Protein AF-A0A935F3A9-F1 (afdb_monomer)

Structure (mmCIF, N/CA/C/O backbone):
data_AF-A0A935F3A9-F1
#
_entry.id   AF-A0A935F3A9-F1
#
loop_
_atom_site.group_PDB
_atom_site.id
_atom_site.type_symbol
_atom_site.label_atom_id
_atom_site.label_alt_id
_atom_site.label_comp_id
_atom_site.label_asym_id
_atom_site.label_entity_id
_atom_site.label_seq_id
_atom_site.pdbx_PDB_ins_code
_atom_site.Cartn_x
_atom_sit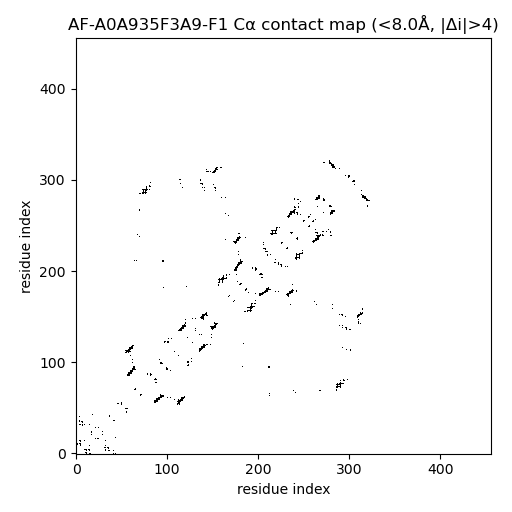e.Cartn_y
_atom_site.Cartn_z
_atom_site.occupancy
_atom_site.B_iso_or_equiv
_atom_site.auth_seq_id
_atom_site.auth_comp_id
_atom_site.auth_asym_id
_atom_site.auth_atom_id
_atom_site.pdbx_PDB_model_num
ATOM 1 N N . MET A 1 1 ? -27.276 13.906 28.270 1.00 83.50 1 MET A N 1
ATOM 2 C CA . MET A 1 1 ? -27.999 12.634 28.521 1.00 83.50 1 MET A CA 1
ATOM 3 C C . MET A 1 1 ? -29.142 12.848 29.499 1.00 83.50 1 MET A C 1
ATOM 5 O O . MET A 1 1 ? -30.242 12.405 29.207 1.00 83.50 1 MET A O 1
ATOM 9 N N . GLU A 1 2 ? -28.919 13.553 30.612 1.00 90.62 2 GLU A N 1
ATOM 10 C CA . GLU A 1 2 ? -29.987 13.917 31.557 1.00 90.62 2 GLU A CA 1
ATOM 11 C C . GLU A 1 2 ? -31.111 14.733 30.907 1.00 90.62 2 GLU A C 1
ATOM 13 O O . GLU A 1 2 ? -32.280 14.434 31.127 1.00 90.62 2 GLU A O 1
ATOM 18 N N . ASP A 1 3 ? -30.784 15.685 30.029 1.00 91.38 3 ASP A N 1
ATOM 19 C CA . ASP A 1 3 ? -31.809 16.469 29.323 1.00 91.38 3 ASP A CA 1
ATOM 20 C C . ASP A 1 3 ? -32.649 15.621 28.361 1.00 91.38 3 ASP A C 1
ATOM 22 O O . ASP A 1 3 ? -33.862 15.795 28.286 1.00 91.38 3 ASP A O 1
ATOM 26 N N . VAL A 1 4 ? -32.033 14.636 27.695 1.00 92.00 4 VAL A N 1
ATOM 27 C CA . VAL A 1 4 ? -32.745 13.647 26.865 1.00 92.00 4 VAL A CA 1
ATOM 28 C C . VAL A 1 4 ? -33.658 12.782 27.730 1.00 92.00 4 VAL A C 1
ATOM 30 O O . VAL A 1 4 ? -34.804 12.542 27.366 1.00 92.00 4 VAL A O 1
ATOM 33 N N . ALA A 1 5 ? -33.172 12.337 28.891 1.00 93.25 5 ALA A N 1
ATOM 34 C CA . ALA A 1 5 ? -33.939 11.527 29.831 1.00 93.25 5 ALA A CA 1
ATOM 35 C C . ALA A 1 5 ? -35.188 12.285 30.314 1.00 93.25 5 ALA A C 1
ATOM 37 O O . ALA A 1 5 ? -36.299 11.760 30.244 1.00 93.25 5 ALA A O 1
ATOM 38 N N . ARG A 1 6 ? -35.017 13.561 30.684 1.00 94.25 6 ARG A N 1
ATOM 39 C CA . ARG A 1 6 ? -36.103 14.471 31.072 1.00 94.25 6 ARG A CA 1
ATOM 40 C C . ARG A 1 6 ? -37.099 14.692 29.932 1.00 94.25 6 ARG A C 1
ATOM 42 O O . ARG A 1 6 ? -38.299 14.583 30.144 1.00 94.25 6 ARG A O 1
ATOM 49 N N . ALA A 1 7 ? -36.607 14.946 28.720 1.00 92.75 7 ALA A N 1
ATOM 50 C CA . ALA A 1 7 ? -37.433 15.198 27.541 1.00 92.75 7 ALA A CA 1
ATOM 51 C C . ALA A 1 7 ? -38.191 13.960 27.025 1.00 92.75 7 ALA A C 1
ATOM 53 O O . ALA A 1 7 ? -39.211 14.118 26.355 1.00 92.75 7 ALA A O 1
ATOM 54 N N . ALA A 1 8 ? -37.700 12.753 27.318 1.00 92.81 8 ALA A N 1
ATOM 55 C CA . ALA A 1 8 ? -38.336 11.481 26.971 1.00 92.81 8 ALA A CA 1
ATOM 56 C C . ALA A 1 8 ? -39.151 10.863 28.126 1.00 92.81 8 ALA A C 1
ATOM 58 O O . ALA A 1 8 ? -39.784 9.829 27.928 1.00 92.81 8 ALA A O 1
ATOM 59 N N . GLY A 1 9 ? -39.129 11.457 29.327 1.00 93.62 9 GLY A N 1
ATOM 60 C CA . GLY A 1 9 ? -39.832 10.934 30.505 1.00 93.62 9 GLY A CA 1
ATOM 61 C C . GLY A 1 9 ? -39.260 9.617 31.046 1.00 93.62 9 GLY A C 1
ATOM 62 O O . GLY A 1 9 ? -39.998 8.803 31.594 1.00 93.62 9 GLY A O 1
ATOM 63 N N . VAL A 1 10 ? -37.956 9.375 30.874 1.00 95.50 10 VAL A N 1
ATOM 64 C CA . VAL A 1 10 ? -37.280 8.136 31.297 1.00 95.50 10 VAL A CA 1
ATOM 65 C C . VAL A 1 10 ? -36.035 8.431 32.136 1.00 95.50 10 VAL A C 1
ATOM 67 O O . VAL A 1 10 ? -35.604 9.571 32.259 1.00 95.50 10 VAL A O 1
ATOM 70 N N . SER A 1 11 ? -35.410 7.400 32.710 1.00 94.38 11 SER A N 1
ATOM 71 C CA . SER A 1 11 ? -34.135 7.551 33.426 1.00 94.38 11 SER A CA 1
ATOM 72 C C . SER A 1 11 ? -32.933 7.656 32.476 1.00 94.38 11 SER A C 1
ATOM 74 O O . SER A 1 11 ? -32.953 7.124 31.364 1.00 94.38 11 SER A O 1
ATOM 76 N N . ALA A 1 12 ? -31.826 8.251 32.936 1.00 89.31 12 ALA A N 1
ATOM 77 C CA . ALA A 1 12 ? -30.570 8.301 32.174 1.00 89.31 12 ALA A CA 1
ATOM 78 C C . ALA A 1 12 ? -30.039 6.897 31.806 1.00 89.31 12 ALA A C 1
ATOM 80 O O . ALA A 1 12 ? -29.505 6.697 30.716 1.00 89.31 12 ALA A O 1
ATOM 81 N N . ILE A 1 13 ? -30.265 5.894 32.665 1.00 89.75 13 ILE A N 1
ATOM 82 C CA . ILE A 1 13 ? -29.964 4.479 32.377 1.00 89.75 13 ILE A CA 1
ATOM 83 C C . ILE A 1 13 ? -30.777 3.970 31.181 1.00 89.75 13 ILE A C 1
ATOM 85 O O . ILE A 1 13 ? -30.254 3.228 30.352 1.00 89.75 13 ILE A O 1
ATOM 89 N N . THR A 1 14 ? -32.042 4.374 31.068 1.00 91.31 14 THR A N 1
ATOM 90 C CA . THR A 1 14 ? -32.914 3.993 29.948 1.00 91.31 14 THR A CA 1
ATOM 91 C C . THR A 1 14 ? -32.441 4.636 28.646 1.00 91.31 14 THR A C 1
ATOM 93 O O . THR A 1 14 ? -32.376 3.950 27.630 1.00 91.31 14 THR A O 1
ATOM 96 N N . VAL A 1 15 ? -32.008 5.903 28.683 1.00 89.81 15 VAL A N 1
ATOM 97 C CA . VAL A 1 15 ? -31.376 6.568 27.527 1.00 89.81 15 VAL A CA 1
ATOM 98 C C . VAL A 1 15 ? -30.080 5.859 27.127 1.00 89.81 15 VAL A C 1
ATOM 100 O O . VAL A 1 15 ? -29.881 5.552 25.956 1.00 89.81 15 VAL A O 1
ATOM 103 N N . SER A 1 16 ? -29.222 5.514 28.090 1.00 86.25 16 SER A N 1
ATOM 104 C CA . SER A 1 16 ? -27.999 4.748 27.822 1.00 86.25 16 SER A CA 1
ATOM 105 C C . SER A 1 16 ? -28.295 3.376 27.199 1.00 86.25 16 SER A C 1
ATOM 107 O O . SER A 1 16 ? -27.628 2.969 26.246 1.00 86.25 16 SER A O 1
ATOM 109 N N . ARG A 1 17 ? -29.333 2.670 27.669 1.00 88.25 17 ARG A N 1
ATOM 110 C CA . ARG A 1 17 ? -29.791 1.412 27.056 1.00 88.25 17 ARG A CA 1
ATOM 111 C C . ARG A 1 17 ? -30.352 1.625 25.652 1.00 88.25 17 ARG A C 1
ATOM 113 O O . ARG A 1 17 ? -30.074 0.803 24.793 1.00 88.25 17 ARG A O 1
ATOM 120 N N . ALA A 1 18 ? -31.063 2.719 25.390 1.00 89.12 18 ALA A N 1
ATOM 121 C CA . ALA A 1 18 ? -31.576 3.030 24.054 1.00 89.12 18 ALA A CA 1
ATOM 122 C C . ALA A 1 18 ? -30.449 3.246 23.040 1.00 89.12 18 ALA A C 1
ATOM 124 O O . ALA A 1 18 ? -30.583 2.862 21.882 1.00 89.12 18 ALA A O 1
ATOM 125 N N . LEU A 1 19 ? -29.327 3.810 23.493 1.00 84.38 19 LEU A N 1
ATOM 126 C CA . LEU A 1 19 ? -28.142 4.043 22.671 1.00 84.38 19 LEU A CA 1
ATOM 127 C C . LEU A 1 19 ? -27.297 2.776 22.459 1.00 84.38 19 LEU A C 1
ATOM 129 O O . LEU A 1 19 ? -26.754 2.583 21.377 1.00 84.38 19 LEU A O 1
ATOM 133 N N . ASN A 1 20 ? -27.172 1.917 23.477 1.00 81.00 20 ASN A N 1
ATOM 134 C CA . ASN A 1 20 ? -26.226 0.791 23.458 1.00 81.00 20 ASN A CA 1
ATOM 135 C C . ASN A 1 20 ? -26.864 -0.587 23.219 1.00 81.00 20 ASN A C 1
ATOM 137 O O . ASN A 1 20 ? -26.183 -1.506 22.772 1.00 81.00 20 ASN A O 1
ATOM 141 N N . ALA A 1 21 ? -28.139 -0.756 23.564 1.00 83.75 21 ALA A N 1
ATOM 142 C CA . ALA A 1 21 ? -28.884 -2.011 23.476 1.00 83.75 21 ALA A CA 1
ATOM 143 C C . ALA A 1 21 ? -30.375 -1.737 23.174 1.00 83.75 21 ALA A C 1
ATOM 145 O O . ALA A 1 21 ? -31.237 -2.084 23.992 1.00 83.75 21 ALA A O 1
ATOM 146 N N . PRO A 1 22 ? -30.689 -1.094 22.029 1.00 86.94 22 PRO A N 1
ATOM 147 C CA . PRO A 1 22 ? -32.048 -0.666 21.687 1.00 86.94 22 PRO A CA 1
ATOM 148 C C . PRO A 1 22 ? -33.053 -1.823 21.672 1.00 86.94 22 PRO A C 1
ATOM 150 O O . PRO A 1 22 ? -34.199 -1.637 22.070 1.00 86.94 22 PRO A O 1
ATOM 153 N N . ASP A 1 23 ? -32.606 -3.027 21.310 1.00 89.25 23 ASP A N 1
ATOM 154 C CA . ASP A 1 23 ? -33.446 -4.228 21.215 1.00 89.25 23 ASP A CA 1
ATOM 155 C C . ASP A 1 23 ? -33.971 -4.713 22.578 1.00 89.25 23 ASP A C 1
ATOM 157 O O . ASP A 1 23 ? -34.898 -5.515 22.646 1.00 89.25 23 ASP A O 1
ATOM 161 N N . LYS A 1 24 ? -33.397 -4.223 23.686 1.00 89.12 24 LYS A N 1
ATOM 162 C CA . LYS A 1 24 ? -33.834 -4.549 25.055 1.00 89.12 24 LYS A CA 1
ATOM 163 C C . LYS A 1 24 ? -34.924 -3.613 25.584 1.00 89.12 24 LYS A C 1
ATOM 165 O O . LYS A 1 24 ? -35.279 -3.703 26.759 1.00 89.12 24 LYS A O 1
ATOM 170 N N . LEU A 1 25 ? -35.412 -2.680 24.769 1.00 91.94 25 LEU A N 1
ATOM 171 C CA . LEU A 1 25 ? -36.408 -1.689 25.164 1.00 91.94 25 LEU A CA 1
ATOM 172 C C . LEU A 1 25 ? -37.721 -1.905 24.427 1.00 91.94 25 LEU A C 1
ATOM 174 O O . LEU A 1 25 ? -37.751 -2.293 23.262 1.00 91.94 25 LEU A O 1
ATOM 178 N N . ALA A 1 26 ? -38.822 -1.583 25.107 1.00 94.50 26 ALA A N 1
ATOM 179 C CA . ALA A 1 26 ? -40.124 -1.548 24.464 1.00 94.50 26 ALA A CA 1
ATOM 180 C C . ALA A 1 26 ? -40.097 -0.550 23.285 1.00 94.50 26 ALA A C 1
ATOM 182 O O . ALA A 1 26 ? -39.555 0.553 23.440 1.00 94.50 26 ALA A O 1
ATOM 183 N N . PRO A 1 27 ? -40.723 -0.870 22.134 1.00 94.00 27 PRO A N 1
ATOM 184 C CA . PRO A 1 27 ? -40.696 -0.005 20.953 1.00 94.00 27 PRO A CA 1
ATOM 185 C C . PRO A 1 27 ? -41.163 1.430 21.228 1.00 94.00 27 PRO A C 1
ATOM 187 O O . PRO A 1 27 ? -40.621 2.374 20.662 1.00 94.00 27 PRO A O 1
ATOM 190 N N . ALA A 1 28 ? -42.143 1.607 22.120 1.00 93.81 28 ALA A N 1
ATOM 191 C CA . ALA A 1 28 ? -42.638 2.924 22.518 1.00 93.81 28 ALA A CA 1
ATOM 192 C C . ALA A 1 28 ? -41.577 3.752 23.261 1.00 93.81 28 ALA A C 1
ATOM 194 O O . ALA A 1 28 ? -41.365 4.915 22.931 1.00 93.81 28 ALA A O 1
ATOM 195 N N . THR A 1 29 ? -40.864 3.140 24.209 1.00 93.25 29 THR A N 1
ATOM 196 C CA . THR A 1 29 ? -39.784 3.789 24.964 1.00 93.25 29 THR A CA 1
ATOM 197 C C . THR A 1 29 ? -38.607 4.141 24.059 1.00 93.25 29 THR A C 1
ATOM 199 O O . THR A 1 29 ? -38.065 5.238 24.153 1.00 93.25 29 THR A O 1
ATOM 202 N N . LEU A 1 30 ? -38.231 3.237 23.148 1.00 94.50 30 LEU A N 1
ATOM 203 C CA . LEU A 1 30 ? -37.154 3.487 22.191 1.00 94.50 30 LEU A CA 1
ATOM 204 C C . LEU A 1 30 ? -37.482 4.664 21.260 1.00 94.50 30 LEU A C 1
ATOM 206 O O . LEU A 1 30 ? -36.613 5.498 21.016 1.00 94.50 30 LEU A O 1
ATOM 210 N N . ARG A 1 31 ? -38.731 4.756 20.775 1.00 95.25 31 ARG A N 1
ATOM 211 C CA . ARG A 1 31 ? -39.202 5.898 19.974 1.00 95.25 31 ARG A CA 1
ATOM 212 C C . ARG A 1 31 ? -39.141 7.207 20.757 1.00 95.25 31 ARG A C 1
ATOM 214 O O . ARG A 1 31 ? -38.490 8.132 20.297 1.00 95.25 31 ARG A O 1
ATOM 221 N N . ALA A 1 32 ? -39.698 7.248 21.970 1.00 94.50 32 ALA A N 1
ATOM 222 C CA . ALA A 1 32 ? -39.694 8.457 22.799 1.00 94.50 32 ALA A CA 1
ATOM 223 C C . ALA A 1 32 ? -38.275 8.997 23.062 1.00 94.50 32 ALA A C 1
ATOM 225 O O . ALA A 1 32 ? -38.049 10.206 23.035 1.00 94.50 32 ALA A O 1
ATOM 226 N N . VAL A 1 33 ? -37.302 8.103 23.279 1.00 94.88 33 VAL A N 1
ATOM 227 C CA . VAL A 1 33 ? -35.896 8.496 23.443 1.00 94.88 33 VAL A CA 1
ATOM 228 C C . VAL A 1 33 ? -35.290 9.008 22.133 1.00 94.88 33 VAL A C 1
ATOM 230 O O . VAL A 1 33 ? -34.589 10.016 22.168 1.00 94.88 33 VAL A O 1
ATOM 233 N N . ARG A 1 34 ? -35.554 8.361 20.989 1.00 93.75 34 ARG A N 1
ATOM 234 C CA . ARG A 1 34 ? -35.063 8.816 19.673 1.00 93.75 34 ARG A CA 1
ATOM 235 C C . ARG A 1 34 ? -35.611 10.197 19.309 1.00 93.75 34 ARG A C 1
ATOM 237 O O . ARG A 1 34 ? -34.824 11.082 19.000 1.00 93.75 34 ARG A O 1
ATOM 244 N N . ASP A 1 35 ? -36.909 10.419 19.492 1.00 94.81 35 ASP A N 1
ATOM 245 C CA . ASP A 1 35 ? -37.543 11.714 19.223 1.00 94.81 35 ASP A CA 1
ATOM 246 C C . ASP A 1 35 ? -36.957 12.830 20.105 1.00 94.81 35 ASP A C 1
ATOM 248 O O . ASP A 1 35 ? -36.766 13.963 19.664 1.00 94.81 35 ASP A O 1
ATOM 252 N N . ALA A 1 36 ? -36.652 12.521 21.371 1.00 95.19 36 ALA A N 1
ATOM 253 C CA . ALA A 1 36 ? -35.998 13.461 22.276 1.00 95.19 36 ALA A CA 1
ATOM 254 C C . ALA A 1 36 ? -34.542 13.750 21.878 1.00 95.19 36 ALA A C 1
ATOM 256 O O . ALA A 1 36 ? -34.097 14.887 22.022 1.00 95.19 36 ALA A O 1
ATOM 257 N N . ILE A 1 37 ? -33.805 12.751 21.380 1.00 93.44 37 ILE A N 1
ATOM 258 C CA . ILE A 1 37 ? -32.443 12.927 20.856 1.00 93.44 37 ILE A CA 1
ATOM 259 C C . ILE A 1 37 ? -32.459 13.857 19.645 1.00 93.44 37 ILE A C 1
ATOM 261 O O . ILE A 1 37 ? -31.719 14.840 19.645 1.00 93.44 37 ILE A O 1
ATOM 265 N N . ASP A 1 38 ? -33.322 13.575 18.668 1.00 92.81 38 ASP A N 1
ATOM 266 C CA . ASP A 1 38 ? -33.403 14.331 17.417 1.00 92.81 38 ASP A CA 1
ATOM 267 C C . ASP A 1 38 ? -33.824 15.779 17.680 1.00 92.81 38 ASP A C 1
ATOM 269 O O . ASP A 1 38 ? -33.187 16.716 17.200 1.00 92.81 38 ASP A O 1
ATOM 273 N N . ARG A 1 39 ? -34.834 15.983 18.537 1.00 93.94 39 ARG A N 1
ATOM 274 C CA . ARG A 1 39 ? -35.306 17.321 18.925 1.00 93.94 39 ARG A CA 1
ATOM 275 C C . ARG A 1 39 ? -34.239 18.152 19.639 1.00 93.94 39 ARG A C 1
ATOM 277 O O . ARG A 1 39 ? -34.221 19.370 19.490 1.00 93.94 39 ARG A O 1
ATOM 284 N N . LEU A 1 40 ? -33.391 17.518 20.448 1.00 94.38 40 LEU A N 1
ATOM 285 C CA . LEU A 1 40 ? -32.354 18.200 21.228 1.00 94.38 40 LEU A CA 1
ATOM 286 C C . LEU A 1 40 ? -30.996 18.258 20.512 1.00 94.38 40 LEU A C 1
ATOM 288 O O . LEU A 1 40 ? -30.068 18.862 21.044 1.00 94.38 40 LEU A O 1
ATOM 292 N N . GLY A 1 41 ? -30.847 17.606 19.353 1.00 89.31 41 GLY A N 1
ATOM 293 C CA . GLY A 1 41 ? -29.561 17.469 18.666 1.00 89.31 41 GLY A CA 1
ATOM 294 C C . GLY A 1 41 ? -28.501 16.749 19.508 1.00 89.31 41 GLY A C 1
ATOM 295 O O . GLY A 1 41 ? -27.310 17.044 19.402 1.00 89.31 41 GLY A O 1
ATOM 296 N N . TYR A 1 42 ? -28.914 15.845 20.404 1.00 88.88 42 TYR A N 1
ATOM 297 C CA . TYR A 1 42 ? -27.989 15.210 21.341 1.00 88.88 42 TYR A CA 1
ATOM 298 C C . TYR A 1 42 ? -27.076 14.206 20.631 1.00 88.88 42 TYR A C 1
ATOM 300 O O . TYR A 1 42 ? -27.525 13.172 20.145 1.00 88.88 42 TYR A O 1
ATOM 308 N N . VAL A 1 43 ? -25.767 14.455 20.663 1.00 82.88 43 VAL A N 1
ATOM 309 C CA . VAL A 1 43 ? -24.758 13.503 20.185 1.00 82.88 43 VAL A CA 1
ATOM 310 C C . VAL A 1 43 ? -24.174 12.734 21.378 1.00 82.88 43 VAL A C 1
ATOM 312 O O . VAL A 1 43 ? -23.636 13.354 22.304 1.00 82.88 43 VAL A O 1
ATOM 315 N N . PRO A 1 44 ? -24.254 11.390 21.401 1.00 76.50 44 PRO A N 1
ATOM 316 C CA . PRO A 1 44 ? -23.652 10.585 22.457 1.00 76.50 44 PRO A CA 1
ATOM 317 C C . PRO A 1 44 ? -22.143 10.820 22.577 1.00 76.50 44 PRO A C 1
ATOM 319 O O . PRO A 1 44 ? -21.405 10.765 21.595 1.00 76.50 44 PRO A O 1
ATOM 322 N N . ASN A 1 45 ? -21.665 11.022 23.806 1.00 73.50 45 ASN A N 1
ATOM 323 C CA . ASN A 1 45 ? -20.234 11.112 24.073 1.00 73.50 45 ASN A CA 1
ATOM 324 C C . ASN A 1 45 ? -19.620 9.702 24.100 1.00 73.50 45 ASN A C 1
ATOM 326 O O . ASN A 1 45 ? -19.696 8.992 25.106 1.00 73.50 45 ASN A O 1
ATOM 330 N N . LEU A 1 46 ? -18.999 9.308 22.988 1.00 71.06 46 LEU A N 1
ATOM 331 C CA . LEU A 1 46 ? -18.363 7.997 22.837 1.00 71.06 46 LEU A CA 1
ATOM 332 C C . LEU A 1 46 ? -17.127 7.821 23.738 1.00 71.06 46 LEU A C 1
ATOM 334 O O . LEU A 1 46 ? -16.819 6.695 24.117 1.00 71.06 46 LEU A O 1
ATOM 338 N N . THR A 1 47 ? -16.470 8.905 24.166 1.00 68.69 47 THR A N 1
ATOM 339 C CA . THR A 1 47 ? -15.336 8.866 25.110 1.00 68.69 47 THR A CA 1
ATOM 340 C C . THR A 1 47 ? -15.780 8.468 26.519 1.00 68.69 47 THR A C 1
ATOM 342 O O . THR A 1 47 ? -15.100 7.708 27.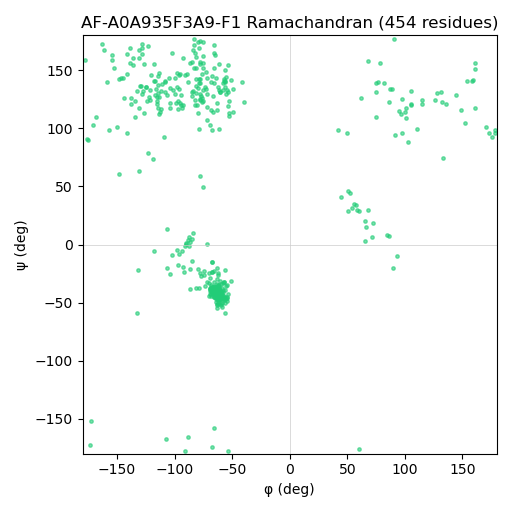205 1.00 68.69 47 THR A O 1
ATOM 345 N N . ALA A 1 48 ? -16.951 8.938 26.958 1.00 62.09 48 ALA A N 1
ATOM 346 C CA . ALA A 1 48 ? -17.530 8.509 28.232 1.00 62.09 48 ALA A CA 1
ATOM 347 C C . ALA A 1 48 ? -17.954 7.027 28.182 1.00 62.09 48 ALA A C 1
ATOM 349 O O . ALA A 1 48 ? -17.745 6.281 29.139 1.00 62.09 48 ALA A O 1
ATOM 350 N N . GLY A 1 49 ? -18.492 6.579 27.039 1.00 60.38 49 GLY A N 1
ATOM 351 C CA . GLY A 1 49 ? -18.839 5.174 26.803 1.00 60.38 49 GLY A CA 1
ATOM 352 C C . GLY A 1 49 ? -17.623 4.242 26.722 1.00 60.38 49 GLY A C 1
ATOM 353 O O . GLY A 1 49 ? -17.676 3.117 27.228 1.00 60.38 49 GLY A O 1
ATOM 354 N N . SER A 1 50 ? -16.509 4.700 26.144 1.00 65.75 50 SER A N 1
ATOM 355 C CA . SER A 1 50 ? -15.278 3.909 26.038 1.00 65.75 50 SER A CA 1
ATOM 356 C C . SER A 1 50 ? -14.568 3.736 27.377 1.00 65.75 50 SER A C 1
ATOM 358 O O . SER A 1 50 ? -14.002 2.674 27.621 1.00 65.75 50 SER A O 1
ATOM 360 N N . LEU A 1 51 ? -14.657 4.715 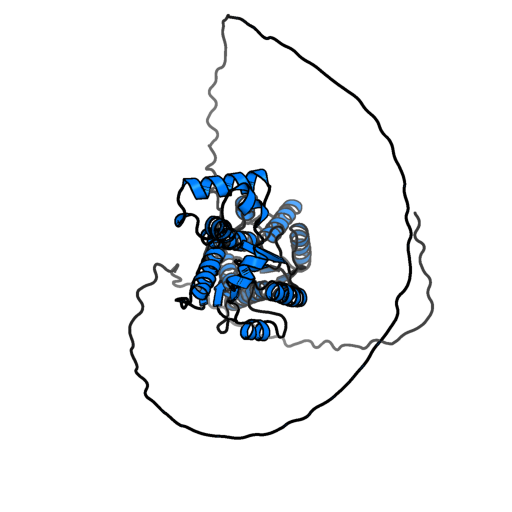28.284 1.00 64.19 51 LEU A N 1
ATOM 361 C CA . LEU A 1 51 ? -14.131 4.586 29.645 1.00 64.19 51 LEU A CA 1
ATOM 362 C C . LEU A 1 51 ? -14.884 3.517 30.449 1.00 64.19 51 LEU A C 1
ATOM 364 O O . LEU A 1 51 ? -14.262 2.735 31.162 1.00 64.19 51 LEU A O 1
ATOM 368 N N . ALA A 1 52 ? -16.210 3.459 30.299 1.00 60.50 52 ALA A N 1
ATOM 369 C CA . ALA A 1 52 ? -17.050 2.479 30.984 1.00 60.50 52 ALA A CA 1
ATOM 370 C C . ALA A 1 52 ? -16.915 1.058 30.403 1.00 60.50 52 ALA A C 1
ATOM 372 O O . ALA A 1 52 ? -16.984 0.081 31.141 1.00 60.50 52 ALA A O 1
ATOM 373 N N . SER A 1 53 ? -16.733 0.936 29.083 1.00 67.69 53 SER A N 1
ATOM 374 C CA . SER A 1 53 ? -16.644 -0.358 28.381 1.00 67.69 53 SER A CA 1
ATOM 375 C C . SER A 1 53 ? -15.214 -0.854 28.143 1.00 67.69 53 SER A C 1
ATOM 377 O O . SER A 1 53 ? -15.027 -1.978 27.677 1.00 67.69 53 SER A O 1
ATOM 379 N N . ASN A 1 54 ? -14.211 -0.019 28.426 1.00 72.06 54 ASN A N 1
ATOM 380 C CA . ASN A 1 54 ? -12.806 -0.211 28.066 1.00 72.06 54 ASN A CA 1
ATOM 381 C C . ASN A 1 54 ? -12.585 -0.557 26.575 1.00 72.06 54 ASN A C 1
ATOM 383 O O . ASN A 1 54 ? -11.636 -1.261 26.232 1.00 72.06 54 ASN A O 1
ATOM 387 N N . ARG A 1 55 ? -13.476 -0.087 25.688 1.00 80.00 55 ARG A N 1
ATOM 388 C CA . ARG A 1 55 ? -13.380 -0.239 24.228 1.00 80.00 55 ARG A CA 1
ATOM 389 C C . ARG A 1 55 ? -13.683 1.083 23.540 1.00 80.00 55 ARG A C 1
ATOM 391 O O . ARG A 1 55 ? -14.753 1.655 23.733 1.00 80.00 55 ARG A O 1
ATOM 398 N N . SER A 1 56 ? -12.755 1.560 22.720 1.00 87.19 56 SER A N 1
ATOM 399 C CA . SER A 1 56 ? -12.929 2.786 21.934 1.00 87.19 56 SER A CA 1
ATOM 400 C C . SER A 1 56 ? -13.804 2.579 20.700 1.00 87.19 56 SER A C 1
ATOM 402 O O . SER A 1 56 ? -14.391 3.542 20.214 1.00 87.19 56 SER A O 1
ATOM 404 N N . ARG A 1 57 ? -13.896 1.340 20.189 1.00 91.06 57 ARG A N 1
ATOM 405 C CA . ARG A 1 57 ? -14.412 1.027 18.845 1.00 91.06 57 ARG A CA 1
ATOM 406 C C . ARG A 1 57 ? -13.692 1.795 17.739 1.00 91.06 57 ARG A C 1
ATOM 408 O O . ARG A 1 57 ? -14.266 2.088 16.693 1.00 91.06 57 ARG A O 1
ATOM 415 N N . ILE A 1 58 ? -12.415 2.090 17.954 1.00 94.75 58 ILE A N 1
ATOM 416 C CA . ILE A 1 58 ? -11.563 2.757 16.979 1.00 94.75 58 ILE A CA 1
ATOM 417 C C . ILE A 1 58 ? -10.428 1.818 16.597 1.00 94.75 58 ILE A C 1
ATOM 419 O O . ILE A 1 58 ? -9.702 1.330 17.456 1.00 94.75 58 ILE A O 1
ATOM 423 N N . VAL A 1 59 ? -10.231 1.611 15.303 1.00 97.88 59 VAL A N 1
ATOM 424 C CA . VAL A 1 59 ? -8.997 1.042 14.756 1.00 97.88 59 VAL A CA 1
ATOM 425 C C . VAL A 1 59 ? -8.251 2.160 14.048 1.00 97.88 59 VAL A C 1
ATOM 427 O O . VAL A 1 59 ? -8.863 2.981 13.371 1.00 97.88 59 VAL A O 1
ATOM 430 N N . ALA A 1 60 ? -6.934 2.205 14.196 1.00 98.12 60 ALA A N 1
ATOM 431 C CA . ALA A 1 60 ? -6.099 3.125 13.441 1.00 98.12 60 ALA A CA 1
ATOM 432 C C . ALA A 1 60 ? -5.340 2.400 12.326 1.00 98.12 60 ALA A C 1
ATOM 434 O O . ALA A 1 60 ? -4.871 1.280 12.509 1.00 98.12 60 ALA A O 1
ATOM 435 N N . VAL A 1 61 ? -5.183 3.057 11.181 1.00 98.38 61 VAL A N 1
ATOM 436 C CA . VAL A 1 61 ? -4.315 2.626 10.084 1.00 98.38 61 VAL A CA 1
ATOM 437 C C . VAL A 1 61 ? -3.278 3.703 9.798 1.00 98.38 61 VAL A C 1
ATOM 439 O O . VAL A 1 61 ? -3.605 4.885 9.692 1.00 98.38 61 VAL A O 1
ATOM 442 N N . ILE A 1 62 ? -2.019 3.294 9.673 1.00 97.75 62 ILE A N 1
ATOM 443 C CA . ILE A 1 62 ? -0.910 4.168 9.303 1.00 97.75 62 ILE A CA 1
ATOM 444 C C . ILE A 1 62 ? -0.426 3.775 7.909 1.00 97.75 62 ILE A C 1
ATOM 446 O O . ILE A 1 62 ? 0.069 2.663 7.696 1.00 97.75 62 ILE A O 1
ATOM 450 N N . VAL A 1 63 ? -0.565 4.704 6.962 1.00 96.38 63 VAL A N 1
ATOM 451 C CA . VAL A 1 63 ? -0.141 4.540 5.566 1.00 96.38 63 VAL A CA 1
ATOM 452 C C . VAL A 1 63 ? 0.942 5.555 5.186 1.00 96.38 63 VAL A C 1
ATOM 454 O O . VAL A 1 63 ? 1.010 6.636 5.766 1.00 96.38 63 VAL A O 1
ATOM 457 N N . PRO A 1 64 ? 1.791 5.267 4.187 1.00 93.00 64 PRO A N 1
ATOM 458 C CA . PRO A 1 64 ? 2.775 6.236 3.716 1.00 93.00 64 PRO A CA 1
ATOM 459 C C . PRO A 1 64 ? 2.154 7.446 3.014 1.00 93.00 64 PRO A C 1
ATOM 461 O O . PRO A 1 64 ? 2.592 8.571 3.237 1.00 93.00 64 PRO A O 1
ATOM 464 N N . THR A 1 65 ? 1.131 7.220 2.186 1.00 91.00 65 THR A N 1
ATOM 465 C CA . THR A 1 65 ? 0.438 8.257 1.409 1.00 91.00 65 THR A CA 1
ATOM 466 C C . THR A 1 65 ? -1.009 7.853 1.112 1.00 91.00 65 THR A C 1
ATOM 468 O O . THR A 1 65 ? -1.301 6.659 1.003 1.00 91.00 65 THR A O 1
ATOM 471 N N . ILE A 1 66 ? -1.908 8.828 0.956 1.00 88.50 66 ILE A N 1
ATOM 472 C CA . ILE A 1 66 ? -3.282 8.647 0.450 1.00 88.50 66 ILE A CA 1
ATOM 473 C C . ILE A 1 66 ? -3.469 9.177 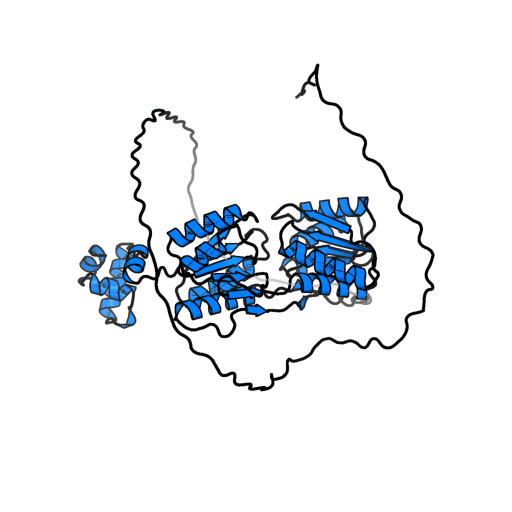-0.978 1.00 88.50 66 ILE A C 1
ATOM 475 O O . ILE A 1 66 ? -4.394 8.758 -1.671 1.00 88.50 66 ILE A O 1
ATOM 479 N N . ALA A 1 67 ? -2.592 10.066 -1.445 1.00 80.06 67 ALA A N 1
ATOM 480 C CA . ALA A 1 67 ? -2.693 10.654 -2.776 1.00 80.06 67 ALA A CA 1
ATOM 481 C C . ALA A 1 67 ? -2.227 9.654 -3.843 1.00 80.06 67 ALA A C 1
ATOM 483 O O . ALA A 1 67 ? -1.116 9.135 -3.742 1.00 80.06 67 ALA A O 1
ATOM 484 N N . ASN A 1 68 ? -3.073 9.390 -4.852 1.00 67.25 68 ASN A N 1
ATOM 485 C CA . ASN A 1 68 ? -2.807 8.435 -5.945 1.00 67.25 68 ASN A CA 1
ATOM 486 C C . ASN A 1 68 ? -2.219 7.108 -5.434 1.00 67.25 68 ASN A C 1
ATOM 488 O O . ASN A 1 68 ? -1.248 6.570 -5.974 1.00 67.25 68 ASN A O 1
ATOM 492 N N . SER A 1 69 ? -2.768 6.655 -4.306 1.00 76.38 69 SER A N 1
ATOM 493 C CA . SER A 1 69 ? -2.104 5.718 -3.420 1.00 76.38 69 SER A CA 1
ATOM 494 C C . SER A 1 69 ? -2.490 4.282 -3.717 1.00 76.38 69 SER A C 1
ATOM 496 O O . SER A 1 69 ? -3.663 3.916 -3.659 1.00 76.38 69 SER A O 1
ATOM 498 N N . ILE A 1 70 ? -1.468 3.445 -3.887 1.00 87.81 70 ILE A N 1
ATOM 499 C CA . ILE A 1 70 ? -1.600 1.985 -3.905 1.00 87.81 70 ILE A CA 1
ATOM 500 C C . ILE A 1 70 ? -2.252 1.439 -2.625 1.00 87.81 70 ILE A C 1
ATOM 502 O O . ILE A 1 70 ? -2.837 0.364 -2.645 1.00 87.81 70 ILE A O 1
ATOM 506 N N . PHE A 1 71 ? -2.214 2.194 -1.521 1.00 93.75 71 PHE A N 1
ATOM 507 C CA . PHE A 1 71 ? -2.757 1.798 -0.221 1.00 93.75 71 PHE A CA 1
ATOM 508 C C . PHE A 1 71 ? -4.260 2.087 -0.071 1.00 93.75 71 PHE A C 1
ATOM 510 O O . PHE A 1 71 ? -4.886 1.564 0.853 1.00 93.75 71 PHE A O 1
ATOM 517 N N . ALA A 1 72 ? -4.855 2.904 -0.951 1.00 93.06 72 ALA A N 1
ATOM 518 C CA . ALA A 1 72 ? -6.238 3.366 -0.809 1.00 93.06 72 ALA A CA 1
ATOM 519 C C . ALA A 1 72 ? -7.250 2.209 -0.815 1.00 93.06 72 ALA A C 1
ATOM 521 O O . ALA A 1 72 ? -8.160 2.180 0.012 1.00 93.06 72 ALA A O 1
ATOM 522 N N . GLU A 1 73 ? -7.057 1.211 -1.677 1.00 93.81 73 GLU A N 1
ATOM 523 C CA . GLU A 1 73 ? -7.911 0.019 -1.712 1.00 93.81 73 GLU A CA 1
ATOM 524 C C . GLU A 1 73 ? -7.789 -0.837 -0.446 1.00 93.81 73 GLU A C 1
ATOM 526 O O . GLU A 1 73 ? -8.788 -1.362 0.044 1.00 93.81 73 GLU A O 1
ATOM 531 N N . THR A 1 74 ? -6.590 -0.937 0.139 1.00 96.62 74 THR A N 1
ATOM 532 C CA . THR A 1 74 ? -6.396 -1.601 1.438 1.00 96.62 74 THR A CA 1
ATOM 533 C C . THR A 1 74 ? -7.154 -0.873 2.541 1.00 96.62 74 THR A C 1
ATOM 535 O O . THR A 1 74 ? -7.850 -1.516 3.326 1.00 96.62 74 THR A O 1
ATOM 538 N N . VAL A 1 75 ? -7.082 0.461 2.578 1.00 97.06 75 VAL A N 1
ATOM 539 C CA . VAL A 1 75 ? -7.852 1.283 3.525 1.00 97.06 75 VAL A CA 1
ATOM 540 C C . VAL A 1 75 ? -9.356 1.103 3.301 1.00 97.06 75 VAL A C 1
ATOM 542 O O . VAL A 1 75 ? -10.089 0.925 4.269 1.00 97.06 75 VAL A O 1
ATOM 545 N N . GLY A 1 76 ? -9.820 1.080 2.050 1.00 95.88 76 GLY A N 1
ATOM 546 C CA . GLY A 1 76 ? -11.225 0.853 1.709 1.00 95.88 76 GLY A CA 1
ATOM 547 C C . GLY A 1 76 ? -11.731 -0.525 2.146 1.00 95.88 76 GLY A C 1
ATOM 548 O O . GLY A 1 76 ? -12.782 -0.624 2.783 1.00 95.88 76 GLY A O 1
ATOM 549 N N . GLY A 1 77 ? -10.964 -1.586 1.873 1.00 96.19 77 GLY A N 1
ATOM 550 C CA . GLY A 1 77 ? -11.275 -2.949 2.313 1.00 96.19 77 GLY A CA 1
ATOM 551 C C . GLY A 1 77 ? -11.315 -3.080 3.838 1.00 96.19 77 GLY A C 1
ATOM 552 O O . GLY A 1 77 ? -12.240 -3.687 4.383 1.00 96.19 77 GLY A O 1
ATOM 553 N N . LEU A 1 78 ? -10.358 -2.451 4.527 1.00 97.44 78 LEU A N 1
ATOM 554 C CA . LEU A 1 78 ? -10.292 -2.381 5.988 1.00 97.44 78 LEU A CA 1
ATOM 555 C C . LEU A 1 78 ? -11.502 -1.635 6.569 1.00 97.44 78 LEU A C 1
ATOM 557 O O . LEU A 1 78 ? -12.199 -2.170 7.429 1.00 97.44 78 LEU A O 1
ATOM 561 N N . ALA A 1 79 ? -11.786 -0.427 6.072 1.00 96.94 79 ALA A N 1
ATOM 562 C CA . ALA A 1 79 ? -12.893 0.410 6.530 1.00 96.94 79 ALA A CA 1
ATOM 563 C C . ALA A 1 79 ? -14.243 -0.293 6.352 1.00 96.94 79 ALA A C 1
ATOM 565 O O . ALA A 1 79 ? -15.037 -0.347 7.290 1.00 96.94 79 ALA A O 1
ATOM 566 N N . LYS A 1 80 ? -14.482 -0.886 5.173 1.00 96.44 80 LYS A N 1
ATOM 567 C CA . LYS A 1 80 ? -15.716 -1.624 4.889 1.00 96.44 80 LYS A CA 1
ATOM 568 C C . LYS A 1 80 ? -15.897 -2.777 5.871 1.00 96.44 80 LYS A C 1
ATOM 570 O O . LYS A 1 80 ? -16.965 -2.887 6.462 1.00 96.44 80 LYS A O 1
ATOM 575 N N . ALA A 1 81 ? -14.878 -3.611 6.068 1.00 95.88 81 ALA A N 1
ATOM 576 C CA . ALA A 1 81 ? -14.975 -4.767 6.957 1.00 95.88 81 ALA A CA 1
ATOM 577 C C . ALA A 1 81 ? -15.182 -4.362 8.429 1.00 95.88 81 ALA A C 1
ATOM 579 O O . ALA A 1 81 ? -16.042 -4.920 9.103 1.00 95.88 81 ALA A O 1
ATOM 580 N N . LEU A 1 82 ? -14.461 -3.349 8.916 1.00 96.19 82 LEU A N 1
ATOM 581 C CA . LEU A 1 82 ? -14.590 -2.855 10.291 1.00 96.19 82 LEU A CA 1
ATOM 582 C C . LEU A 1 82 ? -15.949 -2.198 10.574 1.00 96.19 82 LEU A C 1
ATOM 584 O O . LEU A 1 82 ? -16.518 -2.404 11.648 1.00 96.19 82 LEU A O 1
ATOM 588 N N . ALA A 1 83 ? -16.496 -1.455 9.608 1.00 93.88 83 ALA A N 1
ATOM 589 C CA . ALA A 1 83 ? -17.774 -0.764 9.763 1.00 93.88 83 ALA A CA 1
ATOM 590 C C . ALA A 1 83 ? -18.937 -1.728 10.059 1.00 93.88 83 ALA A C 1
ATOM 592 O O . ALA A 1 83 ? -19.813 -1.397 10.856 1.00 93.88 83 ALA A O 1
ATOM 593 N N . HIS A 1 84 ? -18.910 -2.948 9.504 1.00 90.88 84 HIS A N 1
ATOM 594 C CA . HIS A 1 84 ? -19.926 -3.979 9.776 1.00 90.88 84 HIS A CA 1
ATOM 595 C C . HIS A 1 84 ? -19.947 -4.419 11.249 1.00 90.88 84 HIS A C 1
ATOM 597 O O . HIS A 1 84 ? -20.954 -4.937 11.724 1.00 90.88 84 HIS A O 1
ATOM 603 N N . HIS A 1 85 ? -18.861 -4.175 11.987 1.00 91.19 85 HIS A N 1
ATOM 604 C CA . HIS A 1 85 ? -18.729 -4.477 13.412 1.00 91.19 85 HIS A CA 1
ATOM 605 C C . HIS A 1 85 ? -18.792 -3.222 14.298 1.00 91.19 85 HIS A C 1
ATOM 607 O O . HIS A 1 85 ? -18.457 -3.278 15.481 1.00 91.19 85 HIS A O 1
ATOM 613 N N . GLY A 1 86 ? -19.220 -2.081 13.744 1.00 90.12 86 GLY A N 1
ATOM 614 C CA . GLY A 1 86 ? -19.374 -0.827 14.483 1.00 90.12 86 GLY A CA 1
ATOM 615 C C . GLY A 1 86 ? -18.054 -0.154 14.866 1.00 90.12 86 GLY A C 1
ATOM 616 O O . GLY A 1 86 ? -18.051 0.676 15.776 1.00 90.12 86 GLY A O 1
ATOM 617 N N . TYR A 1 87 ? -16.950 -0.512 14.203 1.00 93.94 87 TYR A N 1
ATOM 618 C CA . TYR A 1 87 ? -15.653 0.136 14.377 1.00 93.94 87 TYR A CA 1
ATOM 619 C C . TYR A 1 87 ? -15.496 1.328 13.431 1.00 93.94 87 TYR A C 1
ATOM 621 O O . TYR A 1 87 ? -15.855 1.264 12.255 1.00 93.94 87 TYR A O 1
ATOM 629 N N . GLN A 1 88 ? -14.902 2.403 13.942 1.00 93.62 88 GLN A N 1
ATOM 630 C CA . GLN A 1 88 ? -14.460 3.555 13.164 1.00 93.62 88 GLN A CA 1
ATOM 631 C C . GLN A 1 88 ? -12.976 3.419 12.813 1.00 93.62 88 GLN A C 1
ATOM 633 O O . GLN A 1 88 ? -12.192 2.876 13.595 1.00 93.62 88 GLN A O 1
ATOM 638 N N . LEU A 1 89 ? -12.586 3.932 11.644 1.00 96.19 89 LEU A N 1
ATOM 639 C CA . LEU A 1 89 ? -11.199 3.930 11.186 1.00 96.19 89 LEU A CA 1
ATOM 640 C C . LEU A 1 89 ? -10.588 5.330 11.331 1.00 96.19 89 LEU A C 1
ATOM 642 O O . LEU A 1 89 ? -11.083 6.283 10.734 1.00 96.19 89 LEU A O 1
ATOM 646 N N . LEU A 1 90 ? -9.494 5.445 12.084 1.00 96.56 90 LEU A N 1
ATOM 647 C CA . LEU A 1 90 ? -8.624 6.623 12.075 1.00 96.56 90 LEU A CA 1
ATOM 648 C C . LEU A 1 90 ? -7.449 6.386 11.132 1.00 96.56 90 LEU A C 1
ATOM 650 O O . LEU A 1 90 ? -6.809 5.341 11.188 1.00 96.56 90 LEU A O 1
ATOM 654 N N . LEU A 1 91 ? -7.140 7.363 10.285 1.00 97.38 91 LEU A N 1
ATOM 655 C CA . LEU A 1 91 ? -6.038 7.272 9.332 1.00 97.38 91 LEU A CA 1
ATOM 656 C C . LEU A 1 91 ? -4.922 8.247 9.709 1.00 97.38 91 LEU A C 1
ATOM 658 O O . LEU A 1 91 ? -5.176 9.424 9.954 1.00 97.38 91 LEU A O 1
ATOM 662 N N . GLY A 1 92 ? -3.685 7.753 9.724 1.00 96.75 92 GLY A N 1
ATOM 663 C CA . GLY A 1 92 ? -2.466 8.552 9.828 1.00 96.75 92 GLY A CA 1
ATOM 664 C C . GLY A 1 92 ? -1.595 8.382 8.585 1.00 96.75 92 GLY A C 1
ATOM 665 O O . GLY A 1 92 ? -1.481 7.276 8.055 1.00 96.75 92 GLY A O 1
ATOM 666 N N . GLN A 1 93 ? -0.974 9.469 8.126 1.00 95.12 93 GLN A N 1
ATOM 667 C CA . GLN A 1 93 ? -0.071 9.459 6.976 1.00 95.12 93 GLN A CA 1
ATOM 668 C C . GLN A 1 93 ? 1.362 9.789 7.401 1.00 95.12 93 GLN A C 1
ATOM 670 O O . GLN A 1 93 ? 1.577 10.803 8.054 1.00 95.12 93 GLN A O 1
ATOM 675 N N . THR A 1 94 ? 2.344 8.984 6.985 1.00 93.88 94 THR A N 1
ATOM 676 C CA . THR A 1 94 ? 3.750 9.167 7.405 1.00 93.88 94 THR A CA 1
ATOM 677 C C . THR A 1 94 ? 4.618 9.930 6.411 1.00 93.88 94 THR A C 1
ATOM 679 O O . THR A 1 94 ? 5.724 10.347 6.751 1.00 93.88 94 THR A O 1
ATOM 682 N N . GLY A 1 95 ? 4.194 10.046 5.148 1.00 91.12 95 GLY A N 1
ATOM 683 C CA . GLY A 1 95 ? 5.059 10.551 4.081 1.00 91.12 95 GLY A CA 1
ATOM 684 C C . GLY A 1 95 ? 6.330 9.710 3.903 1.00 91.12 95 GLY A C 1
ATOM 685 O O . GLY A 1 95 ? 7.364 10.252 3.531 1.00 91.12 95 GLY A O 1
ATOM 686 N N . TYR A 1 96 ? 6.266 8.405 4.204 1.00 90.38 96 TYR A N 1
ATOM 687 C CA . TYR A 1 96 ? 7.400 7.464 4.212 1.00 90.38 96 TYR A CA 1
ATOM 688 C C . TYR A 1 96 ? 8.474 7.733 5.286 1.00 90.38 96 TYR A C 1
ATOM 690 O O . TYR A 1 96 ? 9.559 7.157 5.222 1.00 90.38 96 TYR A O 1
ATOM 698 N N . ARG A 1 97 ? 8.185 8.561 6.298 1.00 92.31 97 ARG A N 1
ATOM 699 C CA . ARG A 1 97 ? 9.114 8.868 7.398 1.00 92.31 97 ARG A CA 1
ATOM 700 C C . ARG A 1 97 ? 8.815 8.005 8.622 1.00 92.31 97 ARG A C 1
ATOM 702 O O . ARG A 1 97 ? 7.703 8.030 9.149 1.00 92.31 97 ARG A O 1
ATOM 709 N N . LEU A 1 98 ? 9.808 7.255 9.097 1.00 93.06 98 LEU A N 1
ATOM 710 C CA . LEU A 1 98 ? 9.638 6.356 10.245 1.00 93.06 98 LEU A CA 1
ATOM 711 C C . LEU A 1 98 ? 9.434 7.124 11.563 1.00 93.06 98 LEU A C 1
ATOM 713 O O . LEU A 1 98 ? 8.752 6.647 12.465 1.00 93.06 98 LEU A O 1
ATOM 717 N N . GLU A 1 99 ? 9.976 8.332 11.682 1.00 94.12 99 GLU A N 1
ATOM 718 C CA . GLU A 1 99 ? 9.788 9.191 12.858 1.00 94.12 99 GLU A CA 1
ATOM 719 C C . GLU A 1 99 ? 8.337 9.688 12.967 1.00 94.12 99 GLU A C 1
ATOM 721 O O . GLU A 1 99 ? 7.785 9.789 14.067 1.00 94.12 99 GLU A O 1
ATOM 726 N N . GLU A 1 100 ? 7.696 9.942 11.823 1.00 95.44 100 GLU A N 1
ATOM 727 C CA . GLU A 1 100 ? 6.281 10.314 11.761 1.00 95.44 100 GLU A CA 1
ATOM 728 C C . GLU A 1 100 ? 5.394 9.122 12.141 1.00 95.44 100 GLU A C 1
ATOM 730 O O . GLU A 1 100 ? 4.452 9.272 12.915 1.00 95.44 100 GLU A O 1
ATOM 735 N N . GLU A 1 101 ? 5.743 7.910 11.689 1.00 96.25 101 GLU A N 1
ATOM 736 C CA . GLU A 1 101 ? 5.090 6.675 12.144 1.00 96.25 101 GLU A CA 1
ATOM 737 C C . GLU A 1 101 ? 5.129 6.551 13.674 1.00 96.25 101 GLU A C 1
ATOM 739 O O . GLU A 1 101 ? 4.096 6.302 14.292 1.00 96.25 101 GLU A O 1
ATOM 744 N N . ALA A 1 102 ? 6.294 6.755 14.299 1.00 96.56 102 ALA A N 1
ATOM 745 C CA . ALA A 1 102 ? 6.427 6.672 15.754 1.00 96.56 102 ALA A CA 1
ATOM 746 C C . ALA A 1 102 ? 5.531 7.688 16.483 1.00 96.56 102 ALA A C 1
ATOM 748 O O . ALA A 1 102 ? 4.897 7.344 17.484 1.00 96.56 102 ALA A O 1
ATOM 749 N N . SER A 1 103 ? 5.451 8.912 15.956 1.00 96.69 103 SER A N 1
ATOM 750 C CA . SER A 1 103 ? 4.629 9.995 16.509 1.00 96.69 103 SER A CA 1
ATOM 751 C C . SER A 1 103 ? 3.133 9.685 16.386 1.00 96.69 103 SER A C 1
ATOM 753 O O . SER A 1 103 ? 2.376 9.857 17.343 1.00 96.69 103 SER A O 1
ATOM 755 N N . LEU A 1 104 ? 2.707 9.142 15.242 1.00 97.38 104 LEU A N 1
ATOM 756 C CA . LEU A 1 104 ? 1.332 8.690 15.016 1.00 97.38 104 LEU A CA 1
ATOM 757 C C . LEU A 1 104 ? 0.960 7.499 15.901 1.00 97.38 104 LEU A C 1
ATOM 759 O O . LEU A 1 104 ? -0.141 7.468 16.450 1.00 97.38 104 LEU A O 1
ATOM 763 N N . VAL A 1 105 ? 1.875 6.545 16.093 1.00 97.50 105 VAL A N 1
ATOM 764 C CA . VAL A 1 105 ? 1.677 5.435 17.035 1.00 97.50 105 VAL A CA 1
ATOM 765 C C . VAL A 1 105 ? 1.409 5.975 18.439 1.00 97.50 105 VAL A C 1
ATOM 767 O O . VAL A 1 105 ? 0.438 5.556 19.066 1.00 97.50 105 VAL A O 1
ATOM 770 N N . ASP A 1 106 ? 2.197 6.937 18.921 1.00 95.56 106 ASP A N 1
ATOM 771 C CA . ASP A 1 106 ? 1.984 7.538 20.244 1.00 95.56 106 ASP A CA 1
ATOM 772 C C . ASP A 1 106 ? 0.650 8.284 20.329 1.00 95.56 106 ASP A C 1
ATOM 774 O O . ASP A 1 106 ? -0.107 8.117 21.290 1.00 95.56 106 ASP A O 1
ATOM 778 N N . ALA A 1 107 ? 0.311 9.040 19.287 1.00 96.44 107 ALA A N 1
ATOM 779 C CA . ALA A 1 107 ? -0.950 9.761 19.195 1.00 96.44 107 ALA A CA 1
ATOM 780 C C . ALA A 1 107 ? -2.176 8.827 19.197 1.00 96.44 107 ALA A C 1
ATOM 782 O O . ALA A 1 107 ? -3.217 9.182 19.762 1.00 96.44 107 ALA A O 1
ATOM 783 N N . PHE A 1 108 ? -2.083 7.649 18.577 1.00 96.44 108 PHE A N 1
ATOM 784 C CA . PHE A 1 108 ? -3.169 6.667 18.538 1.00 96.44 108 PHE A CA 1
ATOM 785 C C . PHE A 1 108 ? -3.249 5.823 19.809 1.00 96.44 108 PHE A C 1
ATOM 787 O O . PHE A 1 108 ? -4.349 5.599 20.314 1.00 96.44 108 PHE A O 1
ATOM 794 N N . LEU A 1 109 ? -2.115 5.445 20.403 1.00 94.44 109 LEU A N 1
ATOM 795 C CA . LEU A 1 109 ? -2.105 4.819 21.727 1.00 94.44 109 LEU A CA 1
ATOM 796 C C . LEU A 1 109 ? -2.698 5.758 22.791 1.00 94.44 109 LEU A C 1
ATOM 798 O O . LEU A 1 109 ? -3.508 5.321 23.607 1.00 94.44 109 LEU A O 1
ATOM 802 N N . GLY A 1 110 ? -2.390 7.059 22.733 1.00 91.31 110 GLY A N 1
ATOM 803 C CA . GLY A 1 110 ? -2.994 8.074 23.604 1.00 91.31 110 GLY A CA 1
ATOM 804 C C . GLY A 1 110 ? -4.513 8.216 23.435 1.00 91.31 110 GLY A C 1
ATOM 805 O O . GLY A 1 110 ? -5.210 8.563 24.386 1.00 91.31 110 GLY A O 1
ATOM 806 N N . ARG A 1 111 ? -5.046 7.877 22.253 1.00 90.50 111 ARG A N 1
ATOM 807 C CA . ARG A 1 111 ? -6.492 7.816 21.961 1.00 90.50 111 ARG A CA 1
ATOM 808 C C . ARG A 1 111 ? -7.134 6.471 22.310 1.00 90.50 111 ARG A C 1
ATOM 810 O O . ARG A 1 111 ? -8.327 6.305 22.076 1.00 90.50 111 ARG A O 1
ATOM 817 N N . ARG A 1 112 ? -6.366 5.532 22.876 1.00 90.88 112 ARG A N 1
ATOM 818 C CA . ARG A 1 112 ? -6.807 4.177 23.241 1.00 90.88 112 ARG A CA 1
ATOM 819 C C . ARG A 1 112 ? -7.482 3.434 22.089 1.00 90.88 112 ARG A C 1
ATOM 821 O O . ARG A 1 112 ? -8.525 2.819 22.289 1.00 90.88 112 ARG A O 1
ATOM 828 N N . VAL A 1 113 ? -6.900 3.505 20.891 1.00 95.12 113 VAL A N 1
ATOM 829 C CA . VAL A 1 113 ? -7.385 2.695 19.766 1.00 95.12 113 VAL A CA 1
ATOM 830 C C . VAL A 1 113 ? -7.372 1.213 20.140 1.00 95.12 113 VAL A C 1
ATOM 832 O O . VAL A 1 113 ? -6.439 0.726 20.779 1.00 95.12 113 VAL A O 1
ATOM 835 N N . ASP A 1 114 ? -8.410 0.501 19.724 1.00 95.31 114 ASP A N 1
ATOM 836 C CA . ASP A 1 114 ? -8.582 -0.922 19.993 1.00 95.31 114 ASP A CA 1
ATOM 837 C C . ASP A 1 114 ? -7.640 -1.764 19.117 1.00 95.31 114 ASP A C 1
ATOM 839 O O . ASP A 1 114 ? -7.258 -2.859 19.507 1.00 95.31 114 ASP A O 1
ATOM 843 N N . GLY A 1 115 ? -7.226 -1.267 17.949 1.00 97.19 115 GLY A N 1
ATOM 844 C CA . GLY A 1 115 ? -6.311 -1.973 17.052 1.00 97.19 115 GLY A CA 1
ATOM 845 C C . GLY A 1 115 ? -5.519 -1.035 16.149 1.00 97.19 115 GLY A C 1
ATOM 846 O O . GLY A 1 115 ? -5.928 0.103 15.904 1.00 97.19 115 GLY A O 1
ATOM 847 N N . LEU A 1 116 ? -4.389 -1.525 15.642 1.00 98.31 116 LEU A N 1
ATOM 848 C CA . LEU A 1 116 ? -3.504 -0.792 14.737 1.00 98.31 116 LEU A CA 1
ATOM 849 C C . LEU A 1 116 ? -3.178 -1.612 13.486 1.00 98.31 116 LEU A C 1
ATOM 851 O O . LEU A 1 116 ? -2.847 -2.793 13.563 1.00 98.31 116 LEU A O 1
ATOM 855 N N . VAL A 1 117 ? -3.211 -0.960 12.331 1.00 98.56 117 VAL A N 1
ATOM 856 C CA . VAL A 1 117 ? -2.714 -1.490 11.061 1.00 98.56 117 VAL A CA 1
ATOM 857 C C . VAL A 1 117 ? -1.536 -0.634 10.612 1.00 98.56 117 VAL A C 1
ATOM 859 O O . VAL A 1 117 ? -1.670 0.581 10.476 1.00 98.56 117 VAL A O 1
ATOM 862 N N . LEU A 1 118 ? -0.382 -1.255 10.386 1.00 98.19 118 LEU A N 1
ATOM 863 C CA . LEU A 1 118 ? 0.839 -0.581 9.940 1.00 98.19 118 LEU A CA 1
ATOM 864 C C . LEU A 1 118 ? 1.211 -1.044 8.533 1.00 98.19 118 LEU A C 1
ATOM 866 O O . LEU A 1 118 ? 1.017 -2.207 8.181 1.00 98.19 118 LEU A O 1
ATOM 870 N N . THR A 1 119 ? 1.756 -0.144 7.719 1.00 96.50 119 THR A N 1
ATOM 871 C CA . THR A 1 119 ? 2.179 -0.470 6.351 1.00 96.50 119 THR A CA 1
ATOM 872 C C . THR A 1 119 ? 3.677 -0.763 6.295 1.00 96.50 119 THR A C 1
ATOM 874 O O . THR A 1 119 ? 4.503 0.134 6.451 1.00 96.50 119 THR A O 1
ATOM 877 N N . GLY A 1 120 ? 4.041 -1.994 5.942 1.00 95.56 120 GLY A N 1
ATOM 878 C CA . GLY A 1 120 ? 5.409 -2.509 5.968 1.00 95.56 120 GLY A CA 1
ATOM 879 C C . GLY A 1 120 ? 5.772 -3.163 7.302 1.00 95.56 120 GLY A C 1
ATOM 880 O O . GLY A 1 120 ? 4.978 -3.181 8.237 1.00 95.56 120 GLY A O 1
ATOM 881 N N . VAL A 1 121 ? 6.990 -3.709 7.357 1.00 95.31 121 VAL A N 1
ATOM 882 C CA . VAL A 1 121 ? 7.545 -4.431 8.526 1.00 95.31 121 VAL A CA 1
ATOM 883 C C . VAL A 1 121 ? 8.796 -3.758 9.112 1.00 95.31 121 VAL A C 1
ATOM 885 O O . VAL A 1 121 ? 9.335 -4.182 10.142 1.00 95.31 121 VAL A O 1
ATOM 888 N N . ALA A 1 122 ? 9.278 -2.709 8.441 1.00 93.38 122 ALA A N 1
ATOM 889 C CA . ALA A 1 122 ? 10.348 -1.839 8.903 1.00 93.38 122 ALA A CA 1
ATOM 890 C C . ALA A 1 122 ? 9.728 -0.629 9.612 1.00 93.38 122 ALA A C 1
ATOM 892 O O . ALA A 1 122 ? 8.970 0.119 9.003 1.00 93.38 122 ALA A O 1
ATOM 893 N N . HIS A 1 123 ? 10.070 -0.451 10.887 1.00 94.88 123 HIS A N 1
ATOM 894 C CA . HIS A 1 123 ? 9.504 0.582 11.757 1.00 94.88 123 HIS A CA 1
ATOM 895 C C . HIS A 1 123 ? 10.612 1.343 12.476 1.00 94.88 123 HIS A C 1
ATOM 897 O O . HIS A 1 123 ? 11.722 0.820 12.647 1.00 94.88 123 HIS A O 1
ATOM 903 N N . ALA A 1 124 ? 10.298 2.540 12.971 1.00 91.75 124 ALA A N 1
ATOM 904 C CA . ALA A 1 124 ? 11.227 3.289 13.812 1.00 91.75 124 ALA A CA 1
ATOM 905 C C . ALA A 1 124 ? 11.670 2.483 15.045 1.00 91.75 124 ALA A C 1
ATOM 907 O O . ALA A 1 124 ? 10.949 1.641 15.603 1.00 91.75 124 ALA A O 1
ATOM 908 N N . ARG A 1 125 ? 12.891 2.768 15.509 1.00 90.69 125 ARG A N 1
ATOM 909 C CA . ARG A 1 125 ? 13.467 2.120 16.689 1.00 90.69 125 ARG A CA 1
ATOM 910 C C . ARG A 1 125 ? 12.529 2.286 17.888 1.00 90.69 125 ARG A C 1
ATOM 912 O O . ARG A 1 125 ? 12.118 3.385 18.232 1.00 90.69 125 ARG A O 1
ATOM 919 N N . GLY A 1 126 ? 12.223 1.178 18.557 1.00 91.75 126 GLY A N 1
ATOM 920 C CA . GLY A 1 126 ? 11.392 1.167 19.764 1.00 91.75 126 GLY A CA 1
ATOM 921 C C . GLY A 1 126 ? 9.887 1.018 19.522 1.00 91.75 126 GLY A C 1
ATOM 922 O O . GLY A 1 126 ? 9.215 0.527 20.429 1.00 91.75 126 GLY A O 1
ATOM 923 N N . VAL A 1 127 ? 9.373 1.305 18.315 1.00 95.81 127 VAL A N 1
ATOM 924 C CA . VAL A 1 127 ? 7.939 1.163 17.974 1.00 95.81 127 VAL A CA 1
ATOM 925 C C . VAL A 1 127 ? 7.449 -0.261 18.237 1.00 95.81 127 VAL A C 1
ATOM 927 O O . VAL A 1 127 ? 6.494 -0.457 18.988 1.00 95.81 127 VAL A O 1
ATOM 930 N N . ARG A 1 128 ? 8.170 -1.278 17.736 1.00 96.06 128 ARG A N 1
ATOM 931 C CA . ARG A 1 128 ? 7.829 -2.699 17.958 1.00 96.06 128 ARG A CA 1
ATOM 932 C C . ARG A 1 128 ? 7.707 -3.037 19.448 1.00 96.06 128 ARG A C 1
ATOM 934 O O . ARG A 1 128 ? 6.759 -3.694 19.864 1.00 96.06 128 ARG A O 1
ATOM 941 N N . GLY A 1 129 ? 8.671 -2.598 20.260 1.00 94.44 129 GLY A N 1
ATOM 942 C CA . GLY A 1 129 ? 8.682 -2.870 21.700 1.00 94.44 129 GLY A CA 1
ATOM 943 C C . GLY A 1 129 ? 7.569 -2.135 22.446 1.00 94.44 129 GLY A C 1
ATOM 944 O O . GLY A 1 129 ? 6.968 -2.699 23.357 1.00 94.44 129 GLY A O 1
ATOM 945 N N . ARG A 1 130 ? 7.271 -0.895 22.044 1.00 94.56 130 ARG A N 1
ATOM 946 C CA . ARG A 1 130 ? 6.181 -0.091 22.601 1.00 94.56 130 ARG A CA 1
ATOM 947 C C . ARG A 1 130 ? 4.823 -0.733 22.329 1.00 94.56 130 ARG A C 1
ATOM 949 O O . ARG A 1 130 ? 4.076 -0.945 23.275 1.00 94.56 130 ARG A O 1
ATOM 956 N N . LEU A 1 131 ? 4.552 -1.114 21.081 1.00 96.44 131 LEU A N 1
ATOM 957 C CA . LEU A 1 131 ? 3.296 -1.761 20.691 1.00 96.44 131 LEU A CA 1
ATOM 958 C C . LEU A 1 131 ? 3.089 -3.101 21.403 1.00 96.44 131 LEU A C 1
ATOM 960 O O . LEU A 1 131 ? 2.012 -3.350 21.933 1.00 96.44 131 LEU A O 1
ATOM 964 N N . ARG A 1 132 ? 4.145 -3.919 21.525 1.00 94.38 132 ARG A N 1
ATOM 965 C CA . ARG A 1 132 ? 4.087 -5.163 22.312 1.00 94.38 132 ARG A CA 1
ATOM 966 C C . ARG A 1 132 ? 3.719 -4.920 23.777 1.00 94.38 132 ARG A C 1
ATOM 968 O O . ARG A 1 132 ? 2.913 -5.665 24.317 1.00 94.38 132 ARG A O 1
ATOM 975 N N . ARG A 1 133 ? 4.298 -3.896 24.416 1.00 94.31 133 ARG A N 1
ATOM 976 C CA . ARG A 1 133 ? 3.982 -3.543 25.813 1.00 94.31 133 ARG A CA 1
ATOM 977 C C . ARG A 1 133 ? 2.584 -2.953 25.974 1.00 94.31 133 ARG A C 1
ATOM 979 O O . ARG A 1 133 ? 1.967 -3.175 27.005 1.00 94.31 133 ARG A O 1
ATOM 986 N N . ALA A 1 134 ? 2.102 -2.213 24.977 1.00 93.62 134 ALA A N 1
ATOM 987 C CA . ALA A 1 134 ? 0.756 -1.651 24.986 1.00 93.62 134 ALA A CA 1
ATOM 988 C C . ALA A 1 134 ? -0.334 -2.732 24.883 1.00 93.62 134 ALA A C 1
ATOM 990 O O . ALA A 1 134 ? -1.463 -2.489 25.293 1.00 93.62 134 ALA A O 1
ATOM 991 N N . GLY A 1 135 ? -0.014 -3.911 24.334 1.00 91.56 135 GLY A N 1
ATOM 992 C CA . GLY A 1 135 ? -0.951 -5.034 24.226 1.00 91.56 135 GLY A CA 1
ATOM 993 C C . GLY A 1 135 ? -2.072 -4.830 23.202 1.00 91.56 135 GLY A C 1
ATOM 994 O O . GLY A 1 135 ? -2.967 -5.667 23.108 1.00 91.56 135 GLY A O 1
ATOM 995 N N . VAL A 1 136 ? -2.018 -3.744 22.426 1.00 93.44 136 VAL A N 1
ATOM 996 C CA . VAL A 1 136 ? -2.966 -3.451 21.346 1.00 93.44 136 VAL A CA 1
ATOM 997 C C . VAL A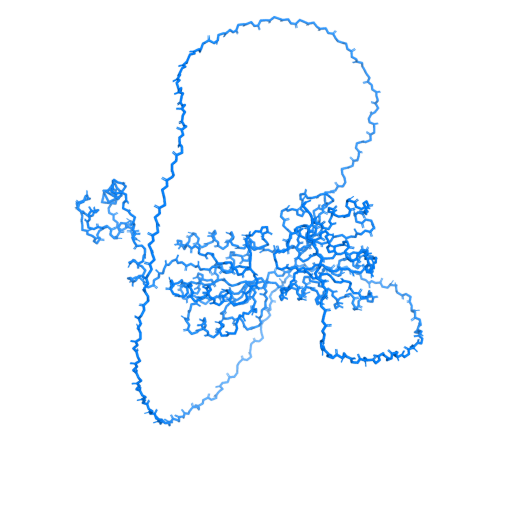 1 136 ? -2.703 -4.418 20.181 1.00 93.44 136 VAL A C 1
ATOM 999 O O . VAL A 1 136 ? -1.548 -4.538 19.766 1.00 93.44 136 VAL A O 1
ATOM 1002 N N . PRO A 1 137 ? -3.724 -5.109 19.639 1.00 96.25 137 PRO A N 1
ATOM 1003 C CA . PRO A 1 137 ? -3.598 -5.908 18.422 1.00 96.25 137 PRO A CA 1
ATOM 1004 C C . PRO A 1 137 ? -3.025 -5.103 17.249 1.00 96.25 137 PRO A C 1
ATOM 1006 O O . PRO A 1 137 ? -3.500 -4.006 16.944 1.00 96.25 137 PRO A O 1
ATOM 1009 N N . VAL A 1 138 ? -2.017 -5.665 16.572 1.00 98.12 138 VAL A N 1
ATOM 1010 C CA . VAL A 1 138 ? -1.337 -5.019 15.436 1.00 98.12 138 VAL A CA 1
ATOM 1011 C C . VAL A 1 138 ? -1.309 -5.932 14.216 1.00 98.12 138 VAL A C 1
ATOM 1013 O O . VAL A 1 138 ? -0.886 -7.084 14.313 1.00 98.12 138 VAL A O 1
ATOM 1016 N N . VAL A 1 139 ? -1.678 -5.404 13.051 1.00 98.50 139 VAL A N 1
ATOM 1017 C CA . VAL A 1 139 ? -1.464 -6.073 11.760 1.00 98.50 139 VAL A CA 1
ATOM 1018 C C . VAL A 1 139 ? -0.476 -5.265 10.920 1.00 98.50 139 VAL A C 1
ATOM 1020 O O . VAL A 1 139 ? -0.751 -4.125 10.554 1.00 98.50 139 VAL A O 1
ATOM 1023 N N . GLU A 1 140 ? 0.673 -5.856 10.597 1.00 98.50 140 GLU A N 1
ATOM 1024 C CA . GLU A 1 140 ? 1.585 -5.347 9.565 1.00 98.50 140 GLU A CA 1
ATOM 1025 C C . GLU A 1 140 ? 1.060 -5.749 8.176 1.00 98.50 140 GLU A C 1
ATOM 1027 O O . GLU A 1 140 ? 0.641 -6.885 7.957 1.00 98.50 140 GLU A O 1
ATOM 1032 N N . THR A 1 141 ? 1.057 -4.817 7.226 1.00 98.31 141 THR A N 1
ATOM 1033 C CA . THR A 1 141 ? 0.533 -5.025 5.866 1.00 98.31 141 THR A CA 1
ATOM 1034 C C . THR A 1 141 ? 1.582 -4.748 4.797 1.00 98.31 141 THR A C 1
ATOM 1036 O O . THR A 1 141 ? 2.644 -4.208 5.100 1.00 98.31 141 THR A O 1
ATOM 1039 N N . TRP A 1 142 ? 1.295 -5.070 3.531 1.00 97.06 142 TRP A N 1
ATOM 1040 C CA . TRP A 1 142 ? 2.125 -4.706 2.365 1.00 97.06 142 TRP A CA 1
ATOM 1041 C C . TRP A 1 142 ? 3.524 -5.328 2.290 1.00 97.06 142 TRP A C 1
ATOM 1043 O O . TRP A 1 142 ? 4.285 -5.033 1.364 1.00 97.06 142 TRP A O 1
ATOM 1053 N N . ASP A 1 143 ? 3.867 -6.186 3.242 1.00 96.31 143 ASP A N 1
ATOM 1054 C CA . ASP A 1 143 ? 5.102 -6.951 3.263 1.00 96.31 143 ASP A CA 1
ATOM 1055 C C . ASP A 1 143 ? 4.962 -8.141 4.218 1.00 96.31 143 ASP A C 1
ATOM 1057 O O . ASP A 1 143 ? 4.016 -8.203 5.009 1.00 96.31 143 ASP A O 1
ATOM 1061 N N . LEU A 1 144 ? 5.903 -9.080 4.154 1.00 95.69 144 LEU A N 1
ATOM 1062 C CA . LEU A 1 144 ? 5.916 -10.262 5.012 1.00 95.69 144 LEU A CA 1
ATOM 1063 C C . LEU A 1 144 ? 7.195 -10.329 5.845 1.00 95.69 144 LEU A C 1
ATOM 1065 O O . LEU A 1 144 ? 8.285 -9.946 5.423 1.00 95.69 144 LEU A O 1
ATOM 1069 N N . THR A 1 145 ? 7.059 -10.844 7.063 1.00 94.62 145 THR A N 1
ATOM 1070 C CA . THR A 1 145 ? 8.175 -11.102 7.972 1.00 94.62 145 THR A CA 1
ATOM 1071 C C . THR A 1 145 ? 7.872 -12.332 8.808 1.00 94.62 145 THR A C 1
ATOM 1073 O O . THR A 1 145 ? 6.742 -12.526 9.247 1.00 94.62 145 THR A O 1
ATOM 1076 N N . ALA A 1 146 ? 8.890 -13.144 9.092 1.00 94.88 146 ALA A N 1
ATOM 1077 C CA . ALA A 1 146 ? 8.752 -14.299 9.979 1.00 94.88 146 ALA A CA 1
ATOM 1078 C C . ALA A 1 146 ? 8.492 -13.902 11.445 1.00 94.88 146 ALA A C 1
ATOM 1080 O O . ALA A 1 146 ? 8.136 -14.742 12.269 1.00 94.88 146 ALA A O 1
ATOM 1081 N N . ARG A 1 147 ? 8.717 -12.631 11.805 1.00 94.94 147 ARG A N 1
ATOM 1082 C CA . ARG A 1 147 ? 8.611 -12.144 13.187 1.00 94.94 147 ARG A CA 1
ATOM 1083 C C . ARG A 1 147 ? 7.764 -10.875 13.277 1.00 94.94 147 ARG A C 1
ATOM 1085 O O . ARG A 1 147 ? 8.317 -9.842 13.673 1.00 94.94 147 ARG A O 1
ATOM 1092 N N . PRO A 1 148 ? 6.463 -10.916 12.938 1.00 96.44 148 PRO A N 1
ATOM 1093 C CA . PRO A 1 148 ? 5.610 -9.737 13.008 1.00 96.44 148 PRO A CA 1
ATOM 1094 C C . PRO A 1 148 ? 5.435 -9.242 14.453 1.00 96.44 148 PRO A C 1
ATOM 1096 O O . PRO A 1 148 ? 5.740 -9.959 15.414 1.00 96.44 148 PRO A O 1
ATOM 1099 N N . ILE A 1 149 ? 4.986 -7.999 14.630 1.00 96.50 149 ILE A N 1
ATOM 1100 C CA . ILE A 1 149 ? 4.684 -7.391 15.931 1.00 96.50 149 ILE A CA 1
ATOM 1101 C C . ILE A 1 149 ? 3.619 -8.236 16.623 1.00 96.50 149 ILE A C 1
ATOM 1103 O O . ILE A 1 149 ? 3.856 -8.727 17.724 1.00 96.50 149 ILE A O 1
ATOM 1107 N N . ASP A 1 150 ? 2.504 -8.489 15.950 1.00 96.12 150 ASP A N 1
ATOM 1108 C CA . ASP A 1 150 ? 1.498 -9.456 16.389 1.00 96.12 150 ASP A CA 1
ATOM 1109 C C . ASP A 1 150 ? 1.116 -10.356 15.208 1.00 96.12 150 ASP A C 1
ATOM 1111 O O . ASP A 1 150 ? 1.386 -11.564 15.239 1.00 96.12 150 ASP A O 1
ATOM 1115 N N . MET A 1 151 ? 0.627 -9.741 14.130 1.00 97.69 151 MET A N 1
ATOM 1116 C CA . MET A 1 151 ? 0.157 -10.403 12.916 1.00 97.69 151 MET A CA 1
ATOM 1117 C C . MET A 1 151 ? 0.649 -9.693 11.650 1.00 97.69 151 MET A C 1
ATOM 1119 O O . MET A 1 151 ? 0.986 -8.511 11.701 1.00 97.69 151 MET A O 1
ATOM 1123 N N . ALA A 1 152 ? 0.643 -10.390 10.512 1.00 98.19 152 ALA A N 1
ATOM 1124 C CA . ALA A 1 152 ? 0.930 -9.799 9.209 1.00 98.19 152 ALA A CA 1
ATOM 1125 C C . ALA A 1 152 ? 0.042 -10.354 8.088 1.00 98.19 152 ALA A C 1
ATOM 1127 O O . ALA A 1 152 ? -0.287 -11.540 8.075 1.00 98.19 152 ALA A O 1
ATOM 1128 N N . VAL A 1 153 ? -0.288 -9.506 7.114 1.00 98.12 153 VAL A N 1
ATOM 1129 C CA . VAL A 1 153 ? -0.894 -9.912 5.840 1.00 98.12 153 VAL A CA 1
ATOM 1130 C C . VAL A 1 153 ? -0.262 -9.145 4.686 1.00 98.12 153 VAL A C 1
ATOM 1132 O O . VAL A 1 153 ? -0.230 -7.920 4.677 1.00 98.12 153 VAL A O 1
ATOM 1135 N N . GLY A 1 154 ? 0.245 -9.844 3.681 1.00 97.56 154 GLY A N 1
ATOM 1136 C CA . GLY A 1 154 ? 1.022 -9.194 2.632 1.00 97.56 154 GLY A CA 1
ATOM 1137 C C . GLY A 1 154 ? 1.361 -10.131 1.490 1.00 97.56 154 GLY A C 1
ATOM 1138 O O . GLY A 1 154 ? 0.616 -11.059 1.204 1.00 97.56 154 GLY A O 1
ATOM 1139 N N . PHE A 1 155 ? 2.477 -9.851 0.831 1.00 97.19 155 PHE A N 1
ATOM 1140 C CA . PHE A 1 155 ? 3.037 -10.648 -0.256 1.00 97.19 155 PHE A CA 1
ATOM 1141 C C . PHE A 1 155 ? 4.553 -10.418 -0.316 1.00 97.19 155 PHE A C 1
ATOM 1143 O O . PHE A 1 155 ? 5.065 -9.437 0.235 1.00 97.19 155 PHE A O 1
ATOM 1150 N N . GLY A 1 156 ? 5.277 -11.301 -1.004 1.00 97.00 156 GLY A N 1
ATOM 1151 C CA . GLY A 1 156 ? 6.714 -11.146 -1.236 1.00 97.00 156 GLY A CA 1
ATOM 1152 C C . GLY A 1 156 ? 7.022 -10.024 -2.232 1.00 97.00 156 GLY A C 1
ATOM 1153 O O . GLY A 1 156 ? 6.812 -10.177 -3.435 1.00 97.00 156 GLY A O 1
ATOM 1154 N N . ASN A 1 157 ? 7.544 -8.891 -1.754 1.00 97.50 157 ASN A N 1
ATOM 1155 C CA . ASN A 1 157 ? 7.969 -7.790 -2.628 1.00 97.50 157 ASN A CA 1
ATOM 1156 C C . ASN A 1 157 ? 9.152 -8.188 -3.525 1.00 97.50 157 ASN A C 1
ATOM 1158 O O . ASN A 1 157 ? 9.210 -7.814 -4.691 1.00 97.50 157 ASN A O 1
ATOM 1162 N N . ASP A 1 158 ? 10.076 -8.985 -3.007 1.00 97.38 158 ASP A N 1
ATOM 1163 C CA . ASP A 1 158 ? 11.149 -9.595 -3.785 1.00 97.38 158 ASP A CA 1
ATOM 1164 C C . ASP A 1 158 ? 10.603 -10.549 -4.858 1.00 97.38 158 ASP A C 1
ATOM 1166 O O . ASP A 1 158 ? 11.025 -10.472 -6.011 1.00 97.38 158 ASP A O 1
ATOM 1170 N N . GLU A 1 159 ? 9.603 -11.374 -4.530 1.00 97.12 159 GLU A N 1
ATOM 1171 C CA . GLU A 1 159 ? 8.951 -12.242 -5.518 1.00 97.12 159 GLU A CA 1
ATOM 1172 C C . GLU A 1 159 ? 8.233 -11.439 -6.607 1.00 97.12 159 GLU A C 1
ATOM 1174 O O . GLU A 1 159 ? 8.317 -11.800 -7.778 1.00 97.12 159 GLU A O 1
ATOM 1179 N N . ALA A 1 160 ? 7.611 -10.306 -6.270 1.00 97.38 160 ALA A N 1
ATOM 1180 C CA . ALA A 1 160 ? 7.045 -9.408 -7.274 1.00 97.38 160 ALA A CA 1
ATOM 1181 C C . ALA A 1 160 ? 8.107 -8.872 -8.247 1.00 97.38 160 ALA A C 1
ATOM 1183 O O . ALA A 1 160 ? 7.875 -8.827 -9.457 1.00 97.38 160 ALA A O 1
ATOM 1184 N N . GLY A 1 161 ? 9.290 -8.525 -7.733 1.00 98.06 161 GLY A N 1
ATOM 1185 C CA . GLY A 1 161 ? 10.446 -8.163 -8.552 1.00 98.06 161 GLY A CA 1
ATOM 1186 C C . GLY A 1 161 ? 10.905 -9.297 -9.468 1.00 98.06 161 GLY A C 1
ATOM 1187 O O . GLY A 1 161 ? 11.091 -9.090 -10.669 1.00 98.06 161 GLY A O 1
ATOM 1188 N N . ARG A 1 162 ? 11.035 -10.512 -8.921 1.00 98.06 162 ARG A N 1
ATOM 1189 C CA . ARG A 1 162 ? 11.409 -11.707 -9.694 1.00 98.06 162 ARG A CA 1
ATOM 1190 C C . ARG A 1 162 ? 10.390 -12.006 -10.791 1.00 98.06 162 ARG A C 1
ATOM 1192 O O . ARG A 1 162 ? 10.768 -12.225 -11.938 1.00 98.06 162 ARG A O 1
ATOM 1199 N N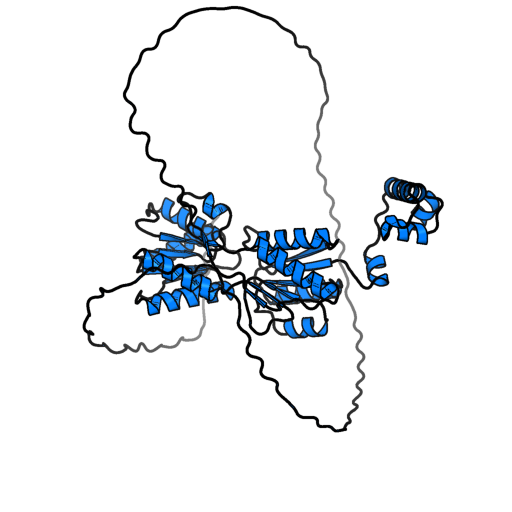 . ALA A 1 163 ? 9.098 -11.957 -10.473 1.00 97.69 163 ALA A N 1
ATOM 1200 C CA . ALA A 1 163 ? 8.018 -12.176 -11.429 1.00 97.69 163 ALA A CA 1
ATOM 1201 C C . ALA A 1 163 ? 8.054 -11.163 -12.587 1.00 97.69 163 ALA A C 1
ATOM 1203 O O . ALA A 1 163 ? 7.936 -11.560 -13.750 1.00 97.69 163 ALA A O 1
ATOM 1204 N N . ALA A 1 164 ? 8.282 -9.878 -12.291 1.00 97.94 164 ALA A N 1
ATOM 1205 C CA . ALA A 1 164 ? 8.426 -8.838 -13.309 1.00 97.94 164 ALA A CA 1
ATOM 1206 C C . ALA A 1 164 ? 9.634 -9.092 -14.229 1.00 97.94 164 ALA A C 1
ATOM 1208 O O . ALA A 1 164 ? 9.493 -9.051 -15.453 1.00 97.94 164 ALA A O 1
ATOM 1209 N N . ALA A 1 165 ? 10.799 -9.431 -13.662 1.00 97.94 165 ALA A N 1
ATOM 1210 C CA . ALA A 1 165 ? 12.002 -9.753 -14.432 1.00 97.94 165 ALA A CA 1
ATOM 1211 C C . ALA A 1 165 ? 11.798 -10.982 -15.327 1.00 97.94 165 ALA A C 1
ATOM 1213 O O . ALA A 1 165 ? 12.027 -10.905 -16.536 1.00 97.94 165 ALA A O 1
ATOM 1214 N N . ARG A 1 166 ? 11.299 -12.097 -14.769 1.00 97.31 166 ARG A N 1
ATOM 1215 C CA . ARG A 1 166 ? 11.004 -13.320 -15.539 1.00 97.31 166 ARG A CA 1
ATOM 1216 C C . ARG A 1 166 ? 10.088 -13.013 -16.720 1.00 97.31 166 ARG A C 1
ATOM 1218 O O . ARG A 1 166 ? 10.333 -13.496 -17.821 1.00 97.31 166 ARG A O 1
ATOM 1225 N N . TYR A 1 167 ? 9.066 -12.183 -16.508 1.00 97.19 167 TYR A N 1
ATOM 1226 C CA . TYR A 1 167 ? 8.121 -11.815 -17.555 1.00 97.19 167 TYR A CA 1
ATOM 1227 C C . TYR A 1 167 ? 8.779 -11.046 -18.707 1.00 97.19 167 TYR A C 1
ATOM 1229 O O . TYR A 1 167 ? 8.661 -11.465 -19.861 1.00 97.19 167 TYR A O 1
ATOM 1237 N N . VAL A 1 168 ? 9.485 -9.944 -18.428 1.00 97.25 168 VAL A N 1
ATOM 1238 C CA . VAL A 1 168 ? 10.090 -9.131 -19.499 1.00 97.25 168 VAL A CA 1
ATOM 1239 C C . VAL A 1 168 ? 11.195 -9.896 -20.233 1.00 97.25 168 VAL A C 1
ATOM 1241 O O . VAL A 1 168 ? 11.281 -9.823 -21.459 1.00 97.25 168 VAL A O 1
ATOM 1244 N N . ILE A 1 169 ? 11.966 -10.722 -19.521 1.00 97.75 169 ILE A N 1
ATOM 1245 C CA . ILE A 1 169 ? 13.011 -11.572 -20.107 1.00 97.75 169 ILE A CA 1
ATOM 1246 C C . ILE A 1 169 ? 12.405 -12.656 -21.004 1.00 97.75 169 ILE A C 1
ATOM 1248 O O . ILE A 1 169 ? 12.889 -12.872 -22.116 1.00 97.75 169 ILE A O 1
ATOM 1252 N N . ALA A 1 170 ? 11.311 -13.297 -20.577 1.00 97.12 170 ALA A N 1
ATOM 1253 C CA . ALA A 1 170 ? 10.583 -14.265 -21.400 1.00 97.12 170 ALA A CA 1
ATOM 1254 C C . ALA A 1 170 ? 9.996 -13.632 -22.675 1.00 97.12 170 ALA A C 1
ATOM 1256 O O . ALA A 1 170 ? 9.802 -14.316 -23.677 1.00 97.12 170 ALA A O 1
ATOM 1257 N N . LYS A 1 171 ? 9.757 -12.313 -22.673 1.00 96.69 171 LYS A N 1
ATOM 1258 C CA . LYS A 1 171 ? 9.379 -11.526 -23.860 1.00 96.69 171 LYS A CA 1
ATOM 1259 C C . LYS A 1 171 ? 10.576 -11.073 -24.708 1.00 96.69 171 LYS A C 1
ATOM 1261 O O . LYS A 1 171 ? 10.397 -10.269 -25.619 1.00 96.69 171 LYS A O 1
ATOM 1266 N N . GLY A 1 172 ? 11.775 -11.582 -24.428 1.00 96.69 172 GLY A N 1
ATOM 1267 C CA . GLY A 1 172 ? 12.992 -11.327 -25.199 1.00 96.69 172 GLY A CA 1
ATOM 1268 C C . GLY A 1 172 ? 13.756 -10.064 -24.803 1.00 96.69 172 GLY A C 1
ATOM 1269 O O . GLY A 1 172 ? 14.716 -9.722 -25.487 1.00 96.69 172 GLY A O 1
ATOM 1270 N N . ARG A 1 173 ? 13.363 -9.382 -23.720 1.00 97.69 173 ARG A N 1
ATOM 1271 C CA . ARG A 1 173 ? 14.012 -8.145 -23.253 1.00 97.69 173 ARG A CA 1
ATOM 1272 C C . ARG A 1 173 ? 15.305 -8.452 -22.510 1.00 97.69 173 ARG A C 1
ATOM 1274 O O . ARG A 1 173 ? 15.371 -9.425 -21.755 1.00 97.69 173 ARG A O 1
ATOM 1281 N N . ARG A 1 174 ? 16.346 -7.653 -22.746 1.00 96.00 174 ARG A N 1
ATOM 1282 C CA . ARG A 1 174 ? 17.713 -7.919 -22.256 1.00 96.00 174 ARG A CA 1
ATOM 1283 C C . ARG A 1 174 ? 18.384 -6.722 -21.592 1.00 96.00 174 ARG A C 1
ATOM 1285 O O . ARG A 1 174 ? 19.307 -6.934 -20.809 1.00 96.00 174 ARG A O 1
ATOM 1292 N N . SER A 1 175 ? 17.943 -5.503 -21.891 1.00 97.31 175 SER A N 1
ATOM 1293 C CA . SER A 1 175 ? 18.492 -4.255 -21.360 1.00 97.31 175 SER A CA 1
ATOM 1294 C C . SER A 1 175 ? 17.472 -3.654 -20.399 1.00 97.31 175 SER A C 1
ATOM 1296 O O . SER A 1 175 ? 16.529 -2.973 -20.796 1.00 97.31 175 SER A O 1
ATOM 1298 N N . LEU A 1 176 ? 17.603 -3.986 -19.119 1.00 98.50 176 LEU A N 1
ATOM 1299 C CA . LEU A 1 176 ? 16.534 -3.769 -18.151 1.00 98.50 176 LEU A CA 1
ATOM 1300 C C . LEU A 1 176 ? 16.771 -2.500 -17.328 1.00 98.50 176 LEU A C 1
ATOM 1302 O O . LEU A 1 176 ? 17.894 -2.204 -16.920 1.00 98.50 176 LEU A O 1
ATOM 1306 N N . ALA A 1 177 ? 15.690 -1.790 -17.025 1.00 98.62 177 ALA A N 1
ATOM 1307 C CA . ALA A 1 177 ? 15.681 -0.670 -16.099 1.00 98.62 177 ALA A CA 1
ATOM 1308 C C . ALA A 1 177 ? 14.618 -0.838 -15.007 1.00 98.62 177 ALA A C 1
ATOM 1310 O O . ALA A 1 177 ? 13.599 -1.505 -15.192 1.00 98.62 177 ALA A O 1
ATOM 1311 N N . PHE A 1 178 ? 14.846 -0.181 -13.875 1.00 98.69 178 PHE A N 1
ATOM 1312 C CA . PHE A 1 178 ? 13.907 -0.080 -12.769 1.00 98.69 178 PHE A CA 1
ATOM 1313 C C . PHE A 1 178 ? 13.751 1.378 -12.335 1.00 98.69 178 PHE A C 1
ATOM 1315 O O . PHE A 1 178 ? 14.740 2.100 -12.193 1.00 98.69 178 PHE A O 1
ATOM 1322 N N . ILE A 1 179 ? 12.513 1.800 -12.086 1.00 98.56 179 ILE A N 1
ATOM 1323 C CA . ILE A 1 179 ? 12.200 3.119 -11.527 1.00 98.56 179 ILE A CA 1
ATOM 1324 C C . ILE A 1 179 ? 11.372 2.912 -10.266 1.00 98.56 179 ILE A C 1
ATOM 1326 O O . ILE A 1 179 ? 10.299 2.309 -10.328 1.00 98.56 179 ILE A O 1
ATOM 1330 N N . GLY A 1 180 ? 11.822 3.431 -9.126 1.00 96.06 180 GLY A N 1
ATOM 1331 C CA . GLY A 1 180 ? 11.049 3.289 -7.897 1.00 96.06 180 GLY A CA 1
ATOM 1332 C C . GLY A 1 180 ? 11.432 4.222 -6.764 1.00 96.06 180 GLY A C 1
ATOM 1333 O O . GLY A 1 180 ? 12.409 4.958 -6.845 1.00 96.06 180 GLY A O 1
ATOM 1334 N N . GLY A 1 181 ? 10.620 4.198 -5.708 1.00 91.00 181 GLY A N 1
ATOM 1335 C CA . GLY A 1 181 ? 10.815 5.022 -4.513 1.00 91.00 181 GLY A CA 1
ATOM 1336 C C . GLY A 1 181 ? 11.903 4.490 -3.569 1.00 91.00 181 GLY A C 1
ATOM 1337 O O . GLY A 1 181 ? 12.417 3.385 -3.780 1.00 91.00 181 GLY A O 1
ATOM 1338 N N . PRO A 1 182 ? 12.223 5.242 -2.499 1.00 86.56 182 PRO A N 1
ATOM 1339 C CA . PRO A 1 182 ? 13.332 4.944 -1.596 1.00 86.56 182 PRO A CA 1
ATOM 1340 C C . PRO A 1 182 ? 12.949 3.993 -0.446 1.00 86.56 182 PRO A C 1
ATOM 1342 O O . PRO A 1 182 ? 13.738 3.797 0.474 1.00 86.56 182 PRO A O 1
ATOM 1345 N N . ASP A 1 183 ? 11.735 3.430 -0.445 1.00 90.81 183 ASP A N 1
ATOM 1346 C CA . ASP A 1 183 ? 11.241 2.598 0.652 1.00 90.81 183 ASP A CA 1
ATOM 1347 C C . ASP A 1 183 ? 11.665 1.123 0.544 1.00 90.81 183 ASP A C 1
ATOM 1349 O O . ASP A 1 183 ? 11.919 0.599 -0.541 1.00 90.81 183 ASP A O 1
ATOM 1353 N N . ASP A 1 184 ? 11.683 0.424 1.684 1.00 93.25 184 ASP A N 1
ATOM 1354 C CA . ASP A 1 184 ? 12.150 -0.969 1.804 1.00 93.25 184 ASP A CA 1
ATOM 1355 C C . ASP A 1 184 ? 11.427 -1.943 0.854 1.00 93.25 184 ASP A C 1
ATOM 1357 O O . ASP A 1 184 ? 12.044 -2.836 0.274 1.00 93.25 184 ASP A O 1
ATOM 1361 N N . ARG A 1 185 ? 10.127 -1.741 0.605 1.00 95.00 185 ARG A N 1
ATOM 1362 C CA . ARG A 1 185 ? 9.357 -2.588 -0.325 1.00 95.00 185 ARG A CA 1
ATOM 1363 C C . ARG A 1 185 ? 9.810 -2.394 -1.771 1.00 95.00 185 ARG A C 1
ATOM 1365 O O . ARG A 1 185 ? 9.955 -3.369 -2.507 1.00 95.00 185 ARG A O 1
ATOM 1372 N N . SER A 1 186 ? 10.049 -1.146 -2.178 1.00 95.75 186 SER A N 1
ATOM 1373 C CA . SER A 1 186 ? 10.618 -0.817 -3.490 1.00 95.75 186 SER A CA 1
ATOM 1374 C C . SER A 1 186 ? 12.026 -1.404 -3.637 1.00 95.75 186 SER A C 1
ATOM 1376 O O . SER A 1 186 ? 12.324 -2.037 -4.650 1.00 95.75 186 SER A O 1
ATOM 1378 N N . ALA A 1 187 ? 12.853 -1.308 -2.591 1.00 96.50 187 ALA A N 1
ATOM 1379 C CA . ALA A 1 187 ? 14.186 -1.907 -2.564 1.00 96.50 187 ALA A CA 1
ATOM 1380 C C . ALA A 1 187 ? 14.152 -3.442 -2.699 1.00 96.50 187 ALA A C 1
ATOM 1382 O O . ALA A 1 187 ? 14.926 -4.004 -3.473 1.00 96.50 187 ALA A O 1
ATOM 1383 N N . LYS A 1 188 ? 13.219 -4.126 -2.022 1.00 97.69 188 LYS A N 1
ATOM 1384 C CA . LYS A 1 188 ? 13.000 -5.578 -2.163 1.00 97.69 188 LYS A CA 1
ATOM 1385 C C . LYS A 1 188 ? 12.571 -5.968 -3.576 1.00 97.69 188 LYS A C 1
ATOM 1387 O O . LYS A 1 188 ? 13.135 -6.906 -4.137 1.00 97.69 188 LYS A O 1
ATOM 1392 N N . ARG A 1 189 ? 11.643 -5.217 -4.185 1.00 98.00 189 ARG A N 1
ATOM 1393 C CA . ARG A 1 189 ? 11.262 -5.401 -5.599 1.00 98.00 189 ARG A CA 1
ATOM 1394 C C . ARG A 1 189 ? 12.467 -5.262 -6.525 1.00 98.00 189 ARG A C 1
ATOM 1396 O O . ARG A 1 189 ? 12.680 -6.120 -7.378 1.00 98.00 189 ARG A O 1
ATOM 1403 N N . LEU A 1 190 ? 13.284 -4.228 -6.334 1.00 98.44 190 LEU A N 1
ATOM 1404 C CA . LEU A 1 190 ? 14.508 -4.037 -7.110 1.00 98.44 190 LEU A CA 1
ATOM 1405 C C . LEU A 1 190 ? 15.501 -5.192 -6.914 1.00 98.44 190 LEU A C 1
ATOM 1407 O O . LEU A 1 190 ? 16.095 -5.646 -7.890 1.00 98.44 190 LEU A O 1
ATOM 1411 N N . ALA A 1 191 ? 15.681 -5.674 -5.682 1.00 98.06 191 ALA A N 1
ATOM 1412 C CA . ALA A 1 191 ? 16.571 -6.794 -5.384 1.00 98.06 191 ALA A CA 1
ATOM 1413 C C . ALA A 1 191 ? 16.140 -8.061 -6.136 1.00 98.06 191 ALA A C 1
ATOM 1415 O O . ALA A 1 191 ? 16.926 -8.603 -6.909 1.00 98.06 191 ALA A O 1
ATOM 1416 N N . GLY A 1 192 ? 14.868 -8.458 -6.020 1.00 98.19 192 GLY A N 1
ATOM 1417 C CA . GLY A 1 192 ? 14.340 -9.614 -6.747 1.00 98.19 192 GLY A CA 1
ATOM 1418 C C . GLY A 1 192 ? 14.450 -9.468 -8.268 1.00 98.19 192 GLY A C 1
ATOM 1419 O O . GLY A 1 192 ? 14.850 -10.406 -8.959 1.00 98.19 192 GLY A O 1
ATOM 1420 N N . PHE A 1 193 ? 14.172 -8.272 -8.791 1.00 98.44 193 PHE A N 1
ATOM 1421 C CA . PHE A 1 193 ? 14.308 -7.976 -10.217 1.00 98.44 193 PHE A CA 1
ATOM 1422 C C . PHE A 1 193 ? 15.765 -8.118 -10.697 1.00 98.44 193 PHE A C 1
ATOM 1424 O O . PHE A 1 193 ? 16.027 -8.782 -11.699 1.00 98.44 193 PHE A O 1
ATOM 1431 N N . ARG A 1 194 ? 16.726 -7.557 -9.950 1.00 98.00 194 ARG A N 1
ATOM 1432 C CA . ARG A 1 194 ? 18.170 -7.648 -10.234 1.00 98.00 194 ARG A CA 1
ATOM 1433 C C . ARG A 1 194 ? 18.715 -9.066 -10.129 1.00 98.00 194 ARG A C 1
ATOM 1435 O O . ARG A 1 194 ? 19.527 -9.457 -10.965 1.00 98.00 194 ARG A O 1
ATOM 1442 N N . ASP A 1 195 ? 18.300 -9.823 -9.121 1.00 98.00 195 ASP A N 1
ATOM 1443 C CA . ASP A 1 195 ? 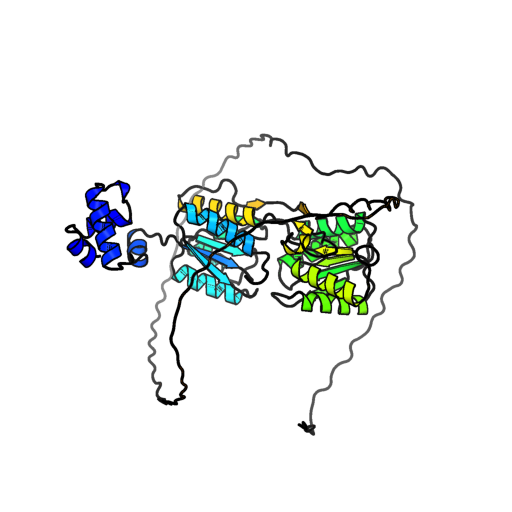18.789 -11.186 -8.922 1.00 98.00 195 ASP A CA 1
ATOM 1444 C C . ASP A 1 195 ? 18.332 -12.097 -10.064 1.00 98.00 195 ASP A C 1
ATOM 1446 O O . ASP A 1 195 ? 19.161 -12.765 -10.679 1.00 98.00 195 ASP A O 1
ATOM 1450 N N . THR A 1 196 ? 17.058 -12.008 -10.464 1.00 98.25 196 THR A N 1
ATOM 1451 C CA . THR A 1 196 ? 16.556 -12.737 -11.643 1.00 98.25 196 THR A CA 1
ATOM 1452 C C . THR A 1 196 ? 17.245 -12.289 -12.932 1.00 98.25 196 THR A C 1
ATOM 1454 O O . THR A 1 196 ? 17.584 -13.122 -13.774 1.00 98.25 196 THR A O 1
ATOM 1457 N N . ALA A 1 197 ? 17.481 -10.983 -13.097 1.00 97.50 197 ALA A N 1
ATOM 1458 C CA . ALA A 1 197 ? 18.204 -10.455 -14.249 1.00 97.50 197 ALA A CA 1
ATOM 1459 C C . ALA A 1 197 ? 19.608 -11.076 -14.367 1.00 97.50 197 ALA A C 1
ATOM 1461 O O . ALA A 1 197 ? 19.988 -11.549 -15.444 1.00 97.50 197 ALA A O 1
ATOM 1462 N N . ARG A 1 198 ? 20.337 -11.149 -13.246 1.00 96.81 198 ARG A N 1
ATOM 1463 C CA . ARG A 1 198 ? 21.671 -11.755 -13.158 1.00 96.81 198 ARG A CA 1
ATOM 1464 C C . ARG A 1 198 ? 21.641 -13.255 -13.454 1.00 96.81 198 ARG A C 1
ATOM 1466 O O . ARG A 1 198 ? 22.453 -13.730 -14.243 1.00 96.81 198 ARG A O 1
ATOM 1473 N N . GLU A 1 199 ? 20.709 -13.990 -12.851 1.00 96.81 199 GLU A N 1
ATOM 1474 C CA . GLU A 1 199 ? 20.532 -15.437 -13.061 1.00 96.81 199 GLU A CA 1
ATOM 1475 C C . GLU A 1 199 ? 20.250 -15.778 -14.530 1.00 96.81 199 GLU A C 1
ATOM 1477 O O . GLU A 1 199 ? 20.755 -16.767 -15.056 1.00 96.81 199 GLU A O 1
ATOM 1482 N N . CYS A 1 200 ? 19.489 -14.924 -15.216 1.00 96.31 200 CYS A N 1
ATOM 1483 C CA . CYS A 1 200 ? 19.147 -15.084 -16.628 1.00 96.31 200 CYS A CA 1
ATOM 1484 C C . CYS A 1 200 ? 20.210 -14.527 -17.593 1.00 96.31 200 CYS A C 1
ATOM 1486 O O . CYS A 1 200 ? 19.974 -14.491 -18.804 1.00 96.31 200 CYS A O 1
ATOM 1488 N N . GLY A 1 201 ? 21.354 -14.056 -17.083 1.00 94.25 201 GLY A N 1
ATOM 1489 C CA . GLY A 1 201 ? 22.437 -13.492 -17.890 1.00 94.25 201 GLY A CA 1
ATOM 1490 C C . GLY A 1 201 ? 22.073 -12.193 -18.614 1.00 94.25 201 GLY A C 1
ATOM 1491 O O . GLY A 1 201 ? 22.723 -11.838 -19.597 1.00 94.25 201 GLY A O 1
ATOM 1492 N N . THR A 1 202 ? 21.033 -11.488 -18.161 1.00 85.44 202 THR A N 1
ATOM 1493 C CA . THR A 1 202 ? 20.804 -10.096 -18.566 1.00 85.44 202 THR A CA 1
ATOM 1494 C C . THR A 1 202 ? 21.755 -9.208 -17.766 1.00 85.44 202 THR A C 1
ATOM 1496 O O . THR A 1 202 ? 22.091 -9.538 -16.630 1.00 85.44 202 THR A O 1
ATOM 1499 N N . GLY A 1 203 ? 22.293 -8.164 -18.396 1.00 84.00 203 GLY A N 1
ATOM 1500 C CA . GLY A 1 203 ? 23.367 -7.349 -17.826 1.00 84.00 203 GLY A CA 1
ATOM 1501 C C . GLY A 1 203 ? 22.956 -6.556 -16.580 1.00 84.00 203 GLY A C 1
ATOM 1502 O O . GLY A 1 203 ? 22.003 -6.875 -15.873 1.00 84.00 203 GLY A O 1
ATOM 1503 N N . GLU A 1 204 ? 23.694 -5.488 -16.295 1.00 93.25 204 GLU A N 1
ATOM 1504 C CA . GLU A 1 204 ? 23.349 -4.595 -15.191 1.00 93.25 204 GLU A CA 1
ATOM 1505 C C . GLU A 1 204 ? 21.976 -3.932 -15.409 1.00 93.25 204 GLU A C 1
ATOM 1507 O O . GLU A 1 204 ? 21.671 -3.449 -16.498 1.00 93.25 204 GLU A O 1
ATOM 1512 N N . VAL A 1 205 ? 21.152 -3.902 -14.355 1.00 97.75 205 VAL A N 1
ATOM 1513 C CA . VAL A 1 205 ? 19.867 -3.193 -14.356 1.00 97.75 205 VAL A CA 1
ATOM 1514 C C . VAL A 1 205 ? 20.108 -1.717 -14.059 1.00 97.75 205 VAL A C 1
ATOM 1516 O O . VAL A 1 205 ? 20.576 -1.384 -12.964 1.00 97.75 205 VAL A O 1
ATOM 1519 N N . LEU A 1 206 ? 19.722 -0.841 -14.990 1.00 98.00 206 LEU A N 1
ATOM 1520 C CA . LEU A 1 206 ? 19.735 0.608 -14.777 1.00 98.00 206 LEU A CA 1
ATOM 1521 C C . LEU A 1 206 ? 18.678 0.996 -13.737 1.00 98.00 206 LEU A C 1
ATOM 1523 O O . LEU A 1 206 ? 17.574 0.456 -13.747 1.00 98.00 206 LEU A O 1
ATOM 1527 N N . VAL A 1 207 ? 18.987 1.933 -12.839 1.00 97.88 207 VAL A N 1
ATOM 1528 C CA . VAL A 1 207 ? 18.076 2.300 -11.743 1.00 97.88 207 VAL A CA 1
ATOM 1529 C C . VAL A 1 207 ? 17.936 3.805 -11.618 1.00 97.88 207 VAL A C 1
ATOM 1531 O O . VAL A 1 207 ? 18.936 4.513 -11.542 1.00 97.88 207 VAL A O 1
ATOM 1534 N N . ALA A 1 208 ? 16.691 4.267 -11.526 1.00 97.69 208 ALA A N 1
ATOM 1535 C CA . ALA A 1 208 ? 16.357 5.610 -11.076 1.00 97.69 208 ALA A CA 1
ATOM 1536 C C . ALA A 1 208 ? 15.572 5.533 -9.761 1.00 97.69 208 ALA A C 1
ATOM 1538 O O . ALA A 1 208 ? 14.502 4.919 -9.694 1.00 97.69 208 ALA A O 1
ATOM 1539 N N . THR A 1 209 ? 16.114 6.163 -8.719 1.00 96.25 209 THR A N 1
ATOM 1540 C CA . THR A 1 209 ? 15.450 6.295 -7.419 1.00 96.25 209 THR A CA 1
ATOM 1541 C C . THR A 1 209 ? 14.728 7.632 -7.362 1.00 96.25 209 THR A C 1
ATOM 1543 O O . THR A 1 209 ? 15.350 8.681 -7.507 1.00 96.25 209 THR A O 1
ATOM 1546 N N . LEU A 1 210 ? 13.421 7.584 -7.143 1.00 94.81 210 LEU A N 1
ATOM 1547 C CA . LEU A 1 210 ? 12.555 8.750 -7.033 1.00 94.81 210 LEU A CA 1
ATOM 1548 C C . LEU A 1 210 ? 12.407 9.208 -5.575 1.00 94.81 210 LEU A C 1
ATOM 1550 O O . LEU A 1 210 ? 12.639 8.413 -4.659 1.00 94.81 210 LEU A O 1
ATOM 1554 N N . PRO A 1 211 ? 11.991 10.462 -5.331 1.00 91.81 211 PRO A N 1
ATOM 1555 C CA . PRO A 1 211 ? 11.610 10.901 -3.993 1.00 91.81 211 PRO A CA 1
ATOM 1556 C C . PRO A 1 211 ? 10.345 10.175 -3.481 1.00 91.81 211 PRO A C 1
ATOM 1558 O O . PRO A 1 211 ? 9.617 9.534 -4.248 1.00 91.81 211 PRO A O 1
ATOM 1561 N N . PRO A 1 212 ? 10.060 10.239 -2.166 1.00 86.94 212 PRO A N 1
ATOM 1562 C CA . PRO A 1 212 ? 8.822 9.708 -1.602 1.00 86.94 212 PRO A CA 1
ATOM 1563 C C . PRO A 1 212 ? 7.572 10.320 -2.246 1.00 86.94 212 PRO A C 1
ATOM 1565 O O . PRO A 1 212 ? 7.524 11.519 -2.493 1.00 86.94 212 PRO A O 1
ATOM 1568 N N . SER A 1 213 ? 6.527 9.509 -2.437 1.00 84.44 213 SER A N 1
ATOM 1569 C CA . SER A 1 213 ? 5.251 9.937 -3.045 1.00 84.44 213 SER A CA 1
ATOM 1570 C C . SER A 1 213 ? 5.378 10.533 -4.455 1.00 84.44 213 SER A C 1
ATOM 1572 O O . SER A 1 213 ? 4.607 11.422 -4.813 1.00 84.44 213 SER A O 1
ATOM 1574 N N . ALA A 1 214 ? 6.326 10.031 -5.250 1.00 88.50 214 ALA A N 1
ATOM 1575 C CA . ALA A 1 214 ? 6.576 10.536 -6.592 1.00 88.50 214 ALA A CA 1
ATOM 1576 C C . ALA A 1 214 ? 5.341 10.514 -7.515 1.00 88.50 214 ALA A C 1
ATOM 1578 O O . ALA A 1 214 ? 4.544 9.570 -7.545 1.00 88.50 214 ALA A O 1
ATOM 1579 N N . SER A 1 215 ? 5.234 11.577 -8.295 1.00 92.19 215 SER A N 1
ATOM 1580 C CA . SER A 1 215 ? 4.231 11.892 -9.299 1.00 92.19 215 SER A CA 1
ATOM 1581 C C . SER A 1 215 ? 4.537 11.248 -10.663 1.00 92.19 215 SER A C 1
ATOM 1583 O O . SER A 1 215 ? 5.663 10.809 -10.924 1.00 92.19 215 SER A O 1
ATOM 1585 N N . PRO A 1 216 ? 3.567 11.247 -11.599 1.00 94.62 216 PRO A N 1
ATOM 1586 C CA . PRO A 1 216 ? 3.837 10.887 -12.991 1.00 94.62 216 PRO A CA 1
ATOM 1587 C C . PRO A 1 216 ? 4.920 11.762 -13.645 1.00 94.62 216 PRO A C 1
ATOM 1589 O O . PRO A 1 216 ? 5.666 11.277 -14.491 1.00 94.62 216 PRO A O 1
ATOM 1592 N N . GLY A 1 217 ? 5.030 13.040 -13.260 1.00 96.31 217 GLY A N 1
ATOM 1593 C CA . GLY A 1 217 ? 6.059 13.946 -13.782 1.00 96.31 217 GLY A CA 1
ATOM 1594 C C . GLY A 1 217 ? 7.470 13.451 -13.462 1.00 96.31 217 GLY A C 1
ATOM 1595 O O . GLY A 1 217 ? 8.294 13.310 -14.359 1.00 96.31 217 GLY A O 1
ATOM 1596 N N . GLU A 1 218 ? 7.705 13.054 -12.213 1.00 96.69 218 GLU A N 1
ATOM 1597 C CA . GLU A 1 218 ? 8.990 12.485 -11.786 1.00 96.69 218 GLU A CA 1
ATOM 1598 C C . GLU A 1 218 ? 9.276 11.136 -12.465 1.00 96.69 218 GLU A C 1
ATOM 1600 O O . GLU A 1 218 ? 10.422 10.830 -12.786 1.00 96.69 218 GLU A O 1
ATOM 1605 N N . GLY A 1 219 ? 8.241 10.342 -12.766 1.00 97.25 219 GLY A N 1
ATOM 1606 C CA . GLY A 1 219 ? 8.384 9.137 -13.590 1.00 97.25 219 GLY A CA 1
ATOM 1607 C C . GLY A 1 219 ? 8.875 9.431 -15.013 1.00 97.25 219 GLY A C 1
ATOM 1608 O O . GLY A 1 219 ? 9.736 8.718 -15.533 1.00 97.25 219 GLY A O 1
ATOM 1609 N N . ALA A 1 220 ? 8.370 10.501 -15.632 1.00 97.75 220 ALA A N 1
ATOM 1610 C CA . ALA A 1 220 ? 8.826 10.954 -16.944 1.00 97.75 220 ALA A CA 1
ATOM 1611 C C . ALA A 1 220 ? 10.285 11.440 -16.917 1.00 97.75 220 ALA A C 1
ATOM 1613 O O . ALA A 1 220 ? 11.085 11.053 -17.771 1.00 97.75 220 ALA A O 1
ATOM 1614 N N . GLU A 1 221 ? 10.646 12.246 -15.919 1.00 97.94 221 GLU A N 1
ATOM 1615 C CA . GLU A 1 221 ? 12.016 12.738 -15.730 1.00 97.94 221 GLU A CA 1
ATOM 1616 C C . GLU A 1 221 ? 13.005 11.594 -15.474 1.00 97.94 221 GLU A C 1
ATOM 1618 O O . GLU A 1 221 ? 14.094 11.571 -16.051 1.00 97.94 221 GLU A O 1
ATOM 1623 N N . ALA A 1 222 ? 12.611 10.589 -14.687 1.00 97.94 222 ALA A N 1
ATOM 1624 C CA . ALA A 1 222 ? 13.428 9.400 -14.468 1.00 97.94 222 ALA A CA 1
ATOM 1625 C C . ALA A 1 222 ? 13.684 8.618 -15.758 1.00 97.94 222 ALA A C 1
ATOM 1627 O O . ALA A 1 222 ? 14.818 8.192 -15.986 1.00 97.94 222 ALA A O 1
ATOM 1628 N N . LEU A 1 223 ? 12.679 8.453 -16.629 1.00 98.25 223 LEU A N 1
ATOM 1629 C CA . LEU A 1 223 ? 12.912 7.836 -17.936 1.00 98.25 223 LEU A CA 1
ATOM 1630 C C . LEU A 1 223 ? 13.907 8.661 -18.760 1.00 98.25 223 LEU A C 1
ATOM 1632 O O . LEU A 1 223 ? 14.834 8.096 -19.340 1.00 98.25 223 LEU A O 1
ATOM 1636 N N . ALA A 1 224 ? 13.737 9.984 -18.803 1.00 96.69 224 ALA A N 1
ATOM 1637 C CA . ALA A 1 224 ? 14.640 10.873 -19.526 1.00 96.69 224 ALA A CA 1
ATOM 1638 C C . ALA A 1 224 ? 16.095 10.729 -19.048 1.00 96.69 224 ALA A C 1
ATOM 1640 O O . ALA A 1 224 ? 16.999 10.613 -19.878 1.00 96.69 224 ALA A O 1
ATOM 1641 N N . GLY A 1 225 ? 16.311 10.670 -17.730 1.00 97.06 225 GLY A N 1
ATOM 1642 C CA . GLY A 1 225 ? 17.625 10.430 -17.133 1.00 97.06 225 GLY A CA 1
ATOM 1643 C C . GLY A 1 225 ? 18.199 9.059 -17.496 1.00 97.06 225 GLY A C 1
ATOM 1644 O O . GLY A 1 225 ? 19.338 8.966 -17.950 1.00 97.06 225 GLY A O 1
ATOM 1645 N N . LEU A 1 226 ? 17.396 7.994 -17.386 1.00 97.12 226 LEU A N 1
ATOM 1646 C CA . LEU A 1 226 ? 17.819 6.633 -17.735 1.00 97.12 226 LEU A CA 1
ATOM 1647 C C . LEU A 1 226 ? 18.233 6.500 -19.205 1.00 97.12 226 LEU A C 1
ATOM 1649 O O . LEU A 1 226 ? 19.238 5.853 -19.495 1.00 97.12 226 LEU A O 1
ATOM 1653 N N . LEU A 1 227 ? 17.498 7.142 -20.119 1.00 96.31 227 LEU A N 1
ATOM 1654 C CA . LEU A 1 227 ? 17.824 7.172 -21.550 1.00 96.31 227 LEU A CA 1
ATOM 1655 C C . LEU A 1 227 ? 19.132 7.926 -21.852 1.00 96.31 227 LEU A C 1
ATOM 1657 O O . LEU A 1 227 ? 19.741 7.694 -22.895 1.00 96.31 227 LEU A O 1
ATOM 1661 N N . GLY A 1 228 ? 19.567 8.821 -20.960 1.00 93.38 228 GLY A N 1
ATOM 1662 C CA . GLY A 1 228 ? 20.872 9.481 -21.039 1.00 93.38 228 GLY A CA 1
ATOM 1663 C C . GLY A 1 228 ? 22.034 8.591 -20.587 1.00 93.38 228 GLY A C 1
ATOM 1664 O O . GLY A 1 228 ? 23.154 8.760 -21.062 1.00 93.38 228 GLY A O 1
ATOM 1665 N N . CYS A 1 229 ? 21.778 7.624 -19.701 1.00 91.12 229 CYS A N 1
ATOM 1666 C CA . CYS A 1 229 ? 22.790 6.700 -19.178 1.00 91.12 229 CYS A CA 1
ATOM 1667 C C . CYS A 1 229 ? 22.907 5.400 -19.990 1.00 91.12 229 CYS A C 1
ATOM 1669 O O . CYS A 1 229 ? 23.941 4.736 -19.951 1.00 91.12 229 CYS A O 1
ATOM 1671 N N . GLY A 1 230 ? 21.855 5.014 -20.711 1.00 91.94 230 GLY A N 1
ATOM 1672 C CA . GLY A 1 230 ? 21.826 3.789 -21.499 1.00 91.94 230 GLY A CA 1
ATOM 1673 C C . GLY A 1 230 ? 20.561 3.670 -22.342 1.00 91.94 230 GLY A C 1
ATOM 1674 O O . GLY A 1 230 ? 19.765 4.596 -22.448 1.00 91.94 230 GLY A O 1
ATOM 1675 N N . ARG A 1 231 ? 20.369 2.511 -22.976 1.00 93.06 231 ARG A N 1
ATOM 1676 C CA . ARG A 1 231 ? 19.200 2.237 -23.827 1.00 93.06 231 ARG A CA 1
ATOM 1677 C C . ARG A 1 231 ? 18.481 0.988 -23.315 1.00 93.06 231 ARG A C 1
ATOM 1679 O O . ARG A 1 231 ? 18.732 -0.101 -23.839 1.00 93.06 231 ARG A O 1
ATOM 1686 N N . PRO A 1 232 ? 17.674 1.101 -22.244 1.00 97.12 232 PRO A N 1
ATOM 1687 C CA . PRO A 1 232 ? 16.851 -0.012 -21.799 1.00 97.12 232 PRO A CA 1
ATOM 1688 C C . PRO A 1 232 ? 15.812 -0.370 -22.870 1.00 97.12 232 PRO A C 1
ATOM 1690 O O . PRO A 1 232 ? 15.280 0.513 -23.538 1.00 97.12 232 PRO A O 1
ATOM 1693 N N . ASP A 1 233 ? 15.529 -1.662 -23.025 1.00 97.75 233 ASP A N 1
ATOM 1694 C CA . ASP A 1 233 ? 14.447 -2.202 -23.856 1.00 97.75 233 ASP A CA 1
ATOM 1695 C C . ASP A 1 233 ? 13.230 -2.634 -23.017 1.00 97.75 233 ASP A C 1
ATOM 1697 O O . ASP A 1 233 ? 12.158 -2.901 -23.570 1.00 97.75 233 ASP A O 1
ATOM 1701 N N . ALA A 1 234 ? 13.365 -2.650 -21.685 1.00 98.38 234 ALA A N 1
ATOM 1702 C CA . ALA A 1 234 ? 12.267 -2.789 -20.739 1.00 98.38 234 ALA A CA 1
ATOM 1703 C C . ALA A 1 234 ? 12.500 -1.977 -19.460 1.00 98.38 234 ALA A C 1
ATOM 1705 O O . ALA A 1 234 ? 13.615 -1.922 -18.943 1.00 98.38 234 ALA A O 1
ATOM 1706 N N . VAL A 1 235 ? 11.429 -1.408 -18.909 1.00 98.62 235 VAL A N 1
ATOM 1707 C CA . VAL A 1 235 ? 11.434 -0.716 -17.618 1.00 98.62 235 VAL A CA 1
ATOM 1708 C C . VAL A 1 235 ? 10.327 -1.247 -16.710 1.00 98.62 235 VAL A C 1
ATOM 1710 O O . VAL A 1 235 ? 9.167 -1.339 -17.115 1.00 98.62 235 VAL A O 1
ATOM 1713 N N . PHE A 1 236 ? 10.698 -1.599 -15.478 1.00 98.62 236 PHE A N 1
ATOM 1714 C CA . PHE A 1 236 ? 9.770 -1.955 -14.409 1.00 98.62 236 PHE A CA 1
ATOM 1715 C C . PHE A 1 236 ? 9.644 -0.796 -13.415 1.00 98.62 236 PHE A C 1
ATOM 1717 O O . PHE A 1 236 ? 10.615 -0.395 -12.771 1.00 98.62 236 PHE A O 1
ATOM 1724 N N . CYS A 1 237 ? 8.440 -0.249 -13.293 1.00 98.06 237 CYS A N 1
ATOM 1725 C CA . CYS A 1 237 ? 8.118 0.843 -12.387 1.00 98.06 237 CYS A CA 1
ATOM 1726 C C . CYS A 1 237 ? 7.491 0.301 -11.100 1.00 98.06 237 CYS A C 1
ATOM 1728 O O . CYS A 1 237 ? 6.578 -0.520 -11.136 1.00 98.06 237 CYS A O 1
ATOM 1730 N N . SER A 1 238 ? 7.916 0.815 -9.946 1.00 93.75 238 SER A N 1
ATOM 1731 C CA . SER A 1 238 ? 7.430 0.369 -8.633 1.00 93.75 238 SER A CA 1
ATOM 1732 C C . SER A 1 238 ? 5.991 0.796 -8.301 1.00 93.75 238 SER A C 1
ATOM 1734 O O . SER A 1 238 ? 5.541 0.543 -7.183 1.00 93.75 238 SER A O 1
ATOM 1736 N N . ASN A 1 239 ? 5.321 1.510 -9.209 1.00 92.25 239 ASN A N 1
ATOM 1737 C CA . ASN A 1 239 ? 3.942 1.991 -9.118 1.00 92.25 239 ASN A CA 1
ATOM 1738 C C . ASN A 1 239 ? 3.420 2.289 -10.539 1.00 92.25 239 ASN A C 1
ATOM 1740 O O . ASN A 1 239 ? 4.147 2.876 -11.346 1.00 92.25 239 ASN A O 1
ATOM 1744 N N . ASP A 1 240 ? 2.164 1.955 -10.831 1.00 95.19 240 ASP A N 1
ATOM 1745 C CA . ASP A 1 240 ? 1.495 2.287 -12.097 1.00 95.19 240 ASP A CA 1
ATOM 1746 C C . ASP A 1 240 ? 1.390 3.792 -12.366 1.00 95.19 240 ASP A C 1
ATOM 1748 O O . ASP A 1 240 ? 1.496 4.212 -13.514 1.00 95.19 240 ASP A O 1
ATOM 1752 N N . THR A 1 241 ? 1.267 4.630 -11.331 1.00 94.44 241 THR A N 1
ATOM 1753 C CA . THR A 1 241 ? 1.261 6.098 -11.490 1.00 94.44 241 THR A CA 1
ATOM 1754 C C . THR A 1 241 ? 2.592 6.614 -12.056 1.00 94.44 241 THR A C 1
ATOM 1756 O O . THR A 1 241 ? 2.611 7.506 -12.904 1.00 94.44 241 THR A O 1
ATOM 1759 N N . ILE A 1 242 ? 3.713 6.018 -11.634 1.00 95.81 242 ILE A N 1
ATOM 1760 C CA . ILE A 1 242 ? 5.048 6.318 -12.176 1.00 95.81 242 ILE A CA 1
ATOM 1761 C C . ILE A 1 242 ? 5.150 5.785 -13.610 1.00 95.81 242 ILE A C 1
ATOM 1763 O O . ILE A 1 242 ? 5.620 6.494 -14.498 1.00 95.81 242 ILE A O 1
ATOM 1767 N N . ALA A 1 243 ? 4.675 4.558 -13.851 1.00 97.44 243 ALA A N 1
ATOM 1768 C CA . ALA A 1 243 ? 4.689 3.949 -15.181 1.00 97.44 243 ALA A CA 1
ATOM 1769 C C . ALA A 1 243 ? 3.845 4.737 -16.199 1.00 97.44 243 ALA A C 1
ATOM 1771 O O . ALA A 1 243 ? 4.241 4.861 -17.355 1.00 97.44 243 ALA A O 1
ATOM 1772 N N . ALA A 1 244 ? 2.731 5.341 -15.780 1.00 96.94 244 ALA A N 1
ATOM 1773 C CA . ALA A 1 244 ? 1.963 6.259 -16.616 1.00 96.94 244 ALA A CA 1
ATOM 1774 C C . ALA A 1 244 ? 2.803 7.474 -17.045 1.00 96.94 244 ALA A C 1
ATOM 1776 O O . ALA A 1 244 ? 2.819 7.836 -18.219 1.00 96.94 244 ALA A O 1
ATOM 1777 N N . GLY A 1 245 ? 3.579 8.044 -16.120 1.00 97.44 245 GLY A N 1
ATOM 1778 C CA . GLY A 1 245 ? 4.569 9.083 -16.414 1.00 97.44 245 GLY A CA 1
ATOM 1779 C C . GLY A 1 245 ? 5.596 8.669 -17.471 1.00 97.44 245 GLY A C 1
ATOM 1780 O O . GLY A 1 245 ? 5.853 9.405 -18.425 1.00 97.44 245 GLY A O 1
ATOM 1781 N N . VAL A 1 246 ? 6.128 7.452 -17.342 1.00 98.50 246 VAL A N 1
ATOM 1782 C CA . VAL A 1 246 ? 7.043 6.843 -18.320 1.00 98.50 246 VAL A CA 1
ATOM 1783 C C . VAL A 1 246 ? 6.381 6.713 -19.694 1.00 98.50 246 VAL A C 1
ATOM 1785 O O . VAL A 1 246 ? 7.001 7.060 -20.698 1.00 98.50 246 VAL A O 1
ATOM 1788 N N . LEU A 1 247 ? 5.123 6.264 -19.763 1.00 98.25 247 LEU A N 1
ATOM 1789 C CA . LEU A 1 247 ? 4.373 6.175 -21.021 1.00 98.25 247 LEU A CA 1
ATOM 1790 C C . LEU A 1 247 ? 4.171 7.552 -21.668 1.00 98.25 247 LEU A C 1
ATOM 1792 O O . LEU A 1 247 ? 4.379 7.695 -22.874 1.00 98.25 247 LEU A O 1
ATOM 1796 N N . PHE A 1 248 ? 3.836 8.579 -20.882 1.00 97.62 248 PHE A N 1
ATOM 1797 C CA . PHE A 1 248 ? 3.712 9.948 -21.392 1.00 97.62 248 PHE A CA 1
ATOM 1798 C C . PHE A 1 248 ? 5.032 10.469 -21.963 1.00 97.62 248 PHE A C 1
ATOM 1800 O O . PHE A 1 248 ? 5.041 11.122 -23.008 1.00 97.62 248 PHE A O 1
ATOM 1807 N N . GLU A 1 249 ? 6.158 10.143 -21.329 1.00 98.12 249 GLU A N 1
ATOM 1808 C CA . GLU A 1 249 ? 7.473 10.510 -21.850 1.00 98.12 249 GLU A CA 1
ATOM 1809 C C . GLU A 1 249 ? 7.840 9.739 -23.121 1.00 98.12 249 GLU A C 1
ATOM 1811 O O . GLU A 1 249 ? 8.372 10.328 -24.065 1.00 98.12 249 GLU A O 1
ATOM 1816 N N . CYS A 1 250 ? 7.493 8.451 -23.197 1.00 98.19 250 CYS A N 1
ATOM 1817 C CA . CYS A 1 250 ? 7.636 7.675 -24.427 1.00 98.19 250 CYS A CA 1
ATOM 1818 C C . CYS A 1 250 ? 6.859 8.325 -25.575 1.00 98.19 250 CYS A C 1
ATOM 1820 O O . CYS A 1 250 ? 7.419 8.520 -26.654 1.00 98.19 250 CYS A O 1
ATOM 1822 N N . ALA A 1 251 ? 5.608 8.729 -25.333 1.00 97.25 251 ALA A N 1
ATOM 1823 C CA . ALA A 1 251 ? 4.779 9.405 -26.326 1.00 97.25 251 ALA A CA 1
ATOM 1824 C C . ALA A 1 251 ? 5.404 10.735 -26.785 1.00 97.25 251 ALA A C 1
ATOM 1826 O O . ALA A 1 251 ? 5.540 10.962 -27.989 1.00 97.25 251 ALA A O 1
ATOM 1827 N N . ARG A 1 252 ? 5.873 11.578 -25.850 1.00 97.44 252 ARG A N 1
ATOM 1828 C CA . ARG A 1 252 ? 6.566 12.844 -26.170 1.00 97.44 252 ARG A CA 1
ATOM 1829 C C . ARG A 1 252 ? 7.808 12.634 -27.034 1.00 97.44 252 ARG A C 1
ATOM 1831 O O . ARG A 1 252 ? 8.055 13.410 -27.955 1.00 97.44 252 ARG A O 1
ATOM 1838 N N . ARG A 1 253 ? 8.567 11.568 -26.771 1.00 97.25 253 ARG A N 1
ATOM 1839 C CA . ARG A 1 253 ? 9.786 11.208 -27.515 1.00 97.25 253 ARG A CA 1
ATOM 1840 C C . ARG A 1 253 ? 9.536 10.338 -28.744 1.00 97.25 253 ARG A C 1
ATOM 1842 O O . ARG A 1 253 ? 10.491 10.004 -29.439 1.00 97.25 253 ARG A O 1
ATOM 1849 N N . ARG A 1 254 ? 8.279 9.968 -29.016 1.00 97.44 254 ARG A N 1
ATOM 1850 C CA . ARG A 1 254 ? 7.886 9.028 -30.079 1.00 97.44 254 ARG A CA 1
ATOM 1851 C C . ARG A 1 254 ? 8.585 7.660 -29.968 1.00 97.44 254 ARG A C 1
ATOM 1853 O O . ARG A 1 254 ? 8.893 7.038 -30.981 1.00 97.44 254 ARG A O 1
ATOM 1860 N N . ILE A 1 255 ? 8.831 7.192 -28.745 1.00 98.06 255 ILE A N 1
ATOM 1861 C CA . ILE A 1 255 ? 9.317 5.835 -28.457 1.00 98.06 255 ILE A CA 1
ATOM 1862 C C . ILE A 1 255 ? 8.114 4.894 -28.511 1.00 98.06 255 ILE A C 1
ATOM 1864 O O . ILE A 1 255 ? 7.158 5.073 -27.755 1.00 98.06 255 ILE A O 1
ATOM 1868 N N . ALA A 1 256 ? 8.134 3.894 -29.397 1.00 97.81 256 ALA A N 1
ATOM 1869 C CA . ALA A 1 256 ? 7.001 2.987 -29.525 1.00 97.81 256 ALA A CA 1
ATOM 1870 C C . ALA A 1 256 ? 6.968 1.987 -28.362 1.00 97.81 256 ALA A C 1
ATOM 1872 O O . ALA A 1 256 ? 7.904 1.214 -28.162 1.00 97.81 256 ALA A O 1
ATOM 1873 N N . VAL A 1 257 ? 5.854 1.943 -27.635 1.00 97.75 257 VAL A N 1
ATOM 1874 C CA . VAL A 1 257 ? 5.605 0.966 -26.568 1.00 97.75 257 VAL A CA 1
ATOM 1875 C C . VAL A 1 257 ? 4.581 -0.059 -27.076 1.00 97.75 257 VAL A C 1
ATOM 1877 O O . VAL A 1 257 ? 3.546 0.347 -27.597 1.00 97.75 257 VAL A O 1
ATOM 1880 N N . PRO A 1 258 ? 4.832 -1.379 -26.974 1.00 96.19 258 PRO A N 1
ATOM 1881 C CA . PRO A 1 258 ? 5.987 -2.016 -26.343 1.00 96.19 258 PRO A CA 1
ATOM 1882 C C . PRO A 1 258 ? 7.175 -2.262 -27.289 1.00 96.19 258 PRO A C 1
ATOM 1884 O O . PRO A 1 258 ? 8.137 -2.896 -26.869 1.00 96.19 258 PRO A O 1
ATOM 1887 N N . ARG A 1 259 ? 7.115 -1.875 -28.573 1.00 96.75 259 ARG A N 1
ATOM 1888 C CA . ARG A 1 259 ? 8.111 -2.287 -29.586 1.00 96.75 259 ARG A CA 1
ATOM 1889 C C . ARG A 1 259 ? 9.545 -1.918 -29.182 1.00 96.75 259 ARG A C 1
ATOM 1891 O O . ARG A 1 259 ? 10.374 -2.814 -29.026 1.00 96.75 259 ARG A O 1
ATOM 1898 N N . ASP A 1 260 ? 9.796 -0.633 -28.968 1.00 97.62 260 ASP A N 1
ATOM 1899 C CA . ASP A 1 260 ? 11.121 -0.068 -28.699 1.00 97.62 260 ASP A CA 1
ATOM 1900 C C . ASP A 1 260 ? 11.453 -0.114 -27.199 1.00 97.62 260 ASP A C 1
ATOM 1902 O O . ASP A 1 260 ? 12.577 -0.437 -26.826 1.00 97.62 260 ASP A O 1
ATOM 1906 N N . LEU A 1 261 ? 10.460 0.140 -26.340 1.00 98.38 261 LEU A N 1
ATOM 1907 C CA . LEU A 1 261 ? 10.577 0.040 -24.884 1.00 98.38 261 LEU A CA 1
ATOM 1908 C C . LEU A 1 261 ? 9.328 -0.631 -24.310 1.00 98.38 261 LEU A C 1
ATOM 1910 O O . LEU A 1 261 ? 8.216 -0.133 -24.475 1.00 98.38 261 LEU A O 1
ATOM 1914 N N . ALA A 1 262 ? 9.495 -1.753 -23.615 1.00 98.25 262 ALA A N 1
ATOM 1915 C CA . ALA A 1 262 ? 8.419 -2.352 -22.835 1.00 98.25 262 ALA A CA 1
ATOM 1916 C C . ALA A 1 262 ? 8.290 -1.641 -21.479 1.00 98.25 262 ALA A C 1
ATOM 1918 O O . ALA A 1 262 ? 9.278 -1.489 -20.765 1.00 98.25 262 ALA A O 1
ATOM 1919 N N . VAL A 1 263 ? 7.076 -1.244 -21.102 1.00 98.44 263 VAL A N 1
ATOM 1920 C CA . VAL A 1 263 ? 6.802 -0.602 -19.808 1.00 98.44 263 VAL A CA 1
ATOM 1921 C C . VAL A 1 263 ? 5.925 -1.525 -18.973 1.00 98.44 263 VAL A C 1
ATOM 1923 O O . VAL A 1 263 ? 4.884 -1.992 -19.439 1.00 98.44 263 VAL A O 1
ATOM 1926 N N . MET A 1 264 ? 6.364 -1.803 -17.749 1.00 97.81 264 MET A N 1
ATOM 1927 C CA . MET A 1 264 ? 5.630 -2.599 -16.772 1.00 97.81 264 MET A CA 1
ATOM 1928 C C . MET A 1 264 ? 5.469 -1.803 -15.480 1.00 97.81 264 MET A C 1
ATOM 1930 O O . MET A 1 264 ? 6.425 -1.189 -15.011 1.00 97.81 264 MET A O 1
ATOM 1934 N N . GLY A 1 265 ? 4.274 -1.824 -14.904 1.00 96.94 265 GLY A N 1
ATOM 1935 C CA . GLY A 1 265 ? 3.979 -1.186 -13.628 1.00 96.94 265 GLY A CA 1
ATOM 1936 C C . GLY A 1 265 ? 3.782 -2.174 -12.481 1.00 96.94 265 GLY A C 1
ATOM 1937 O O . GLY A 1 265 ? 4.105 -3.363 -12.578 1.00 96.94 265 GLY A O 1
ATOM 1938 N N . PHE A 1 266 ? 3.255 -1.656 -11.377 1.00 96.25 266 PHE A N 1
ATOM 1939 C CA . PHE A 1 266 ? 3.019 -2.386 -10.141 1.00 96.25 266 PHE A CA 1
ATOM 1940 C C . PHE A 1 266 ? 1.782 -1.841 -9.412 1.00 96.25 266 PHE A C 1
ATOM 1942 O O . PHE A 1 266 ? 1.631 -0.623 -9.293 1.00 96.25 266 PHE A O 1
ATOM 1949 N N . ALA A 1 267 ? 1.026 -2.766 -8.816 1.00 93.19 267 ALA A N 1
ATOM 1950 C CA . ALA A 1 267 ? -0.210 -2.626 -8.040 1.00 93.19 267 ALA A CA 1
ATOM 1951 C C . ALA A 1 267 ? -1.526 -2.764 -8.824 1.00 93.19 267 ALA A C 1
ATOM 1953 O O . ALA A 1 267 ? -2.553 -2.933 -8.176 1.00 93.19 267 ALA A O 1
ATOM 1954 N N . ASP A 1 268 ? -1.495 -2.792 -10.158 1.00 93.56 268 ASP A N 1
ATOM 1955 C CA . ASP A 1 268 ? -2.679 -2.875 -11.029 1.00 93.56 268 ASP A CA 1
ATOM 1956 C C . ASP A 1 268 ? -3.751 -1.823 -10.690 1.00 93.56 268 ASP A C 1
ATOM 1958 O O . ASP A 1 268 ? -4.939 -2.111 -10.560 1.00 93.56 268 ASP A O 1
ATOM 1962 N N . LEU A 1 269 ? -3.309 -0.578 -10.508 1.00 92.94 269 LEU A N 1
ATOM 1963 C CA . LEU A 1 269 ? -4.177 0.561 -10.244 1.00 92.94 269 LEU A CA 1
ATOM 1964 C C . LEU A 1 269 ? -5.152 0.792 -11.406 1.00 92.94 269 LEU A C 1
ATOM 1966 O O . LEU A 1 269 ? -4.800 0.533 -12.557 1.00 92.94 269 LEU A O 1
ATOM 1970 N N . PRO A 1 270 ? -6.316 1.428 -11.168 1.00 91.25 270 PRO A N 1
ATOM 1971 C CA . PRO A 1 270 ? -7.291 1.712 -12.226 1.00 91.25 270 PRO A CA 1
ATOM 1972 C C . PRO A 1 270 ? -6.710 2.416 -13.465 1.00 91.25 270 PRO A C 1
ATOM 1974 O O . PRO A 1 270 ? -7.154 2.173 -14.588 1.00 91.25 270 PRO A O 1
ATOM 1977 N N . ILE A 1 271 ? -5.680 3.254 -13.286 1.00 91.19 271 ILE A N 1
ATOM 1978 C CA . ILE A 1 271 ? -4.992 3.929 -14.394 1.00 91.19 271 ILE A CA 1
ATOM 1979 C C . ILE A 1 271 ? -4.301 2.953 -15.358 1.00 91.19 271 ILE A C 1
ATOM 1981 O O . ILE A 1 271 ? -4.227 3.242 -16.549 1.00 91.19 271 ILE A O 1
ATOM 1985 N N . ALA A 1 272 ? -3.849 1.786 -14.886 1.00 93.12 272 ALA A N 1
ATOM 1986 C CA . ALA A 1 272 ? -3.154 0.789 -15.697 1.00 93.12 272 ALA A CA 1
ATOM 1987 C C . ALA A 1 272 ? -4.029 0.259 -16.847 1.00 93.12 272 ALA A C 1
ATOM 1989 O O . ALA A 1 272 ? -3.532 0.008 -17.946 1.00 93.12 272 ALA A O 1
ATOM 1990 N N . ALA A 1 273 ? -5.339 0.130 -16.618 1.00 92.12 273 ALA A N 1
ATOM 1991 C CA . ALA A 1 273 ? -6.305 -0.279 -17.636 1.00 92.12 273 ALA A CA 1
ATOM 1992 C C . ALA A 1 273 ? -6.845 0.890 -18.481 1.00 92.12 273 ALA A C 1
ATOM 1994 O O . ALA A 1 273 ? -7.357 0.657 -19.574 1.00 92.12 273 ALA A O 1
ATOM 1995 N N . ALA A 1 274 ? -6.761 2.126 -17.980 1.00 92.94 274 ALA A N 1
ATOM 1996 C CA . ALA A 1 274 ? -7.342 3.309 -18.620 1.00 92.94 274 ALA A CA 1
ATOM 1997 C C . ALA A 1 274 ? -6.372 4.064 -19.547 1.00 92.94 274 ALA A C 1
ATOM 1999 O O . ALA A 1 274 ? -6.815 4.860 -20.375 1.00 92.94 274 ALA A O 1
ATOM 2000 N N . ILE A 1 275 ? -5.062 3.855 -19.395 1.00 93.56 275 ILE A N 1
ATOM 2001 C CA . ILE A 1 275 ? -4.027 4.502 -20.208 1.00 93.56 275 ILE A CA 1
ATOM 2002 C C . ILE A 1 275 ? -3.793 3.771 -21.540 1.00 93.56 275 ILE A C 1
ATOM 2004 O O . ILE A 1 275 ? -3.981 2.560 -21.626 1.00 93.56 275 ILE A O 1
ATOM 2008 N N . GLU A 1 276 ? -3.356 4.505 -22.570 1.00 92.69 276 GLU A N 1
ATOM 2009 C CA . GLU A 1 276 ? -2.973 3.961 -23.880 1.00 92.69 276 GLU A CA 1
ATOM 2010 C C . GLU A 1 276 ? -1.464 4.192 -24.141 1.00 92.69 276 GLU A C 1
ATOM 2012 O O . GLU A 1 276 ? -1.007 5.337 -24.053 1.00 92.69 276 GLU A O 1
ATOM 2017 N N . PRO A 1 277 ? -0.682 3.146 -24.479 1.00 93.69 277 PRO A N 1
ATOM 2018 C CA . PRO A 1 277 ? -1.082 1.739 -24.474 1.00 93.69 277 PRO A CA 1
ATOM 2019 C C . PRO A 1 277 ? -1.381 1.239 -23.059 1.00 93.69 277 PRO A C 1
ATOM 2021 O O . PRO A 1 277 ? -0.794 1.710 -22.085 1.00 93.69 277 PRO A O 1
ATOM 2024 N N . THR A 1 278 ? -2.268 0.250 -22.964 1.00 94.81 278 THR A N 1
ATOM 2025 C CA . THR A 1 278 ? -2.630 -0.389 -21.692 1.00 94.81 278 THR A CA 1
ATOM 2026 C C . THR A 1 278 ? -1.399 -0.951 -20.989 1.00 94.81 278 THR A C 1
ATOM 2028 O O . THR A 1 278 ? -0.558 -1.610 -21.614 1.00 94.81 278 THR A O 1
ATOM 2031 N N . LEU A 1 279 ? -1.302 -0.728 -19.683 1.00 94.75 279 LEU A N 1
ATOM 2032 C CA . LEU A 1 279 ? -0.128 -1.076 -18.899 1.00 94.75 279 LEU A CA 1
ATOM 2033 C C . LEU A 1 279 ? -0.189 -2.539 -18.437 1.00 94.75 279 LEU A C 1
ATOM 2035 O O . LEU A 1 279 ? -1.176 -2.995 -17.866 1.00 94.75 279 LEU A O 1
ATOM 2039 N N . THR A 1 280 ? 0.899 -3.284 -18.642 1.00 96.25 280 THR A N 1
ATOM 2040 C CA . THR A 1 280 ? 1.080 -4.570 -17.949 1.00 96.25 280 THR A CA 1
ATOM 2041 C C . THR A 1 280 ? 1.534 -4.291 -16.520 1.00 96.25 280 THR A C 1
ATOM 2043 O O . THR A 1 280 ? 2.505 -3.558 -16.342 1.00 96.25 280 THR A O 1
ATOM 2046 N N . SER A 1 281 ? 0.890 -4.888 -15.515 1.00 96.62 281 SER A N 1
ATOM 2047 C CA . SER A 1 281 ? 1.200 -4.612 -14.108 1.00 96.62 281 SER A CA 1
ATOM 2048 C C . SER A 1 281 ? 1.262 -5.881 -13.259 1.00 96.62 281 SER A C 1
ATOM 2050 O O . SER A 1 281 ? 0.673 -6.917 -13.579 1.00 96.62 281 SER A O 1
ATOM 2052 N N . ILE A 1 282 ? 2.024 -5.821 -12.168 1.00 96.50 282 ILE A N 1
ATOM 2053 C CA . ILE A 1 282 ? 1.905 -6.800 -11.085 1.00 96.50 282 ILE A CA 1
ATOM 2054 C C . ILE A 1 282 ? 0.650 -6.467 -10.279 1.00 96.50 282 ILE A C 1
ATOM 2056 O O . ILE A 1 282 ? 0.555 -5.381 -9.714 1.00 96.50 282 ILE A O 1
ATOM 2060 N N . GLN A 1 283 ? -0.273 -7.417 -10.173 1.00 93.50 283 GLN A N 1
ATOM 2061 C CA . GLN A 1 283 ? -1.515 -7.249 -9.435 1.00 93.50 283 GLN A CA 1
ATOM 2062 C C . GLN A 1 283 ? -1.312 -7.543 -7.949 1.00 93.50 283 GLN A C 1
ATOM 2064 O O . GLN A 1 283 ? -0.836 -8.615 -7.558 1.00 93.50 283 GLN A O 1
ATOM 2069 N N . VAL A 1 284 ? -1.735 -6.591 -7.117 1.00 92.81 284 VAL A N 1
ATOM 2070 C CA . VAL A 1 284 ? -1.801 -6.732 -5.661 1.00 92.81 284 VAL A CA 1
ATOM 2071 C C . VAL A 1 284 ? -3.264 -6.841 -5.252 1.00 92.81 284 VAL A C 1
ATOM 2073 O O . VAL A 1 284 ? -4.089 -6.016 -5.628 1.00 92.81 284 VAL A O 1
ATOM 2076 N N . ARG A 1 285 ? -3.598 -7.833 -4.421 1.00 94.31 285 ARG A N 1
ATOM 2077 C CA . ARG A 1 285 ? -4.956 -8.020 -3.883 1.00 94.31 285 ARG A CA 1
ATOM 2078 C C . ARG A 1 285 ? -5.233 -7.042 -2.730 1.00 94.31 285 ARG A C 1
ATOM 2080 O O . ARG A 1 285 ? -5.477 -7.456 -1.599 1.00 94.31 285 ARG A O 1
ATOM 2087 N N . ALA A 1 286 ? -5.140 -5.737 -2.994 1.00 94.25 286 ALA A N 1
ATOM 2088 C CA . ALA A 1 286 ? -5.119 -4.685 -1.974 1.00 94.25 286 ALA A CA 1
ATOM 2089 C C . ALA A 1 286 ? -6.418 -4.617 -1.154 1.00 94.25 286 ALA A C 1
ATOM 2091 O O . ALA A 1 286 ? -6.357 -4.540 0.076 1.00 94.25 286 ALA A O 1
ATOM 2092 N N . THR A 1 287 ? -7.579 -4.724 -1.809 1.00 95.38 287 THR A N 1
ATOM 2093 C CA . THR A 1 287 ? -8.885 -4.797 -1.128 1.00 95.38 287 THR A CA 1
ATOM 2094 C C . THR A 1 287 ? -8.988 -6.033 -0.225 1.00 95.38 287 THR A C 1
ATOM 2096 O O . THR A 1 287 ? -9.413 -5.929 0.930 1.00 95.38 287 THR A O 1
ATOM 2099 N N . GLU A 1 288 ? -8.550 -7.203 -0.710 1.00 96.69 288 GLU A N 1
ATOM 2100 C CA . GLU A 1 288 ? -8.539 -8.433 0.092 1.00 96.69 288 GLU A CA 1
ATOM 2101 C C . GLU A 1 288 ? -7.607 -8.288 1.299 1.00 96.69 288 GLU A C 1
ATOM 2103 O O . GLU A 1 288 ? -8.005 -8.623 2.412 1.00 96.69 288 GLU A O 1
ATOM 2108 N N . MET A 1 289 ? -6.418 -7.709 1.117 1.00 97.56 289 MET A N 1
ATOM 2109 C CA . MET A 1 289 ? -5.473 -7.422 2.199 1.00 97.56 289 MET A CA 1
ATOM 2110 C C . MET A 1 289 ? -6.109 -6.600 3.320 1.00 97.56 289 MET A C 1
ATOM 2112 O O . MET A 1 289 ? -5.975 -6.957 4.489 1.00 97.56 289 MET A O 1
ATOM 2116 N N . GLY A 1 290 ? -6.860 -5.552 2.968 1.00 97.56 290 GLY A N 1
ATOM 2117 C CA . GLY A 1 290 ? -7.602 -4.744 3.936 1.00 97.56 290 GLY A CA 1
ATOM 2118 C C . GLY A 1 290 ? -8.648 -5.558 4.697 1.00 97.56 290 GLY A C 1
ATOM 2119 O O . GLY A 1 290 ? -8.707 -5.512 5.926 1.00 97.56 290 GLY A O 1
ATOM 2120 N N . SER A 1 291 ? -9.436 -6.363 3.977 1.00 97.12 291 SER A N 1
ATOM 2121 C CA . SER A 1 291 ? -10.463 -7.219 4.587 1.00 97.12 291 SER A CA 1
ATOM 2122 C C . SER A 1 291 ? -9.874 -8.296 5.510 1.00 97.12 291 SER A C 1
ATOM 2124 O O . SER A 1 291 ? -10.411 -8.559 6.586 1.00 97.12 291 SER A O 1
ATOM 2126 N N . ARG A 1 292 ? -8.729 -8.881 5.136 1.00 97.38 292 ARG A N 1
ATOM 2127 C CA . ARG A 1 292 ? -8.006 -9.870 5.942 1.00 97.38 292 ARG A CA 1
ATOM 2128 C C . ARG A 1 292 ? -7.416 -9.228 7.191 1.00 97.38 292 ARG A C 1
ATOM 2130 O O . ARG A 1 292 ? -7.592 -9.780 8.271 1.00 97.38 292 ARG A O 1
ATOM 2137 N N . ALA A 1 293 ? -6.808 -8.047 7.071 1.00 98.06 293 ALA A N 1
ATOM 2138 C CA . ALA A 1 293 ? -6.311 -7.295 8.220 1.00 98.06 293 ALA A CA 1
ATOM 2139 C C . ALA A 1 293 ? -7.434 -6.976 9.222 1.00 98.06 293 ALA A C 1
ATOM 2141 O O . ALA A 1 293 ? -7.257 -7.170 10.425 1.00 98.06 293 ALA A O 1
ATOM 2142 N N . ALA A 1 294 ? -8.612 -6.566 8.735 1.00 97.50 294 ALA A N 1
ATOM 2143 C CA . ALA A 1 294 ? -9.787 -6.350 9.577 1.00 97.50 294 ALA A CA 1
ATOM 2144 C C . ALA A 1 294 ? -10.204 -7.628 10.316 1.00 97.50 294 ALA A C 1
ATOM 2146 O O . ALA A 1 294 ? -10.366 -7.608 11.533 1.00 97.50 294 ALA A O 1
ATOM 2147 N N . ALA A 1 295 ? -10.339 -8.747 9.596 1.00 96.00 295 ALA A N 1
ATOM 2148 C CA . ALA A 1 295 ? -10.739 -10.026 10.177 1.00 96.00 295 ALA A CA 1
ATOM 2149 C C . ALA A 1 295 ? -9.752 -10.507 11.256 1.00 96.00 295 ALA A C 1
ATOM 2151 O O . ALA A 1 295 ? -10.167 -10.972 12.315 1.00 96.00 295 ALA A O 1
ATOM 2152 N N . MET A 1 296 ? -8.449 -10.341 11.014 1.00 97.12 296 MET A N 1
ATOM 2153 C CA . MET A 1 296 ? -7.393 -10.670 11.974 1.00 97.12 296 MET A CA 1
ATOM 2154 C C . MET A 1 296 ? -7.483 -9.815 13.246 1.00 97.12 296 MET A C 1
ATOM 2156 O O . MET A 1 296 ? -7.412 -10.352 14.353 1.00 97.12 296 MET A O 1
ATOM 2160 N N . LEU A 1 297 ? -7.688 -8.498 13.106 1.00 96.38 297 LEU A N 1
ATOM 2161 C CA . LEU A 1 297 ? -7.894 -7.605 14.251 1.00 96.38 297 LEU A CA 1
ATOM 2162 C C . LEU A 1 297 ? -9.155 -7.969 15.036 1.00 96.38 297 LEU A C 1
ATOM 2164 O O . LEU A 1 297 ? -9.101 -8.065 16.258 1.00 96.38 297 LEU A O 1
ATOM 2168 N N . LEU A 1 298 ? -10.274 -8.194 14.348 1.00 94.81 298 LEU A N 1
ATOM 2169 C CA . LEU A 1 298 ? -11.551 -8.519 14.980 1.00 94.81 298 LEU A CA 1
ATOM 2170 C C . LEU A 1 298 ? -11.473 -9.823 15.777 1.00 94.81 298 LEU A C 1
ATOM 2172 O O . LEU A 1 298 ? -11.897 -9.830 16.928 1.00 94.81 298 LEU A O 1
ATOM 2176 N N . ALA A 1 299 ? -10.848 -10.870 15.227 1.00 93.94 299 ALA A N 1
ATOM 2177 C CA . ALA A 1 299 ? -10.610 -12.120 15.951 1.00 93.94 299 ALA A CA 1
ATOM 2178 C C . ALA A 1 299 ? -9.811 -11.876 17.244 1.00 93.94 299 ALA A C 1
ATOM 2180 O O . ALA A 1 299 ? -10.218 -12.283 18.331 1.00 93.94 299 ALA A O 1
ATOM 2181 N N . ARG A 1 300 ? -8.715 -11.106 17.168 1.00 93.75 300 ARG A N 1
ATOM 2182 C CA . ARG A 1 300 ? -7.933 -10.751 18.366 1.00 93.75 300 ARG A CA 1
ATOM 2183 C C . ARG A 1 300 ? -8.744 -9.953 19.387 1.00 93.75 300 ARG A C 1
ATOM 2185 O O . ARG A 1 300 ? -8.556 -10.152 20.585 1.00 93.75 300 ARG A O 1
ATOM 2192 N N . LEU A 1 301 ? -9.634 -9.073 18.930 1.00 91.25 301 LEU A N 1
ATOM 2193 C CA . LEU A 1 301 ? -10.490 -8.222 19.766 1.00 91.25 301 LEU A CA 1
ATOM 2194 C C . LEU A 1 301 ? -11.652 -8.972 20.434 1.00 91.25 301 LEU A C 1
ATOM 2196 O O . LEU A 1 301 ? -12.182 -8.501 21.450 1.00 91.25 301 LEU A O 1
ATOM 2200 N N . THR A 1 302 ? -12.067 -10.116 19.891 1.00 89.06 302 THR A N 1
ATOM 2201 C CA . THR A 1 302 ? -13.063 -11.012 20.503 1.00 89.06 302 THR A CA 1
ATOM 2202 C C . THR A 1 302 ? -12.433 -12.086 21.391 1.00 89.06 302 THR A C 1
ATOM 2204 O O . THR A 1 302 ? -13.157 -12.830 22.044 1.00 89.06 302 THR A O 1
ATOM 2207 N N . GLY A 1 303 ? -11.100 -12.122 21.497 1.00 85.69 303 GLY A N 1
ATOM 2208 C CA . GLY A 1 303 ? -10.372 -13.126 22.280 1.00 85.69 303 GLY A CA 1
ATOM 2209 C C . GLY A 1 303 ? -10.117 -14.427 21.518 1.00 85.69 303 GLY A C 1
ATOM 2210 O O . GLY A 1 303 ? -9.615 -15.388 22.096 1.00 85.69 303 GLY A O 1
ATOM 2211 N N . GLU A 1 304 ? -10.419 -14.457 20.222 1.00 87.94 304 GLU A N 1
ATOM 2212 C CA . GLU A 1 304 ? -10.096 -15.571 19.344 1.00 87.94 304 GLU A CA 1
ATOM 2213 C C . GLU A 1 304 ? -8.634 -15.483 18.890 1.00 87.94 304 GLU A C 1
ATOM 2215 O O . GLU A 1 304 ? -8.081 -14.408 18.625 1.00 87.94 304 GLU A O 1
ATOM 2220 N N . ALA A 1 305 ? -7.980 -16.639 18.785 1.00 77.81 305 ALA A N 1
ATOM 2221 C CA . ALA A 1 305 ? -6.685 -16.719 18.129 1.00 77.81 305 ALA A CA 1
ATOM 2222 C C . ALA A 1 305 ? -6.906 -16.691 16.605 1.00 77.81 305 ALA A C 1
ATOM 2224 O O . ALA A 1 305 ? -7.636 -17.544 16.089 1.00 77.81 305 ALA A O 1
ATOM 2225 N N . PRO A 1 306 ? -6.282 -15.759 15.858 1.00 75.31 306 PRO A N 1
ATOM 2226 C CA . PRO A 1 306 ? -6.259 -15.831 14.404 1.00 75.31 306 PRO A CA 1
ATOM 2227 C C . PRO A 1 306 ? -5.710 -17.190 13.977 1.00 75.31 306 PRO A C 1
ATOM 2229 O O . PRO A 1 306 ? -4.680 -17.620 14.498 1.00 75.31 306 PRO A O 1
ATOM 2232 N N . ARG A 1 307 ? -6.388 -17.846 13.028 1.00 76.12 307 ARG A N 1
ATOM 2233 C CA . ARG A 1 307 ? -5.960 -19.153 12.501 1.00 76.12 307 ARG A CA 1
ATOM 2234 C C . ARG A 1 307 ? -4.517 -19.105 12.002 1.00 76.12 307 ARG A C 1
ATOM 2236 O O . ARG A 1 307 ? -3.713 -19.945 12.386 1.00 76.12 307 ARG A O 1
ATOM 2243 N N . ASP A 1 308 ? -4.202 -18.062 11.239 1.00 88.88 308 ASP A N 1
ATOM 2244 C CA . ASP A 1 308 ? -2.871 -17.790 10.715 1.00 88.88 308 ASP A CA 1
ATOM 2245 C C . ASP A 1 308 ? -2.404 -16.412 11.185 1.00 88.88 308 ASP A C 1
ATOM 2247 O O . ASP A 1 308 ? -3.092 -15.407 11.003 1.00 88.88 308 ASP A O 1
ATOM 2251 N N . ARG A 1 309 ? -1.213 -16.351 11.790 1.00 93.81 309 ARG A N 1
ATOM 2252 C CA . ARG A 1 309 ? -0.595 -15.077 12.204 1.00 93.81 309 ARG A CA 1
ATOM 2253 C C . ARG A 1 309 ? 0.073 -14.338 11.048 1.00 93.81 309 ARG A C 1
ATOM 2255 O O . ARG A 1 309 ? 0.314 -13.140 11.163 1.00 93.81 309 ARG A O 1
ATOM 2262 N N . ILE A 1 310 ? 0.405 -15.050 9.975 1.00 97.44 310 ILE A N 1
ATOM 2263 C CA . ILE A 1 310 ? 1.032 -14.516 8.768 1.00 97.44 310 ILE A CA 1
ATOM 2264 C C . ILE A 1 310 ? 0.221 -15.039 7.587 1.00 97.44 310 ILE A C 1
ATOM 2266 O O . ILE A 1 310 ? 0.157 -16.247 7.380 1.00 97.44 310 ILE A O 1
ATOM 2270 N N . VAL A 1 311 ? -0.396 -14.136 6.831 1.00 97.50 311 VAL A N 1
ATOM 2271 C CA . VAL A 1 311 ? -1.202 -14.468 5.652 1.00 97.50 311 VAL A CA 1
ATOM 2272 C C . VAL A 1 311 ? -0.492 -13.951 4.405 1.00 97.50 311 VAL A C 1
ATOM 2274 O O . VAL A 1 311 ? -0.354 -12.742 4.216 1.00 97.50 311 VAL A O 1
ATOM 2277 N N . ASP A 1 312 ? -0.049 -14.867 3.548 1.00 97.00 312 ASP A N 1
ATOM 2278 C CA . ASP A 1 312 ? 0.531 -14.537 2.247 1.00 97.00 312 ASP A CA 1
ATOM 2279 C C . ASP A 1 312 ? -0.557 -14.549 1.167 1.00 97.00 312 ASP A C 1
ATOM 2281 O O . ASP A 1 312 ? -1.222 -15.559 0.928 1.00 97.00 312 ASP A O 1
ATOM 2285 N N . LEU A 1 313 ? -0.755 -13.404 0.519 1.00 96.25 313 LEU A N 1
ATOM 2286 C CA . LEU A 1 313 ? -1.682 -13.234 -0.593 1.00 96.25 313 LEU A CA 1
ATOM 2287 C C . LEU A 1 313 ? -1.023 -13.506 -1.952 1.00 96.25 313 LEU A C 1
ATOM 2289 O O . LEU A 1 313 ? -1.692 -13.414 -2.984 1.00 96.25 313 LEU A O 1
ATOM 2293 N N . GLY A 1 314 ? 0.253 -13.866 -1.983 1.00 93.25 314 GLY A N 1
ATOM 2294 C CA . GLY A 1 314 ? 0.984 -14.149 -3.204 1.00 93.25 314 GLY A CA 1
ATOM 2295 C C . GLY A 1 314 ? 1.047 -12.957 -4.157 1.00 93.25 314 GLY A C 1
ATOM 2296 O O . GLY A 1 314 ? 0.590 -11.846 -3.878 1.00 93.25 314 GLY A O 1
ATOM 2297 N N . VAL A 1 315 ? 1.637 -13.209 -5.320 1.00 87.88 315 VAL A N 1
ATOM 2298 C CA . VAL A 1 315 ? 1.767 -12.226 -6.391 1.00 87.88 315 VAL A CA 1
ATOM 2299 C C . VAL A 1 315 ? 1.167 -12.811 -7.659 1.00 87.88 315 VAL A C 1
ATOM 2301 O O . VAL A 1 315 ? 1.418 -13.964 -8.001 1.00 87.88 315 VAL A O 1
ATOM 2304 N N . SER A 1 316 ? 0.385 -12.006 -8.368 1.00 86.25 316 SER A N 1
ATOM 2305 C CA . SER A 1 316 ? -0.133 -12.346 -9.692 1.00 86.25 316 SER A CA 1
ATOM 2306 C C . SER A 1 316 ? 0.128 -11.190 -10.653 1.00 86.25 316 SER A C 1
ATOM 2308 O O . SER A 1 316 ? 0.539 -10.105 -10.243 1.00 86.25 316 SER A O 1
ATOM 2310 N N . ARG A 1 317 ? -0.036 -11.423 -11.952 1.00 84.50 317 ARG A N 1
ATOM 2311 C CA . ARG A 1 317 ? 0.167 -10.404 -12.985 1.00 84.50 317 ARG A CA 1
ATOM 2312 C C . ARG A 1 317 ? -1.157 -10.139 -13.681 1.00 84.50 317 ARG A C 1
ATOM 2314 O O . ARG A 1 317 ? -1.798 -11.091 -14.120 1.00 84.50 317 ARG A O 1
ATOM 2321 N N . SER A 1 318 ? -1.492 -8.870 -13.875 1.00 77.75 318 SER A N 1
ATOM 2322 C CA . SER A 1 318 ? -2.552 -8.453 -14.782 1.00 77.75 318 SER A CA 1
ATOM 2323 C C . SER A 1 318 ? -1.949 -8.068 -16.140 1.00 77.75 318 SER A C 1
ATOM 2325 O O . SER A 1 318 ? -0.826 -7.566 -16.265 1.00 77.75 318 SER A O 1
ATOM 2327 N N . SER A 1 319 ? -2.681 -8.340 -17.213 1.00 64.00 319 SER A N 1
ATOM 2328 C CA . SER A 1 319 ? -2.464 -7.658 -18.487 1.00 64.00 319 SER A CA 1
ATOM 2329 C C . SER A 1 319 ? -3.819 -7.259 -19.022 1.00 64.00 319 SER A C 1
ATOM 2331 O O . SER A 1 319 ? -4.583 -8.120 -19.454 1.00 64.00 319 SER A O 1
ATOM 2333 N N . SER A 1 320 ? -4.096 -5.962 -19.018 1.00 53.22 320 SER A N 1
ATOM 2334 C CA . SER A 1 320 ? -5.265 -5.349 -19.644 1.00 53.22 320 SER A CA 1
ATOM 2335 C C . SER A 1 320 ? -5.090 -5.298 -21.165 1.00 53.22 320 SER A C 1
ATOM 2337 O O . SER A 1 320 ? -5.267 -4.270 -21.799 1.00 53.22 320 SER A O 1
ATOM 2339 N N . GLY A 1 321 ? -4.720 -6.420 -21.788 1.00 44.31 321 GLY A N 1
ATOM 2340 C CA . GLY A 1 321 ? -4.678 -6.508 -23.239 1.00 44.31 321 GLY A CA 1
ATOM 2341 C C . GLY A 1 321 ? -6.098 -6.417 -23.780 1.00 44.31 321 GLY A C 1
ATOM 2342 O O . GLY A 1 321 ? -6.807 -7.421 -23.817 1.00 44.31 321 GLY A O 1
ATOM 2343 N N . ARG A 1 322 ? -6.524 -5.235 -24.234 1.00 39.53 322 ARG A N 1
ATOM 2344 C CA . ARG A 1 322 ? -7.640 -5.175 -25.174 1.00 39.53 322 ARG A CA 1
ATOM 2345 C C . ARG A 1 322 ? -7.157 -5.900 -26.425 1.00 39.53 322 ARG A C 1
ATOM 2347 O O . ARG A 1 322 ? -6.188 -5.466 -27.046 1.00 39.53 322 ARG A O 1
ATOM 2354 N N . ALA A 1 323 ? -7.788 -7.024 -26.767 1.00 32.34 323 ALA A N 1
ATOM 2355 C CA . ALA A 1 323 ? -7.542 -7.668 -28.051 1.00 32.34 323 ALA A CA 1
ATOM 2356 C C . ALA A 1 323 ? -7.650 -6.591 -29.146 1.00 32.34 323 ALA A C 1
ATOM 2358 O O . ALA A 1 323 ? -8.582 -5.774 -29.076 1.00 32.34 323 ALA A O 1
ATOM 2359 N N . PRO A 1 324 ? -6.710 -6.525 -30.109 1.00 34.91 324 PRO A N 1
ATOM 2360 C CA . PRO A 1 324 ? -6.821 -5.569 -31.197 1.00 34.91 324 PRO A CA 1
ATOM 2361 C C . PRO A 1 324 ? -8.201 -5.768 -31.815 1.00 34.91 324 PRO A C 1
ATOM 2363 O O . PRO A 1 324 ? -8.560 -6.890 -32.177 1.00 34.91 324 PRO A O 1
ATOM 2366 N N . ARG A 1 325 ? -9.012 -4.701 -31.862 1.00 36.09 325 ARG A N 1
ATOM 2367 C CA . ARG A 1 325 ? -10.261 -4.734 -32.623 1.00 36.09 325 ARG A CA 1
ATOM 2368 C C . ARG A 1 325 ? -9.862 -5.186 -34.019 1.00 36.09 325 ARG A C 1
ATOM 2370 O O . ARG A 1 325 ? -9.110 -4.470 -34.677 1.00 36.09 325 ARG A O 1
ATOM 2377 N N . ALA A 1 326 ? -10.300 -6.381 -34.419 1.00 34.56 326 ALA A N 1
ATOM 2378 C CA . ALA A 1 326 ? -10.167 -6.833 -35.790 1.00 34.56 326 ALA A CA 1
ATOM 2379 C C . ALA A 1 326 ? -10.705 -5.693 -36.651 1.00 34.56 326 ALA A C 1
ATOM 2381 O O . ALA A 1 326 ? -11.864 -5.297 -36.496 1.00 34.56 326 ALA A O 1
ATOM 2382 N N . GLY A 1 327 ? -9.816 -5.074 -37.429 1.00 33.31 327 GLY A N 1
ATOM 2383 C CA . GLY A 1 327 ? -10.186 -3.984 -38.306 1.00 33.31 327 GLY A CA 1
ATOM 2384 C C . GLY A 1 327 ? -11.335 -4.479 -39.162 1.00 33.31 327 GLY A C 1
ATOM 2385 O O . GLY A 1 327 ? -11.190 -5.479 -39.865 1.00 33.31 327 GLY A O 1
ATOM 2386 N N . ALA A 1 328 ? -12.482 -3.813 -39.056 1.00 36.38 328 ALA A N 1
ATOM 2387 C CA . ALA A 1 328 ? -13.487 -3.897 -40.090 1.00 36.38 328 ALA A CA 1
ATOM 2388 C C . ALA A 1 328 ? -12.756 -3.550 -41.391 1.00 36.38 328 ALA A C 1
ATOM 2390 O O . ALA A 1 328 ? -12.264 -2.430 -41.549 1.00 36.38 328 ALA A O 1
ATOM 2391 N N . GLY A 1 329 ? -12.585 -4.550 -42.258 1.00 31.83 329 GLY A N 1
ATOM 2392 C CA . GLY A 1 329 ? -12.084 -4.328 -43.604 1.00 31.83 329 GLY A CA 1
ATOM 2393 C C . GLY A 1 329 ? -12.948 -3.265 -44.288 1.00 31.83 329 GLY A C 1
ATOM 2394 O O . GLY A 1 329 ? -14.104 -3.083 -43.895 1.00 31.83 329 GLY A O 1
ATOM 2395 N N . PRO A 1 330 ? -12.409 -2.537 -45.275 1.00 38.50 330 PRO A N 1
ATOM 2396 C CA . PRO A 1 330 ? -13.167 -1.518 -45.981 1.00 38.50 330 PRO A CA 1
ATOM 2397 C C . PRO A 1 330 ? -14.352 -2.197 -46.680 1.00 38.50 330 PRO A C 1
ATOM 2399 O O . PRO A 1 330 ? -14.199 -2.845 -47.713 1.00 38.50 330 PRO A O 1
ATOM 2402 N N . GLY A 1 331 ? -15.527 -2.106 -46.055 1.00 35.88 331 GLY A N 1
ATOM 2403 C CA . GLY A 1 331 ? -16.790 -2.553 -46.617 1.00 35.88 331 GLY A CA 1
ATOM 2404 C C . GLY A 1 331 ? -17.075 -1.721 -47.855 1.00 35.88 331 GLY A C 1
ATOM 2405 O O . GLY A 1 331 ? -17.082 -0.492 -47.789 1.00 35.88 331 GLY A O 1
ATOM 2406 N N . GLY A 1 332 ? -17.224 -2.418 -48.979 1.00 32.91 332 GLY A N 1
ATOM 2407 C CA . GLY A 1 332 ? -17.401 -1.849 -50.303 1.00 32.91 332 GLY A CA 1
ATOM 2408 C C . GLY A 1 332 ? -18.515 -0.812 -50.362 1.00 32.91 332 GLY A C 1
ATOM 2409 O O . GLY A 1 332 ? -19.569 -0.949 -49.741 1.00 32.91 332 GLY A O 1
ATOM 2410 N N . GLY A 1 333 ? -18.247 0.230 -51.145 1.00 36.22 333 GLY A N 1
ATOM 2411 C CA . GLY A 1 333 ? -19.230 1.229 -51.509 1.00 36.22 333 GLY A CA 1
ATOM 2412 C C . GLY A 1 333 ? -20.402 0.603 -52.258 1.00 36.22 333 GLY A C 1
ATOM 2413 O O . GLY A 1 333 ? -20.228 -0.125 -53.232 1.00 36.22 333 GLY A O 1
ATOM 2414 N N . GLY A 1 334 ? -21.596 0.953 -51.805 1.00 31.42 334 GLY A N 1
ATOM 2415 C CA . GLY A 1 334 ? -22.849 0.796 -52.521 1.00 31.42 334 GLY A CA 1
ATOM 2416 C C . GLY A 1 334 ? -23.777 1.907 -52.053 1.00 31.42 334 GLY A C 1
ATOM 2417 O O . GLY A 1 334 ? -24.306 1.842 -50.948 1.00 31.42 334 GLY A O 1
ATOM 2418 N N . GLY A 1 335 ? -23.910 2.959 -52.864 1.00 32.19 335 GLY A N 1
ATOM 2419 C CA . GLY A 1 335 ? -25.023 3.907 -52.755 1.00 32.19 335 GLY A CA 1
ATOM 2420 C C . GLY A 1 335 ? -26.361 3.244 -53.139 1.00 32.19 335 GLY A C 1
ATOM 2421 O O . GLY A 1 335 ? -26.365 2.045 -53.424 1.00 32.19 335 GLY A O 1
ATOM 2422 N N . PRO A 1 336 ? -27.485 3.984 -53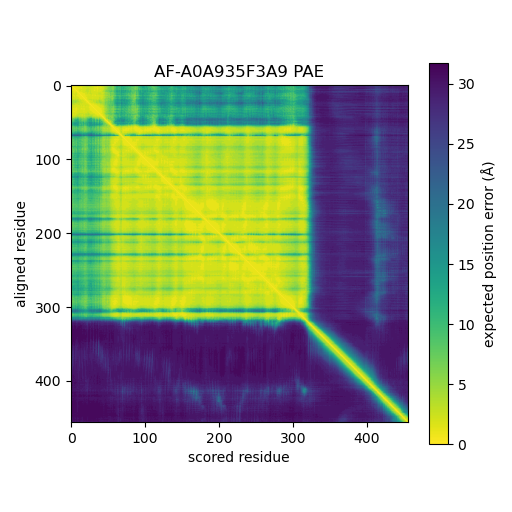.221 1.00 45.88 336 PRO A N 1
ATOM 2423 C CA . PRO A 1 336 ? -27.567 5.430 -53.420 1.00 45.88 336 PRO A CA 1
ATOM 2424 C C . PRO A 1 336 ? -28.442 6.172 -52.393 1.00 45.88 336 PRO A C 1
ATOM 2426 O O . PRO A 1 336 ? -29.174 5.587 -51.599 1.00 45.88 336 PRO A O 1
ATOM 2429 N N . GLY A 1 337 ? -28.330 7.500 -52.430 1.00 32.41 337 GLY A N 1
ATOM 2430 C CA . GLY A 1 337 ? -29.209 8.430 -51.732 1.00 32.41 337 GLY A CA 1
ATOM 2431 C C . GLY A 1 337 ? -30.417 8.879 -52.561 1.00 32.41 337 GLY A C 1
ATOM 2432 O O . GLY A 1 337 ? -30.583 8.499 -53.718 1.00 32.41 337 GLY A O 1
ATOM 2433 N N . GLY A 1 338 ? -31.194 9.767 -51.931 1.00 30.89 338 GLY A N 1
ATOM 2434 C CA . GLY A 1 338 ? -32.377 10.451 -52.464 1.00 30.89 338 GLY A CA 1
ATOM 2435 C C . GLY A 1 338 ? -33.655 9.705 -52.076 1.00 30.89 338 GLY A C 1
ATOM 2436 O O . GLY A 1 338 ? -33.830 8.561 -52.457 1.00 30.89 338 GLY A O 1
ATOM 2437 N N . GLY A 1 339 ? -34.582 10.226 -51.279 1.00 30.31 339 GLY A N 1
ATOM 2438 C CA . GLY A 1 339 ? -34.952 11.611 -51.010 1.00 30.31 339 GLY A CA 1
ATOM 2439 C C . GLY A 1 339 ? -36.455 11.719 -51.272 1.00 30.31 339 GLY A C 1
ATOM 2440 O O . GLY A 1 339 ? -36.897 11.365 -52.358 1.00 30.31 339 GLY A O 1
ATOM 2441 N N . GLY A 1 340 ? -37.240 12.186 -50.297 1.00 28.53 340 GLY A N 1
ATOM 2442 C CA . GLY A 1 340 ? -38.644 12.529 -50.542 1.00 28.53 340 GLY A CA 1
ATOM 2443 C C . GLY A 1 340 ? -39.582 12.410 -49.341 1.00 28.53 340 GLY A C 1
ATOM 2444 O O . GLY A 1 340 ? -40.026 11.320 -49.016 1.00 28.53 340 GLY A O 1
ATOM 2445 N N . GLY A 1 341 ? -39.953 13.568 -48.783 1.00 28.28 341 GLY A N 1
ATOM 2446 C CA . GLY A 1 341 ? -41.364 13.979 -48.761 1.00 28.28 341 GLY A CA 1
ATOM 2447 C C . GLY A 1 341 ? -42.223 13.711 -47.517 1.00 28.28 341 GLY A C 1
ATOM 2448 O O . GLY A 1 341 ? -42.674 12.594 -47.310 1.00 28.28 341 GLY A O 1
ATOM 2449 N N . GLY A 1 342 ? -42.596 14.812 -46.843 1.00 29.20 342 GLY A N 1
ATOM 2450 C CA . GLY A 1 342 ? -43.884 15.017 -46.147 1.00 29.20 342 GLY A CA 1
ATOM 2451 C C . GLY A 1 342 ? -43.994 14.421 -44.737 1.00 29.20 342 GLY A C 1
ATOM 2452 O O . GLY A 1 342 ? -43.557 13.313 -44.492 1.00 29.20 342 GLY A O 1
ATOM 2453 N N . GLY A 1 343 ? -44.574 15.062 -43.726 1.00 29.55 343 GLY A N 1
ATOM 2454 C CA . GLY A 1 343 ? -45.314 16.313 -43.632 1.00 29.55 343 GLY A CA 1
ATOM 2455 C C . GLY A 1 343 ? -46.176 16.285 -42.357 1.00 29.55 343 GLY A C 1
ATOM 2456 O O . GLY A 1 343 ? -46.760 15.258 -42.040 1.00 29.55 343 GLY A O 1
ATOM 2457 N N . ALA A 1 344 ? -46.264 17.446 -41.701 1.00 31.30 344 ALA A N 1
ATOM 2458 C CA . ALA A 1 344 ? -47.356 17.949 -40.852 1.00 31.30 344 ALA A CA 1
ATOM 2459 C C . ALA A 1 344 ? -47.618 17.419 -39.415 1.00 31.30 344 ALA A C 1
ATOM 2461 O O . ALA A 1 344 ? -47.856 16.242 -39.177 1.00 31.30 344 ALA A O 1
ATOM 2462 N N . GLY A 1 345 ? -47.764 18.409 -38.513 1.00 30.16 345 GLY A N 1
ATOM 2463 C CA . GLY A 1 345 ? -48.640 18.422 -37.326 1.00 30.16 345 GLY A CA 1
ATOM 2464 C C . GLY A 1 345 ? -47.912 18.242 -35.986 1.00 30.16 345 GLY A C 1
ATOM 2465 O O . GLY A 1 345 ? -47.288 17.218 -35.777 1.00 30.16 345 GLY A O 1
ATOM 2466 N N . GLY A 1 346 ? -47.927 19.141 -34.998 1.00 29.02 346 GLY A N 1
ATOM 2467 C CA . GLY A 1 346 ? -48.678 20.376 -34.771 1.00 29.02 346 GLY A CA 1
ATOM 2468 C C . GLY A 1 346 ? -48.991 20.512 -33.269 1.00 29.02 346 GLY A C 1
ATOM 2469 O O . GLY A 1 346 ? -49.551 19.585 -32.699 1.00 29.02 346 GLY A O 1
ATOM 2470 N N . GLY A 1 347 ? -48.665 21.669 -32.670 1.00 29.70 347 GLY A N 1
ATOM 2471 C CA . GLY A 1 347 ? -49.151 22.153 -31.358 1.00 29.70 347 GLY A CA 1
ATOM 2472 C C . GLY A 1 347 ? -48.517 21.500 -30.118 1.00 29.70 347 GLY A C 1
ATOM 2473 O O . GLY A 1 347 ? -48.294 20.304 -30.084 1.00 29.70 347 GLY A O 1
ATOM 2474 N N . GLY A 1 348 ? -48.195 22.190 -29.028 1.00 29.58 348 GLY A N 1
ATOM 2475 C CA . GLY A 1 348 ? -48.421 23.566 -28.601 1.00 29.58 348 GLY A CA 1
ATOM 2476 C C . GLY A 1 348 ? -48.238 23.624 -27.073 1.00 29.58 348 GLY A C 1
ATOM 2477 O O . GLY A 1 348 ? -48.410 22.613 -26.399 1.00 29.58 348 GLY A O 1
ATOM 2478 N N . GLY A 1 349 ? -47.916 24.804 -26.535 1.00 29.86 349 GLY A N 1
ATOM 2479 C CA . GLY A 1 349 ? -48.198 25.144 -25.133 1.00 29.86 349 GLY A CA 1
ATOM 2480 C C . GLY A 1 349 ? -47.035 25.090 -24.136 1.00 29.86 349 GLY A C 1
ATOM 2481 O O . GLY A 1 349 ? -46.864 24.112 -23.419 1.00 29.86 349 GLY A O 1
ATOM 2482 N N . ALA A 1 350 ? -46.322 26.214 -24.005 1.00 33.75 350 ALA A N 1
ATOM 2483 C CA . ALA A 1 350 ? -45.893 26.721 -22.695 1.00 33.75 350 ALA A CA 1
ATOM 2484 C C . ALA A 1 350 ? -47.118 27.356 -21.986 1.00 33.75 350 ALA A C 1
ATOM 2486 O O . ALA A 1 350 ? -48.108 27.651 -22.663 1.00 33.75 350 ALA A O 1
ATOM 2487 N N . PRO A 1 351 ? -47.100 27.564 -20.657 1.00 51.16 351 PRO A N 1
ATOM 2488 C CA . PRO A 1 351 ? -46.432 28.729 -20.047 1.00 51.16 351 PRO A CA 1
ATOM 2489 C C . PRO A 1 351 ? -45.659 28.320 -18.768 1.00 51.16 351 PRO A C 1
ATOM 2491 O O . PRO A 1 351 ? -45.785 27.198 -18.302 1.00 51.16 351 PRO A O 1
ATOM 2494 N N . GLY A 1 352 ? -44.803 29.108 -18.121 1.00 33.69 352 GLY A N 1
ATOM 2495 C CA . GLY A 1 352 ? -44.562 30.545 -18.135 1.00 33.69 352 GLY A CA 1
ATOM 2496 C C . GLY A 1 352 ? -44.519 31.051 -16.683 1.00 33.69 352 GLY A C 1
ATOM 2497 O O . GLY A 1 352 ? -45.427 30.760 -15.913 1.00 33.69 352 GLY A O 1
ATOM 2498 N N . GLY A 1 353 ? -43.486 31.836 -16.353 1.00 32.69 353 GLY A N 1
ATOM 2499 C CA . GLY A 1 353 ? -43.418 32.727 -15.182 1.00 32.69 353 GLY A CA 1
ATOM 2500 C C . GLY A 1 353 ? -42.864 32.105 -13.888 1.00 32.69 353 GLY A C 1
ATOM 2501 O O . GLY A 1 353 ? -43.259 31.022 -13.496 1.00 32.69 353 GLY A O 1
ATOM 2502 N N . GLY A 1 354 ? -41.959 32.737 -13.145 1.00 30.73 354 GLY A N 1
ATOM 2503 C CA . GLY A 1 354 ? -41.375 34.063 -13.295 1.00 30.73 354 GLY A CA 1
ATOM 2504 C C . GLY A 1 354 ? -40.817 34.562 -11.958 1.00 30.73 354 GLY A C 1
ATOM 2505 O O . GLY A 1 354 ? -41.455 34.392 -10.927 1.00 30.73 354 GLY A O 1
ATOM 2506 N N . GLY A 1 355 ? -39.662 35.228 -12.042 1.00 31.66 355 GLY A N 1
ATOM 2507 C CA . GLY A 1 355 ? -39.190 36.273 -11.126 1.00 31.66 355 GLY A CA 1
ATOM 2508 C C . GLY A 1 355 ? -38.600 35.827 -9.784 1.00 31.66 355 GLY A C 1
ATOM 2509 O O . GLY A 1 355 ? -38.924 34.776 -9.258 1.00 31.66 355 GLY A O 1
ATOM 2510 N N . ALA A 1 356 ? -37.746 36.601 -9.126 1.00 33.88 356 ALA A N 1
ATOM 2511 C CA . ALA A 1 356 ? -36.969 37.791 -9.472 1.00 33.88 356 ALA A CA 1
ATOM 2512 C C . ALA A 1 356 ? -36.139 38.146 -8.219 1.00 33.88 356 ALA A C 1
ATOM 2514 O O . ALA A 1 356 ? -36.544 37.824 -7.105 1.00 33.88 356 ALA A O 1
ATOM 2515 N N . GLY A 1 357 ? -35.050 38.895 -8.410 1.00 33.09 357 GLY A N 1
ATOM 2516 C CA . GLY A 1 357 ? -34.369 39.668 -7.361 1.00 33.09 357 GLY A CA 1
ATOM 2517 C C . GLY A 1 357 ? -33.051 39.041 -6.892 1.00 33.09 357 GLY A C 1
ATOM 2518 O O . GLY A 1 357 ? -33.037 37.911 -6.434 1.00 33.09 357 GLY A O 1
ATOM 2519 N N . GLY A 1 358 ? -31.883 39.677 -6.977 1.00 31.30 358 GLY A N 1
ATOM 2520 C CA . GLY A 1 358 ? -31.549 41.061 -7.309 1.00 31.30 358 GLY A CA 1
ATOM 2521 C C . GLY A 1 358 ? -30.557 41.615 -6.278 1.00 31.30 358 GLY A C 1
ATOM 2522 O O . GLY A 1 358 ? -30.893 41.655 -5.104 1.00 31.30 358 GLY A O 1
ATOM 2523 N N . GLY A 1 359 ? -29.386 42.072 -6.751 1.00 31.09 359 GLY A N 1
ATOM 2524 C CA . GLY A 1 359 ? -28.428 42.952 -6.049 1.00 31.09 359 GLY A CA 1
ATOM 2525 C C . GLY A 1 359 ? -27.588 42.284 -4.947 1.00 31.09 359 GLY A C 1
ATOM 2526 O O . GLY A 1 359 ? -28.090 41.476 -4.189 1.00 31.09 359 GLY A O 1
ATOM 2527 N N . GLY A 1 360 ? -26.290 42.537 -4.769 1.00 29.50 360 GLY A N 1
ATOM 2528 C CA . GLY A 1 360 ? -25.432 43.627 -5.236 1.00 29.50 360 GLY A CA 1
ATOM 2529 C C . GLY A 1 360 ? -24.686 44.243 -4.037 1.00 29.50 360 GLY A C 1
ATOM 2530 O O . GLY A 1 360 ? -25.324 44.592 -3.053 1.00 29.50 360 GLY A O 1
ATOM 2531 N N . GLY A 1 361 ? -23.359 44.402 -4.148 1.00 30.56 361 GLY A N 1
ATOM 2532 C CA . GLY A 1 361 ? -22.476 45.110 -3.194 1.00 30.56 361 GLY A CA 1
ATOM 2533 C C . GLY A 1 361 ? -21.769 44.169 -2.204 1.00 30.56 361 GLY A C 1
ATOM 2534 O O . GLY A 1 361 ? -22.418 43.359 -1.565 1.00 30.56 361 GLY A O 1
ATOM 2535 N N . GLY A 1 362 ? -20.443 44.132 -2.041 1.00 30.12 362 GLY A N 1
ATOM 2536 C CA . GLY A 1 362 ? -19.421 45.166 -2.209 1.00 30.12 362 GLY A CA 1
ATOM 2537 C C . GLY A 1 362 ? -19.042 45.716 -0.829 1.00 30.12 362 GLY A C 1
ATOM 2538 O O . GLY A 1 362 ? -19.895 46.298 -0.171 1.00 30.12 362 GLY A O 1
ATOM 2539 N N . GLY A 1 363 ? -17.786 45.559 -0.391 1.00 29.95 363 GLY A N 1
ATOM 2540 C CA . GLY A 1 363 ? -17.277 46.289 0.778 1.00 29.95 363 GLY A CA 1
ATOM 2541 C C . GLY A 1 363 ? -16.216 45.563 1.601 1.00 29.95 363 GLY A C 1
ATOM 2542 O O . GLY A 1 363 ? -16.481 44.536 2.211 1.00 29.95 363 GLY A O 1
ATOM 2543 N N . ALA A 1 364 ? -15.017 46.138 1.613 1.00 35.31 364 ALA A N 1
ATOM 2544 C CA . ALA A 1 364 ? -13.846 45.740 2.381 1.00 35.31 364 ALA A CA 1
ATOM 2545 C C . ALA A 1 364 ? -13.863 46.252 3.839 1.00 35.31 364 ALA A C 1
ATOM 2547 O O . ALA A 1 364 ? -14.561 47.207 4.166 1.00 35.31 364 ALA A O 1
ATOM 2548 N N . GLY A 1 365 ? -12.995 45.668 4.671 1.00 31.98 365 GLY A N 1
ATOM 2549 C CA . GLY A 1 365 ? -12.570 46.142 5.998 1.00 31.98 365 GLY A CA 1
ATOM 2550 C C . GLY A 1 365 ? -11.965 44.956 6.762 1.00 31.98 365 GLY A C 1
ATOM 2551 O O . GLY A 1 365 ? -12.628 43.942 6.911 1.00 31.98 365 GLY A O 1
ATOM 2552 N N . GLY A 1 366 ? -10.694 44.903 7.164 1.00 30.30 366 GLY A N 1
ATOM 2553 C CA . GLY A 1 366 ? -9.868 45.960 7.736 1.00 30.30 366 GLY A CA 1
ATOM 2554 C C . GLY A 1 366 ? -10.001 45.899 9.259 1.00 30.30 366 GLY A C 1
ATOM 2555 O O . GLY A 1 366 ? -10.937 46.466 9.804 1.00 30.30 366 GLY A O 1
ATOM 2556 N N . GLY A 1 367 ? -9.092 45.196 9.942 1.00 32.06 367 GLY A N 1
ATOM 2557 C CA . GLY A 1 367 ? -9.105 45.091 11.403 1.00 32.06 367 GLY A CA 1
ATOM 2558 C C . GLY A 1 367 ? -7.914 44.303 11.936 1.00 32.06 367 GLY A C 1
ATOM 2559 O O . GLY A 1 367 ? -7.961 43.081 12.029 1.00 32.06 367 GLY A O 1
ATOM 2560 N N . GLY A 1 368 ? -6.832 45.018 12.241 1.00 30.28 368 GLY A N 1
ATOM 2561 C CA . GLY A 1 368 ? -5.688 44.491 12.973 1.00 30.28 368 GLY A CA 1
ATOM 2562 C C . GLY A 1 368 ? -5.983 44.339 14.466 1.00 30.28 368 GLY A C 1
ATOM 2563 O O . GLY A 1 368 ? -6.817 45.042 15.029 1.00 30.28 368 GLY A O 1
ATOM 2564 N N . GLY A 1 369 ? -5.241 43.441 15.104 1.00 32.94 369 GLY A N 1
ATOM 2565 C CA . GLY A 1 369 ? -5.186 43.285 16.551 1.00 32.94 369 GLY A CA 1
ATOM 2566 C C . GLY A 1 369 ? -3.873 42.613 16.922 1.00 32.94 369 GLY A C 1
ATOM 2567 O O . GLY A 1 369 ? -3.728 41.403 16.779 1.00 32.94 369 GLY A O 1
ATOM 2568 N N . GLY A 1 370 ? -2.897 43.422 17.333 1.00 32.69 370 GLY A N 1
ATOM 2569 C CA . GLY A 1 370 ? -1.697 42.953 18.012 1.00 32.69 370 GLY A CA 1
ATOM 2570 C C . GLY A 1 370 ? -1.987 42.644 19.481 1.00 32.69 370 GLY A C 1
ATOM 2571 O O . GLY A 1 370 ? -2.897 43.207 20.082 1.00 32.69 370 GLY A O 1
ATOM 2572 N N . GLY A 1 371 ? -1.175 41.765 20.055 1.00 32.97 371 GLY A N 1
ATOM 2573 C CA . GLY A 1 371 ? -1.171 41.444 21.477 1.00 32.97 371 GLY A CA 1
ATOM 2574 C C . GLY A 1 371 ? -0.022 40.490 21.759 1.00 32.97 371 GLY A C 1
ATOM 2575 O O . GLY A 1 371 ? -0.159 39.283 21.595 1.00 32.97 371 GLY A O 1
ATOM 2576 N N . GLY A 1 372 ? 1.144 41.053 22.071 1.00 32.88 372 GLY A N 1
ATOM 2577 C CA . GLY A 1 372 ? 2.325 40.296 22.463 1.00 32.88 372 GLY A CA 1
ATOM 2578 C C . GLY A 1 372 ? 2.337 39.927 23.945 1.00 32.88 372 GLY A C 1
ATOM 2579 O O . GLY A 1 372 ? 1.524 40.403 24.730 1.00 32.88 372 GLY A O 1
ATOM 2580 N N . GLY A 1 373 ? 3.373 39.170 24.308 1.00 30.88 373 GLY A N 1
ATOM 2581 C CA . GLY A 1 373 ? 4.054 39.337 25.588 1.00 30.88 373 GLY A CA 1
ATOM 2582 C C . GLY A 1 373 ? 3.956 38.177 26.573 1.00 30.88 373 GLY A C 1
ATOM 2583 O O . GLY A 1 373 ? 2.892 37.880 27.098 1.00 30.88 373 GLY A O 1
ATOM 2584 N N . GLY A 1 374 ? 5.133 37.653 26.931 1.00 29.69 374 GLY A N 1
ATOM 2585 C CA . GLY A 1 374 ? 5.436 37.333 28.327 1.00 29.69 374 GLY A CA 1
ATOM 2586 C C . GLY A 1 374 ? 5.539 35.853 28.661 1.00 29.69 374 GLY A C 1
ATOM 2587 O O . GLY A 1 374 ? 4.538 35.190 28.897 1.00 29.69 374 GLY A O 1
ATOM 2588 N N . GLY A 1 375 ? 6.777 35.360 28.730 1.00 29.91 375 GLY A N 1
ATOM 2589 C CA . GLY A 1 375 ? 7.106 34.072 29.331 1.00 29.91 375 GLY A CA 1
ATOM 2590 C C . GLY A 1 375 ? 7.377 34.154 30.835 1.00 29.91 375 GLY A C 1
ATOM 2591 O O . GLY A 1 375 ? 7.139 35.179 31.467 1.00 29.91 375 GLY A O 1
ATOM 2592 N N . GLY A 1 376 ? 7.972 33.083 31.367 1.00 30.16 376 GLY A N 1
ATOM 2593 C CA . GLY A 1 376 ? 8.702 33.110 32.636 1.00 30.16 376 GLY A CA 1
ATOM 2594 C C . GLY A 1 376 ? 8.423 31.947 33.591 1.00 30.16 376 GLY A C 1
ATOM 2595 O O . GLY A 1 376 ? 7.309 31.801 34.073 1.00 30.16 376 GLY A O 1
ATOM 2596 N N . GLY A 1 377 ? 9.498 31.219 33.926 1.00 30.31 377 GLY A N 1
ATOM 2597 C CA . GLY A 1 377 ? 9.686 30.445 35.167 1.00 30.31 377 GLY A CA 1
ATOM 2598 C C . GLY A 1 377 ? 9.116 29.023 35.142 1.00 30.31 377 GLY A C 1
ATOM 2599 O O . GLY A 1 377 ? 7.941 28.833 34.886 1.00 30.31 377 GLY A O 1
ATOM 2600 N N . GLY A 1 378 ? 9.862 27.942 35.374 1.00 29.41 378 GLY A N 1
ATOM 2601 C CA . GLY A 1 378 ? 11.069 27.789 36.187 1.00 29.41 378 GLY A CA 1
ATOM 2602 C C . GLY A 1 378 ? 10.692 27.155 37.528 1.00 29.41 378 GLY A C 1
ATOM 2603 O O . GLY A 1 378 ? 10.061 27.799 38.355 1.00 29.41 378 GLY A O 1
ATOM 2604 N N . GLY A 1 379 ? 11.080 25.896 37.738 1.00 31.41 379 GLY A N 1
ATOM 2605 C CA . GLY A 1 379 ? 10.872 25.178 38.995 1.00 31.41 379 GLY A CA 1
ATOM 2606 C C . GLY A 1 379 ? 11.385 23.745 38.904 1.00 31.41 379 GLY A C 1
ATOM 2607 O O . GLY A 1 379 ? 10.701 22.872 38.380 1.00 31.41 379 GLY A O 1
ATOM 2608 N N . GLY A 1 380 ? 12.618 23.526 39.364 1.00 32.31 380 GLY A N 1
ATOM 2609 C CA . GLY A 1 380 ? 13.202 22.200 39.550 1.00 32.31 380 GLY A CA 1
ATOM 2610 C C . GLY A 1 380 ? 12.798 21.563 40.883 1.00 32.31 380 GLY A C 1
ATOM 2611 O O . GLY A 1 380 ? 12.232 22.213 41.756 1.00 32.31 380 GLY A O 1
ATOM 2612 N N . GLY A 1 381 ? 13.147 20.288 41.044 1.00 31.91 381 GLY A N 1
ATOM 2613 C CA . GLY A 1 381 ? 13.026 19.555 42.302 1.00 31.91 381 GLY A CA 1
ATOM 2614 C C . GLY A 1 381 ? 13.355 18.081 42.101 1.00 31.91 381 GLY A C 1
ATOM 2615 O O . GLY A 1 381 ? 12.517 17.318 41.635 1.00 31.91 381 GLY A O 1
ATOM 2616 N N . GLY A 1 382 ? 14.604 17.704 42.383 1.00 30.73 382 GLY A N 1
ATOM 2617 C CA . GLY A 1 382 ? 15.077 16.323 42.335 1.00 30.73 382 GLY A CA 1
ATOM 2618 C C . GLY A 1 382 ? 14.697 15.505 43.572 1.00 30.73 382 GLY A C 1
ATOM 2619 O O . GLY A 1 382 ? 14.201 16.029 44.563 1.00 30.73 382 GLY A O 1
ATOM 2620 N N . GLY A 1 383 ? 14.997 14.208 43.517 1.00 30.11 383 GLY A N 1
ATOM 2621 C CA . GLY A 1 383 ? 14.912 13.303 44.662 1.00 30.11 383 GLY A CA 1
ATOM 2622 C C . GLY A 1 383 ? 15.096 11.854 44.228 1.00 30.11 383 GLY A C 1
ATOM 2623 O O . GLY A 1 383 ? 14.190 11.256 43.660 1.00 30.11 383 GLY A O 1
ATOM 2624 N N . GLY A 1 384 ? 16.298 11.316 44.435 1.00 30.77 384 GLY A N 1
ATOM 2625 C CA . GLY A 1 384 ? 16.642 9.931 44.126 1.00 30.77 384 GLY A CA 1
ATOM 2626 C C . GLY A 1 384 ? 16.141 8.923 45.162 1.00 30.77 384 GLY A C 1
ATOM 2627 O O . GLY A 1 384 ? 15.747 9.275 46.268 1.00 30.77 384 GLY A O 1
ATOM 2628 N N . GLY A 1 385 ? 16.233 7.643 44.805 1.00 31.27 385 GLY A N 1
ATOM 2629 C CA . GLY A 1 385 ? 16.004 6.520 45.709 1.00 31.27 385 GLY A CA 1
ATOM 2630 C C . GLY A 1 385 ? 16.407 5.207 45.049 1.00 31.27 385 GLY A C 1
ATOM 2631 O O . GLY A 1 385 ? 15.715 4.705 44.171 1.00 31.27 385 GLY A O 1
ATOM 2632 N N . ARG A 1 386 ? 17.570 4.685 45.444 1.00 34.72 386 ARG A N 1
ATOM 2633 C CA . ARG A 1 386 ? 18.078 3.351 45.098 1.00 34.72 386 ARG A CA 1
ATOM 2634 C C . ARG A 1 386 ? 17.331 2.285 45.908 1.00 34.72 386 ARG A C 1
ATOM 2636 O O . ARG A 1 386 ? 16.982 2.535 47.054 1.00 34.72 386 ARG A O 1
ATOM 2643 N N . GLY A 1 387 ? 17.215 1.077 45.362 1.00 30.23 387 GLY A N 1
ATOM 2644 C CA . GLY A 1 387 ? 16.826 -0.121 46.107 1.00 30.23 387 GLY A CA 1
ATOM 2645 C C . GLY A 1 387 ? 17.072 -1.375 45.274 1.00 30.23 387 GLY A C 1
ATOM 2646 O O . GLY A 1 387 ? 16.422 -1.577 44.256 1.00 30.23 387 GLY A O 1
ATOM 2647 N N . ALA A 1 388 ? 18.064 -2.162 45.681 1.00 31.98 388 ALA A N 1
ATOM 2648 C CA . ALA A 1 388 ? 18.500 -3.409 45.066 1.00 31.98 388 ALA A CA 1
ATOM 2649 C C . ALA A 1 388 ? 17.981 -4.630 45.850 1.00 31.98 388 ALA A C 1
ATOM 2651 O O . ALA A 1 388 ? 17.640 -4.506 47.023 1.00 31.98 388 ALA A O 1
ATOM 2652 N N . GLY A 1 389 ? 18.053 -5.805 45.213 1.00 29.09 389 GLY A N 1
ATOM 2653 C CA . GLY A 1 389 ? 17.917 -7.136 45.825 1.00 29.09 389 GLY A CA 1
ATOM 2654 C C . GLY A 1 389 ? 16.565 -7.794 45.527 1.00 29.09 389 GLY A C 1
ATOM 2655 O O . GLY A 1 389 ? 15.534 -7.157 45.650 1.00 29.09 389 GLY A O 1
ATOM 2656 N N . GLY A 1 390 ? 16.458 -9.053 45.111 1.00 28.59 390 GLY A N 1
ATOM 2657 C CA . GLY A 1 390 ? 17.437 -10.117 44.934 1.00 28.59 390 GLY A CA 1
ATOM 2658 C C . GLY A 1 390 ? 16.722 -11.470 45.059 1.00 28.59 390 GLY A C 1
ATOM 2659 O O . GLY A 1 390 ? 15.870 -11.620 45.923 1.00 28.59 390 GLY A O 1
ATOM 2660 N N . GLY A 1 391 ? 17.116 -12.439 44.224 1.00 27.41 391 GLY A N 1
ATOM 2661 C CA . GLY A 1 391 ? 17.099 -13.871 44.552 1.00 27.41 391 GLY A CA 1
ATOM 2662 C C . GLY A 1 391 ? 15.817 -14.684 44.314 1.00 27.41 391 GLY A C 1
ATOM 2663 O O . GLY A 1 391 ? 14.744 -14.331 44.781 1.00 27.41 391 GLY A O 1
ATOM 2664 N N . GLY A 1 392 ? 15.994 -15.864 43.699 1.00 28.19 392 GLY A N 1
ATOM 2665 C CA . GLY A 1 392 ? 15.251 -17.059 44.124 1.00 28.19 392 GLY A CA 1
ATOM 2666 C C . GLY A 1 392 ? 14.582 -17.928 43.054 1.00 28.19 392 GLY A C 1
ATOM 2667 O O . GLY A 1 392 ? 13.368 -17.926 42.958 1.00 28.19 392 GLY A O 1
ATOM 2668 N N . GLY A 1 393 ? 15.382 -18.710 42.318 1.00 28.14 393 GLY A N 1
ATOM 2669 C CA . GLY A 1 393 ? 15.269 -20.181 42.230 1.00 28.14 393 GLY A CA 1
ATOM 2670 C C . GLY A 1 393 ? 14.015 -20.888 41.673 1.00 28.14 393 GLY A C 1
ATOM 2671 O O . GLY A 1 393 ? 12.953 -20.857 42.276 1.00 28.14 393 GLY A O 1
ATOM 2672 N N . GLY A 1 394 ? 14.250 -21.760 40.679 1.00 26.84 394 GLY A N 1
ATOM 2673 C CA . GLY A 1 394 ? 13.967 -23.198 40.847 1.00 26.84 394 GLY A CA 1
ATOM 2674 C C . GLY A 1 394 ? 12.877 -23.857 39.983 1.00 26.84 394 GLY A C 1
ATOM 2675 O O . GLY A 1 394 ? 11.710 -23.503 40.068 1.00 26.84 394 GLY A O 1
ATOM 2676 N N . GLY A 1 395 ? 13.274 -24.924 39.269 1.00 28.89 395 GLY A N 1
ATOM 2677 C CA . GLY A 1 395 ? 12.415 -26.007 38.748 1.00 28.89 395 GLY A CA 1
ATOM 2678 C C . GLY A 1 395 ? 12.053 -25.861 37.262 1.00 28.89 395 GLY A C 1
ATOM 2679 O O . GLY A 1 395 ? 11.384 -24.913 36.888 1.00 28.89 395 GLY A O 1
ATOM 2680 N N . GLY A 1 396 ? 12.467 -26.707 36.315 1.00 26.89 396 GLY A N 1
ATOM 2681 C CA . GLY A 1 396 ? 12.756 -28.140 36.389 1.00 26.89 396 GLY A CA 1
ATOM 2682 C C . GLY A 1 396 ? 11.540 -28.928 35.889 1.00 26.89 396 GLY A C 1
ATOM 2683 O O . GLY A 1 396 ? 10.614 -29.158 36.652 1.00 26.89 396 GLY A O 1
ATOM 2684 N N . GLY A 1 397 ? 11.533 -29.326 34.612 1.00 28.34 397 GLY A N 1
ATOM 2685 C CA . GLY A 1 397 ? 10.467 -30.153 34.036 1.00 28.34 397 GLY A CA 1
ATOM 2686 C C . GLY A 1 397 ? 10.650 -30.375 32.537 1.00 28.34 397 GLY A C 1
ATOM 2687 O O . GLY A 1 397 ? 10.240 -29.548 31.728 1.00 28.34 397 GLY A O 1
ATOM 2688 N N . GLY A 1 398 ? 11.317 -31.470 32.174 1.00 26.16 398 GLY A N 1
ATOM 2689 C CA . GLY A 1 398 ? 11.516 -31.892 30.792 1.00 26.16 398 GLY A CA 1
ATOM 2690 C C . GLY A 1 398 ? 10.426 -32.838 30.278 1.00 26.16 398 GLY A C 1
ATOM 2691 O O . GLY A 1 398 ? 9.992 -33.719 31.009 1.00 26.16 398 GLY A O 1
ATOM 2692 N N . LEU A 1 399 ? 10.145 -32.684 28.973 1.00 28.84 399 LEU A N 1
ATOM 2693 C CA . LEU A 1 399 ? 9.747 -33.699 27.973 1.00 28.84 399 LEU A CA 1
ATOM 2694 C C . LEU A 1 399 ? 8.357 -34.379 28.112 1.00 28.84 399 LEU A C 1
ATOM 2696 O O . LEU A 1 399 ? 7.803 -34.414 29.204 1.00 28.84 399 LEU A O 1
ATOM 2700 N N . PRO A 1 400 ? 7.776 -34.951 27.023 1.00 38.19 400 PRO A N 1
ATOM 2701 C CA . PRO A 1 400 ? 8.395 -35.255 25.728 1.00 38.19 400 PRO A CA 1
ATOM 2702 C C . PRO A 1 400 ? 7.673 -34.740 24.469 1.00 38.19 400 PRO A C 1
ATOM 2704 O O . PRO A 1 400 ? 6.490 -34.410 24.441 1.00 38.19 400 PRO A O 1
ATOM 2707 N N . ALA A 1 401 ? 8.455 -34.754 23.390 1.00 29.80 401 ALA A N 1
ATOM 2708 C CA . ALA A 1 401 ? 8.036 -34.625 22.006 1.00 29.80 401 ALA A CA 1
ATOM 2709 C C . ALA A 1 401 ? 7.012 -35.701 21.603 1.00 29.80 401 ALA A C 1
ATOM 2711 O O . ALA A 1 401 ? 7.170 -36.880 21.922 1.00 29.80 401 ALA A O 1
ATOM 2712 N N . ARG A 1 402 ? 6.012 -35.301 20.812 1.00 29.48 402 ARG A N 1
ATOM 2713 C CA . ARG A 1 402 ? 5.233 -36.211 19.969 1.00 29.48 402 ARG A CA 1
ATOM 2714 C C . ARG A 1 402 ? 5.241 -35.706 18.534 1.00 29.48 402 ARG A C 1
ATOM 2716 O O . ARG A 1 402 ? 4.714 -34.644 18.219 1.00 29.48 402 ARG A O 1
ATOM 2723 N N . SER A 1 403 ? 5.888 -36.498 17.692 1.00 27.36 403 SER A N 1
ATOM 2724 C CA . SER A 1 403 ? 5.826 -36.471 16.243 1.00 27.36 403 SER A CA 1
ATOM 2725 C C . SER A 1 403 ? 4.430 -36.889 15.776 1.00 27.36 403 SER A C 1
ATOM 2727 O O . SER A 1 403 ? 3.933 -37.953 16.136 1.00 27.36 403 SER A O 1
ATOM 2729 N N . ALA A 1 404 ? 3.809 -36.067 14.936 1.00 28.97 404 ALA A N 1
ATOM 2730 C CA . ALA A 1 404 ? 2.676 -36.470 14.116 1.00 28.97 404 ALA A CA 1
ATOM 2731 C C . ALA A 1 404 ? 2.817 -35.796 12.748 1.00 28.97 404 ALA A C 1
ATOM 2733 O O . ALA A 1 404 ? 2.488 -34.630 12.551 1.00 28.97 404 ALA A O 1
ATOM 2734 N N . SER A 1 405 ? 3.388 -36.560 11.823 1.00 29.14 405 SER A N 1
ATOM 2735 C CA . SER A 1 405 ? 3.329 -36.331 10.385 1.00 29.14 405 SER A CA 1
ATOM 2736 C C . SER A 1 405 ? 1.885 -36.520 9.931 1.00 29.14 405 SER A C 1
ATOM 2738 O O . SER A 1 405 ? 1.389 -37.642 10.007 1.00 29.14 405 SER A O 1
ATOM 2740 N N . MET A 1 406 ? 1.213 -35.467 9.455 1.00 27.89 406 MET A N 1
ATOM 2741 C CA . MET A 1 406 ? 0.032 -35.613 8.600 1.00 27.89 406 MET A CA 1
ATOM 2742 C C . MET A 1 406 ? -0.037 -34.512 7.534 1.00 27.89 406 MET A C 1
ATOM 2744 O O . MET A 1 406 ? 0.061 -33.319 7.801 1.00 27.89 406 MET A O 1
ATOM 2748 N N . ARG A 1 407 ? -0.161 -35.021 6.308 1.00 26.16 407 ARG A N 1
ATOM 2749 C CA . ARG A 1 407 ? -0.247 -34.415 4.977 1.00 26.16 407 ARG A CA 1
ATOM 2750 C C . ARG A 1 407 ? -1.128 -33.164 4.861 1.00 26.16 407 ARG A C 1
ATOM 2752 O O . ARG A 1 407 ? -2.256 -33.143 5.340 1.00 26.16 407 ARG A O 1
ATOM 2759 N N . ALA A 1 408 ? -0.638 -32.198 4.083 1.00 28.14 408 ALA A N 1
ATOM 2760 C CA . ALA A 1 408 ? -1.418 -31.101 3.513 1.00 28.14 408 ALA A CA 1
ATOM 2761 C C . ALA A 1 408 ? -2.275 -31.572 2.307 1.00 28.14 408 ALA A C 1
ATOM 2763 O O . ALA A 1 408 ? -1.822 -32.449 1.564 1.00 28.14 408 ALA A O 1
ATOM 2764 N N . PRO A 1 409 ? -3.480 -31.007 2.081 1.00 29.95 409 PRO A N 1
ATOM 2765 C CA . PRO A 1 409 ? -4.265 -31.201 0.857 1.00 29.95 409 PRO A CA 1
ATOM 2766 C C . PRO A 1 409 ? -3.788 -30.271 -0.287 1.00 29.95 409 PRO A C 1
ATOM 2768 O O . PRO A 1 409 ? -3.074 -29.300 -0.022 1.00 29.95 409 PRO A O 1
ATOM 2771 N N . PRO A 1 410 ? -4.128 -30.565 -1.560 1.00 29.69 410 PRO A N 1
ATOM 2772 C CA . PRO A 1 410 ? -3.440 -30.001 -2.721 1.00 29.69 410 PRO A CA 1
ATOM 2773 C C . PRO A 1 410 ? -3.878 -28.566 -3.047 1.00 29.69 410 PRO A C 1
ATOM 2775 O O . PRO A 1 410 ? -5.055 -28.219 -2.967 1.00 29.69 410 PRO A O 1
ATOM 2778 N N . VAL A 1 411 ? -2.901 -27.756 -3.461 1.00 29.48 411 VAL A N 1
ATOM 2779 C CA . VAL A 1 411 ? -3.067 -26.423 -4.056 1.00 29.48 411 VAL A CA 1
ATOM 2780 C C . VAL A 1 411 ? -3.326 -26.594 -5.555 1.00 29.48 411 VAL A C 1
ATOM 2782 O O . VAL A 1 411 ? -2.615 -27.348 -6.217 1.00 29.48 411 VAL A O 1
ATOM 2785 N N . ALA A 1 412 ? -4.347 -25.913 -6.074 1.00 28.52 412 ALA A N 1
ATOM 2786 C CA . ALA A 1 412 ? -4.717 -25.923 -7.485 1.00 28.52 412 ALA A CA 1
ATOM 2787 C C . ALA A 1 412 ? -3.763 -25.067 -8.346 1.00 28.52 412 ALA A C 1
ATOM 2789 O O . ALA A 1 412 ? -3.452 -23.931 -7.991 1.00 28.52 412 ALA A O 1
ATOM 2790 N N . ASP A 1 413 ? -3.339 -25.676 -9.457 1.00 26.64 413 ASP A N 1
ATOM 2791 C CA . ASP A 1 413 ? -2.727 -25.187 -10.701 1.00 26.64 413 ASP A CA 1
ATOM 2792 C C . ASP A 1 413 ? -1.648 -24.094 -10.659 1.00 26.64 413 ASP A C 1
ATOM 2794 O O . ASP A 1 413 ? -1.894 -22.886 -10.689 1.00 26.64 413 ASP A O 1
ATOM 2798 N N . SER A 1 414 ? -0.401 -24.573 -10.730 1.00 28.53 414 SER A N 1
ATOM 2799 C CA . SER A 1 414 ? 0.786 -23.809 -11.085 1.00 28.53 414 SER A CA 1
ATOM 2800 C C . SER A 1 414 ? 0.924 -23.658 -12.607 1.00 28.53 414 SER A C 1
ATOM 2802 O O . SER A 1 414 ? 0.786 -24.601 -13.384 1.00 28.53 414 SER A O 1
ATOM 2804 N N . LEU A 1 415 ? 1.265 -22.442 -13.035 1.00 32.16 415 LEU A N 1
ATOM 2805 C CA . LEU A 1 415 ? 1.760 -22.154 -14.378 1.00 32.16 415 LEU A CA 1
ATOM 2806 C C . LEU A 1 415 ? 3.163 -22.753 -14.544 1.00 32.16 415 LEU A C 1
ATOM 2808 O O . LEU A 1 415 ? 4.148 -22.170 -14.090 1.00 32.16 415 LEU A O 1
ATOM 2812 N N . ALA A 1 416 ? 3.258 -23.879 -15.242 1.00 27.72 416 ALA A N 1
ATOM 2813 C CA . ALA A 1 416 ? 4.485 -24.328 -15.890 1.00 27.72 416 ALA A CA 1
ATOM 2814 C C . ALA A 1 416 ? 4.309 -24.247 -17.411 1.00 27.72 416 ALA A C 1
ATOM 2816 O O . ALA A 1 416 ? 3.271 -24.664 -17.927 1.00 27.72 416 ALA A O 1
ATOM 2817 N N . PRO A 1 417 ? 5.324 -23.776 -18.148 1.00 34.88 417 PRO A N 1
ATOM 2818 C CA . PRO A 1 417 ? 5.546 -24.275 -19.489 1.00 34.88 417 PRO A CA 1
ATOM 2819 C C . PRO A 1 417 ? 6.868 -25.042 -19.571 1.00 34.88 417 PRO A C 1
ATOM 2821 O O . PRO A 1 417 ? 7.904 -24.619 -19.052 1.00 34.88 417 PRO A O 1
ATOM 2824 N N . ASP A 1 418 ? 6.780 -26.172 -20.266 1.00 32.78 418 ASP A N 1
ATOM 2825 C CA . ASP A 1 418 ? 7.871 -26.973 -20.809 1.00 32.78 418 ASP A CA 1
ATOM 2826 C C . ASP A 1 418 ? 9.005 -26.113 -21.385 1.00 32.78 418 ASP A C 1
ATOM 2828 O O . ASP A 1 418 ? 8.812 -25.344 -22.328 1.00 32.78 418 ASP A O 1
ATOM 2832 N N . LEU A 1 419 ? 10.223 -26.309 -20.879 1.00 32.22 419 LEU A N 1
ATOM 2833 C CA . LEU A 1 419 ? 11.454 -25.871 -21.538 1.00 32.22 419 LEU A CA 1
ATOM 2834 C C . LEU A 1 419 ? 12.323 -27.091 -21.848 1.00 32.22 419 LEU A C 1
ATOM 2836 O O . LEU A 1 419 ? 13.356 -27.350 -21.230 1.00 32.22 419 LEU A O 1
ATOM 2840 N N . GLY A 1 420 ? 11.884 -27.848 -22.850 1.00 27.78 420 GLY A N 1
ATOM 2841 C CA . GLY A 1 420 ? 12.691 -28.848 -23.532 1.00 27.78 420 GLY A CA 1
ATOM 2842 C C . GLY A 1 420 ? 13.620 -28.207 -24.567 1.00 27.78 420 GLY A C 1
ATOM 2843 O O . GLY A 1 420 ? 13.170 -27.707 -25.588 1.00 27.78 420 GLY A O 1
ATOM 2844 N N . ARG A 1 421 ? 14.930 -28.292 -24.298 1.00 32.94 421 ARG A N 1
ATOM 2845 C CA . ARG A 1 421 ? 16.045 -28.420 -25.263 1.00 32.94 421 ARG A CA 1
ATOM 2846 C C . ARG A 1 421 ? 16.098 -27.433 -26.447 1.00 32.94 421 ARG A C 1
ATOM 2848 O O . ARG A 1 421 ? 15.601 -27.731 -27.523 1.00 32.94 421 ARG A O 1
ATOM 2855 N N . ASN A 1 422 ? 16.875 -26.355 -26.293 1.00 32.28 422 ASN A N 1
ATOM 2856 C CA . ASN A 1 422 ? 17.940 -25.956 -27.238 1.00 32.28 422 ASN A CA 1
ATOM 2857 C C . ASN A 1 422 ? 18.614 -24.650 -26.777 1.00 32.28 422 ASN A C 1
ATOM 2859 O O . ASN A 1 422 ? 18.123 -23.557 -27.035 1.00 32.28 422 ASN A O 1
ATOM 2863 N N . LEU A 1 423 ? 19.771 -24.760 -26.117 1.00 32.47 423 LEU A N 1
ATOM 2864 C CA . LEU A 1 423 ? 20.689 -23.638 -25.894 1.00 32.47 423 LEU A CA 1
ATOM 2865 C C . LEU A 1 423 ? 22.048 -23.999 -26.519 1.00 32.47 423 LEU A C 1
ATOM 2867 O O . LEU A 1 423 ? 22.601 -25.047 -26.171 1.00 32.47 423 LEU A O 1
ATOM 2871 N N . PRO A 1 424 ? 22.612 -23.182 -27.428 1.00 32.16 424 PRO A N 1
ATOM 2872 C CA . PRO A 1 424 ? 23.947 -23.423 -27.960 1.00 32.16 424 PRO A CA 1
ATOM 2873 C C . PRO A 1 424 ? 25.019 -23.108 -26.904 1.00 32.16 424 PRO A C 1
ATOM 2875 O O . PRO A 1 424 ? 24.983 -22.078 -26.233 1.00 32.16 424 PRO A O 1
ATOM 2878 N N . ARG A 1 425 ? 25.997 -24.013 -26.761 1.00 31.73 425 ARG A N 1
ATOM 2879 C CA . ARG A 1 425 ? 27.164 -23.862 -25.875 1.00 31.73 425 ARG A CA 1
ATOM 2880 C C . ARG A 1 425 ? 28.085 -22.749 -26.393 1.00 31.73 425 ARG A C 1
ATOM 2882 O O . ARG A 1 425 ? 28.701 -22.913 -27.443 1.00 31.73 425 ARG A O 1
ATOM 2889 N N . ILE A 1 426 ? 28.241 -21.662 -25.636 1.00 37.88 426 ILE A N 1
ATOM 2890 C CA . ILE A 1 426 ? 29.207 -20.587 -25.923 1.00 37.88 426 ILE A CA 1
ATOM 2891 C C . ILE A 1 426 ? 30.456 -20.773 -25.044 1.00 37.88 426 ILE A C 1
ATOM 2893 O O . ILE A 1 426 ? 30.359 -20.968 -23.834 1.00 37.88 426 ILE A O 1
ATOM 2897 N N . ARG A 1 427 ? 31.641 -20.753 -25.674 1.00 31.00 427 ARG A N 1
ATOM 2898 C CA . ARG A 1 427 ? 32.964 -20.889 -25.033 1.00 31.00 427 ARG A CA 1
ATOM 2899 C C . ARG A 1 427 ? 33.350 -19.621 -24.241 1.00 31.00 427 ARG A C 1
ATOM 2901 O O . ARG A 1 427 ? 33.010 -18.523 -24.676 1.00 31.00 427 ARG A O 1
ATOM 2908 N N . PRO A 1 428 ? 34.118 -19.735 -23.140 1.00 29.31 428 PRO A N 1
ATOM 2909 C CA . PRO A 1 428 ? 34.483 -18.591 -22.304 1.00 29.31 428 PRO A CA 1
ATOM 2910 C C . PRO A 1 428 ? 35.593 -17.741 -22.945 1.00 29.31 428 PRO A C 1
ATOM 2912 O O . PRO A 1 428 ? 36.656 -18.256 -23.296 1.00 29.31 428 PRO A O 1
ATOM 2915 N N . GLN A 1 429 ? 35.370 -16.427 -23.062 1.00 35.69 429 GLN A N 1
ATOM 2916 C CA . GLN A 1 429 ? 36.418 -15.454 -23.387 1.00 35.69 429 GLN A CA 1
ATOM 2917 C C . GLN A 1 429 ? 37.114 -14.925 -22.122 1.00 35.69 429 GLN A C 1
ATOM 2919 O O . GLN A 1 429 ? 36.536 -14.826 -21.041 1.00 35.69 429 GLN A O 1
ATOM 2924 N N . ARG A 1 430 ? 38.409 -14.641 -22.288 1.00 31.61 430 ARG A N 1
ATOM 2925 C CA . ARG A 1 430 ? 39.410 -14.356 -21.254 1.00 31.61 430 ARG A CA 1
ATOM 2926 C C . ARG A 1 430 ? 39.141 -13.048 -20.494 1.00 31.61 430 ARG A C 1
ATOM 2928 O O . ARG A 1 430 ? 38.847 -12.018 -21.090 1.00 31.61 430 ARG A O 1
ATOM 2935 N N . ARG A 1 431 ? 39.347 -13.104 -19.174 1.00 32.34 431 ARG A N 1
ATOM 2936 C CA . ARG A 1 431 ? 39.327 -11.979 -18.224 1.00 32.34 431 ARG A CA 1
ATOM 2937 C C . ARG A 1 431 ? 40.407 -10.938 -18.562 1.00 32.34 431 ARG A C 1
ATOM 2939 O O . ARG A 1 431 ? 41.568 -11.306 -18.728 1.00 32.34 431 ARG A O 1
ATOM 2946 N N . ARG A 1 432 ? 40.050 -9.648 -18.573 1.00 34.03 432 ARG A N 1
ATOM 2947 C CA . ARG A 1 432 ? 40.991 -8.527 -18.382 1.00 34.03 432 ARG A CA 1
ATOM 2948 C C . ARG A 1 432 ? 40.814 -7.978 -16.961 1.00 34.03 432 ARG A C 1
ATOM 2950 O O . ARG A 1 432 ? 39.688 -7.878 -16.485 1.00 34.03 432 ARG A O 1
ATOM 2957 N N . GLY A 1 433 ? 41.937 -7.742 -16.280 1.00 33.91 433 GLY A N 1
ATOM 2958 C CA . GLY A 1 433 ? 42.019 -7.365 -14.865 1.00 33.91 433 GLY A CA 1
ATOM 2959 C C . GLY A 1 433 ? 41.634 -5.908 -14.563 1.00 33.91 433 GLY A C 1
ATOM 2960 O O . GLY A 1 433 ? 41.368 -5.141 -15.488 1.00 33.91 433 GLY A O 1
ATOM 2961 N N . PRO A 1 434 ? 41.583 -5.538 -13.270 1.00 32.44 434 PRO A N 1
ATOM 2962 C CA . PRO A 1 434 ? 41.027 -4.271 -12.808 1.00 32.44 434 PRO A CA 1
ATOM 2963 C C . PRO A 1 434 ? 42.000 -3.102 -13.009 1.00 32.44 434 PRO A C 1
ATOM 2965 O O . PRO A 1 434 ? 43.193 -3.221 -12.735 1.00 32.44 434 PRO A O 1
ATOM 2968 N N . VAL A 1 435 ? 41.469 -1.959 -13.447 1.00 34.59 435 VAL A N 1
ATOM 2969 C CA . VAL A 1 435 ? 42.172 -0.670 -13.442 1.00 34.59 435 VAL A CA 1
ATOM 2970 C C . VAL A 1 435 ? 41.818 0.057 -12.148 1.00 34.59 435 VAL A C 1
ATOM 2972 O O . VAL A 1 435 ? 40.658 0.367 -11.889 1.00 34.59 435 VAL A O 1
ATOM 2975 N N . THR A 1 436 ? 42.835 0.296 -11.329 1.00 30.61 436 THR A N 1
ATOM 2976 C CA . THR A 1 436 ? 42.788 1.054 -10.078 1.00 30.61 436 THR A CA 1
ATOM 2977 C C . THR A 1 436 ? 42.868 2.547 -10.397 1.00 30.61 436 THR A C 1
ATOM 2979 O O . THR A 1 436 ? 43.833 2.981 -11.024 1.00 30.61 436 THR A O 1
ATOM 2982 N N . THR A 1 437 ? 41.910 3.360 -9.949 1.00 33.06 437 THR A N 1
ATOM 2983 C CA . THR A 1 437 ? 42.036 4.829 -9.989 1.00 33.06 437 THR A CA 1
ATOM 2984 C C . THR A 1 437 ? 42.102 5.356 -8.561 1.00 33.06 437 THR A C 1
ATOM 2986 O O . THR A 1 437 ? 41.154 5.226 -7.791 1.00 33.06 437 THR A O 1
ATOM 2989 N N . GLN A 1 438 ? 43.269 5.889 -8.196 1.00 32.06 438 GLN A N 1
ATOM 2990 C CA . GLN A 1 438 ? 43.550 6.500 -6.900 1.00 32.06 438 GLN A CA 1
ATOM 2991 C C . GLN A 1 438 ? 42.874 7.873 -6.781 1.00 32.06 438 GLN A C 1
ATOM 2993 O O . GLN A 1 438 ? 42.940 8.696 -7.693 1.00 32.06 438 GLN A O 1
ATOM 2998 N N . ALA A 1 439 ? 42.263 8.115 -5.622 1.00 31.14 439 ALA A N 1
ATOM 2999 C CA . ALA A 1 439 ? 41.737 9.406 -5.200 1.00 31.14 439 ALA A CA 1
ATOM 3000 C C . ALA A 1 439 ? 42.875 10.383 -4.848 1.00 31.14 439 ALA A C 1
ATOM 3002 O O . ALA A 1 439 ? 43.874 9.989 -4.244 1.00 31.14 439 ALA A O 1
ATOM 3003 N N . ARG A 1 440 ? 42.701 11.668 -5.178 1.00 33.75 440 ARG A N 1
ATOM 3004 C CA . ARG A 1 440 ? 43.587 12.770 -4.767 1.00 33.75 440 ARG A CA 1
ATOM 3005 C C . ARG A 1 440 ? 42.804 13.761 -3.880 1.00 33.75 440 ARG A C 1
ATOM 3007 O O . ARG A 1 440 ? 41.629 13.986 -4.165 1.00 33.75 440 ARG A O 1
ATOM 3014 N N . PRO A 1 441 ? 43.405 14.315 -2.807 1.00 34.31 441 PRO A N 1
ATOM 3015 C CA . PRO A 1 441 ? 42.676 15.010 -1.743 1.00 34.31 441 PRO A CA 1
ATOM 3016 C C . PRO A 1 441 ? 42.413 16.502 -2.023 1.00 34.31 441 PRO A C 1
ATOM 3018 O O . PRO A 1 441 ? 43.140 17.152 -2.772 1.00 34.31 441 PRO A O 1
ATOM 3021 N N . LEU A 1 442 ? 41.374 17.022 -1.360 1.00 36.28 442 LEU A N 1
ATOM 3022 C CA . LEU A 1 442 ? 40.957 18.432 -1.292 1.00 36.28 442 LEU A CA 1
ATOM 3023 C C . LEU A 1 442 ? 41.973 19.313 -0.536 1.00 36.28 442 LEU A C 1
ATOM 3025 O O . LEU A 1 442 ? 42.472 18.878 0.504 1.00 36.28 442 LEU A O 1
ATOM 3029 N N . PRO A 1 443 ? 42.181 20.580 -0.940 1.00 39.56 443 PRO A N 1
ATOM 3030 C CA . PRO A 1 443 ? 42.714 21.614 -0.058 1.00 39.56 443 PRO A CA 1
ATOM 3031 C C . PRO A 1 443 ? 41.610 22.502 0.552 1.00 39.56 443 PRO A C 1
ATOM 3033 O O . PRO A 1 443 ? 40.577 22.773 -0.060 1.00 39.56 443 PRO A O 1
ATOM 3036 N N . ALA A 1 444 ? 41.863 22.953 1.782 1.00 34.12 444 ALA A N 1
ATOM 3037 C CA . ALA A 1 444 ? 41.029 23.852 2.575 1.00 34.12 444 ALA A CA 1
ATOM 3038 C C . ALA A 1 444 ? 41.218 25.350 2.206 1.00 34.12 444 ALA A C 1
ATOM 3040 O O . ALA A 1 444 ? 42.285 25.759 1.761 1.00 34.12 444 ALA A O 1
ATOM 3041 N N . ASN A 1 445 ? 40.139 26.116 2.421 1.00 41.50 445 ASN A N 1
ATOM 3042 C CA . ASN A 1 445 ? 39.826 27.562 2.237 1.00 41.50 445 ASN A CA 1
ATOM 3043 C C . ASN A 1 445 ? 40.818 28.572 2.911 1.00 41.50 445 ASN A C 1
ATOM 3045 O O . ASN A 1 445 ? 41.672 28.083 3.650 1.00 41.50 445 ASN A O 1
ATOM 3049 N N . PRO A 1 446 ? 40.668 29.941 2.887 1.00 47.00 446 PRO A N 1
ATOM 3050 C CA . PRO A 1 446 ? 39.745 30.860 2.161 1.00 47.00 446 PRO A CA 1
ATOM 3051 C C . PRO A 1 446 ? 40.335 32.209 1.624 1.00 47.00 446 PRO A C 1
ATOM 3053 O O . PRO A 1 446 ? 41.338 32.689 2.143 1.00 47.00 446 PRO A O 1
ATOM 3056 N N . ARG A 1 447 ? 39.636 32.904 0.691 1.00 32.81 447 ARG A N 1
ATOM 3057 C CA . ARG A 1 447 ? 39.252 34.359 0.724 1.00 32.81 447 ARG A CA 1
ATOM 3058 C C . ARG A 1 447 ? 38.872 34.973 -0.649 1.00 32.81 447 ARG A C 1
ATOM 3060 O O . ARG A 1 447 ? 39.399 34.595 -1.683 1.00 32.81 447 ARG A O 1
ATOM 3067 N N . SER A 1 448 ? 37.987 35.979 -0.536 1.00 32.00 448 SER A N 1
ATOM 3068 C CA . SER A 1 448 ? 37.453 37.006 -1.468 1.00 32.00 448 SER A CA 1
ATOM 3069 C C . SER A 1 448 ? 36.418 36.627 -2.544 1.00 32.00 448 SER A C 1
ATOM 3071 O O . SER A 1 448 ? 36.734 36.005 -3.551 1.00 32.00 448 SER A O 1
ATOM 3073 N N . MET A 1 449 ? 35.188 37.119 -2.312 1.00 36.00 449 MET A N 1
ATOM 3074 C CA . MET A 1 449 ? 34.033 37.217 -3.228 1.00 36.00 449 MET A CA 1
ATOM 3075 C C . MET A 1 449 ? 34.281 38.194 -4.410 1.00 36.00 449 MET A C 1
ATOM 3077 O O . MET A 1 449 ? 35.279 38.916 -4.371 1.00 36.00 449 MET A O 1
ATOM 3081 N N . PRO A 1 450 ? 33.389 38.273 -5.430 1.00 41.22 450 PRO A N 1
ATOM 3082 C CA . PRO A 1 450 ? 32.131 39.034 -5.297 1.00 41.22 450 PRO A CA 1
ATOM 3083 C C . PRO A 1 450 ? 30.865 38.369 -5.896 1.00 41.22 450 PRO A C 1
ATOM 3085 O O . PRO A 1 450 ? 30.909 37.547 -6.806 1.00 41.22 450 PRO A O 1
ATOM 3088 N N . THR A 1 451 ? 29.723 38.789 -5.348 1.00 41.44 451 THR A N 1
ATOM 3089 C CA . THR A 1 451 ? 28.316 38.576 -5.745 1.00 41.44 451 THR A CA 1
ATOM 3090 C C . THR A 1 451 ? 27.984 38.997 -7.186 1.00 41.44 451 THR A C 1
ATOM 3092 O O . THR A 1 451 ? 28.427 40.071 -7.592 1.00 41.44 451 THR A O 1
ATOM 3095 N N . PRO A 1 452 ? 27.088 38.282 -7.903 1.00 39.59 452 PRO A N 1
ATOM 3096 C CA . PRO A 1 452 ? 26.393 38.832 -9.059 1.00 39.59 452 PRO A CA 1
ATOM 3097 C C . PRO A 1 452 ? 24.950 39.253 -8.736 1.00 39.59 452 PRO A C 1
ATOM 3099 O O . PRO A 1 452 ? 24.161 38.538 -8.117 1.00 39.59 452 PRO A O 1
ATOM 3102 N N . THR A 1 453 ? 24.652 40.460 -9.197 1.00 34.56 453 THR A N 1
ATOM 3103 C CA . THR A 1 453 ? 23.394 41.201 -9.181 1.00 34.56 453 THR A CA 1
ATOM 3104 C C . THR A 1 453 ? 22.274 40.484 -9.942 1.00 34.56 453 THR A C 1
ATOM 3106 O O . THR A 1 453 ? 22.440 40.110 -11.101 1.00 34.56 453 THR A O 1
ATOM 3109 N N . ILE A 1 454 ? 21.105 40.369 -9.308 1.00 39.25 454 ILE A N 1
ATOM 3110 C CA . ILE A 1 454 ? 19.822 40.069 -9.957 1.00 39.25 454 ILE A CA 1
ATOM 3111 C C . ILE A 1 454 ? 19.324 41.356 -10.623 1.00 39.25 454 ILE A C 1
ATOM 3113 O O . ILE A 1 454 ? 19.194 42.379 -9.950 1.00 39.25 454 ILE A O 1
ATOM 3117 N N . THR A 1 455 ? 19.027 41.305 -11.923 1.00 43.97 455 THR A N 1
ATOM 3118 C CA . THR A 1 455 ? 18.257 42.354 -12.612 1.00 43.97 455 THR A CA 1
ATOM 3119 C C . THR A 1 455 ? 16.869 41.811 -12.948 1.00 43.97 455 THR A C 1
ATOM 3121 O O . THR A 1 455 ? 16.732 40.627 -13.247 1.00 43.97 455 THR A O 1
ATOM 3124 N N . ARG A 1 456 ? 15.892 42.705 -12.775 1.00 47.03 456 ARG A N 1
ATOM 3125 C CA . ARG A 1 456 ? 14.436 42.536 -12.666 1.00 47.03 456 ARG A CA 1
ATOM 3126 C C . ARG A 1 456 ? 13.740 41.754 -13.769 1.00 47.03 456 ARG A C 1
ATOM 3128 O O . ARG A 1 456 ? 14.144 41.912 -14.939 1.00 47.03 456 ARG A O 1
#

Mean predicted aligned error: 16.71 Å

Secondary structure (DSSP, 8-state):
-HHHHHHHTS-HHHHHHHHH-GGGS-HHHHHHHHHHHHHHTPPP-HHHHHHHHT---EEEEEES--TT-TTHHHHHHHHHHHHTTT-EEEEEE-TT-HHHHHHHHHHHHHTT-SEEEEESS---TTHHHHHHHHT--EEEESS--SS-SSEEEE--HHHHHHHHHHHHHHTT--SEEEEE-SSHHHHHHHHHHHHHHHHTT--PPEEEEPPTT--HHHHHHHHHHHHHH---SEEEESSHHHHHHHHHHHHHHT--TTTT-EEEEEE--HHHHHSSSPPEEEE--HHHHHHHHHHHHHHHHHTPPPS-SEEE---EEEE-----------PPP--------------------------------------------------------------------------PPPPP--------S----PPPPPPP-PPP----PPPP------PPPP--

Solvent-accessible surface area (backbone atoms only — not comparable to full-atom values): 28130 Å² total; per-residue (Å²): 101,61,67,37,10,63,67,39,76,49,51,50,68,54,49,51,36,47,76,76,44,46,89,82,45,58,69,68,60,43,48,39,41,49,57,25,29,65,76,67,67,62,74,83,64,60,69,66,52,16,69,78,66,75,47,56,47,28,33,37,36,41,37,48,52,73,75,96,32,82,51,45,44,22,52,50,23,23,46,58,51,32,43,79,73,68,32,45,75,46,81,42,73,28,67,75,36,44,68,46,44,47,52,48,50,52,58,40,59,76,66,46,41,56,28,40,36,38,64,38,88,80,71,38,90,60,47,62,62,50,45,60,73,69,66,48,49,38,32,28,22,78,26,74,66,100,75,50,85,62,21,30,35,23,27,57,40,31,55,47,14,27,53,52,32,54,51,47,42,76,71,73,41,56,36,41,30,38,39,30,46,80,47,72,57,40,49,32,19,51,49,23,23,47,52,43,28,50,75,71,70,28,64,80,65,47,76,40,79,43,60,74,89,63,47,32,67,55,25,22,51,41,46,57,53,48,59,72,78,43,76,54,36,28,37,42,20,66,29,30,59,29,31,50,15,34,51,52,40,28,58,77,71,69,49,49,70,58,82,60,34,30,66,30,25,24,48,56,44,76,63,27,64,71,40,87,75,51,35,35,19,36,33,51,67,34,40,58,45,12,34,50,46,31,52,46,46,49,31,51,75,72,73,41,78,51,94,61,53,66,45,76,72,57,76,50,73,47,67,54,70,73,72,79,74,76,73,79,68,87,75,76,91,75,84,84,84,88,86,83,84,87,79,86,88,80,89,83,82,82,88,81,88,80,89,83,87,81,87,83,84,89,86,89,82,89,82,88,81,88,83,85,86,84,86,83,84,90,85,86,84,88,8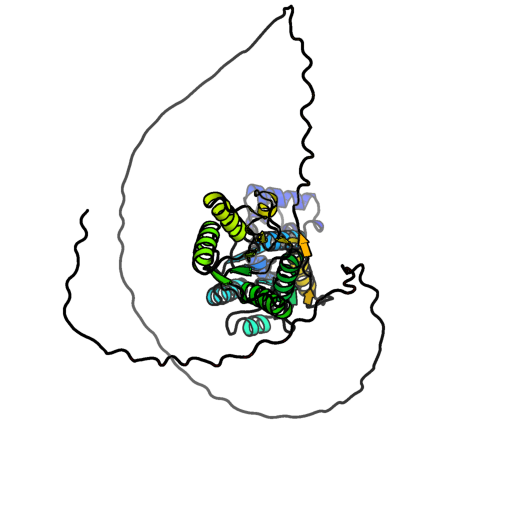5,88,84,87,86,83,87,80,89,82,85,86,85,90,84,80,86,80,91,79,90,78,92,77,85,82,82,88,82,86,82,82,93,76,80,90,84,81,85,89,80,84,90,78,83,89,79,84,88,80,82,88,85,86,81,84,87,81,84,86,86,83,87,90,88,83,86,86,87,84,83,88,80,134

Sequence (456 aa):
MEDVARAAGVSAITVSRALNAPDKLAPATLRAVRDAIDRLGYVPNLTAGSLASNRSRIVAVIVPTIANSIFAETVGGLAKALAHHGYQLLLGQTGYRLEEEASLVDAFLGRRVDGLVLTGVAHARGVRGRLRRAGVPVVETWDLTARPIDMAVGFGNDEAGRAAARYVIAKGRRSLAFIGGPDDRSAKRLAGFRDTARECGTGEVLVATLPPSASPGEGAEALAGLLGCGRPDAVFCSNDTIAAGVLFECARRRIAVPRDLAVMGFADLPIAAAIEPTLTSIQVRATEMGSRAAAMLLARLTGEAPRDRIVDLGVSRSSSGRAPRAGAGPGGGGGPGGGGGGGAGGGGGAPGGGGAGGGGGGGAGGGGGGGGGGGGGGGGGGGGGRGAGGGGGGGGGGLPARSASMRAPPVADSLAPDLGRNLPRIRPQRRRGPVTTQARPLPANPRSMPTPTITR

Foldseek 3Di:
DVQLCVQLVHDPVLLVCLVVPVVPDDPSSNVSSVVSCVVVVDDDDLVVVCVVVVASLEEEEEEQDDPVDLQVLLVVLQQVLSVVVVHDYHYHHQVLPQVSVQVVLVVVVVVSGQAYEYEDQDHPPCSLVVCLVSVRHYEYEQDDDPDHSFFYEHAQLLVQLLVVLVVVVVVVWQFAEEEEEPDPSSVSSVNSVQVNSVVSVRDDYHYDYDYRPDALCSLLVSLVVSVVVHQGLEYEYAAVRSLLSVVVNCVVVVPDPNPRYDTAYEQPPPVQLVDPVRHKYKHDPSSVRSNVRNVCSVCVSVVHHDPHRYHHPYIDIDTSDPPPPPPPDPDDDDDDDDDDDDDDDDDDDDDDDDYDDDDDDDDDDDDDDDDDDDDDDDDDDDDDDDDDDDDDDDDDDDDDDDDDDDDDDDDDDDDDDDDDDDDDDDDDDDDDDDDDDDDDDDDDDDDDDDDDDDDD

Nearest PDB structures (foldseek):
  3e3m-assembly2_D  TM=9.168E-01  e=1.575E-22  Ruegeria pomeroyi
  2o20-assembly3_E  TM=8.572E-01  e=5.902E-20  Lactococcus lactis
  3d8u-assembly1_A  TM=8.843E-01  e=6.170E-19  Vibrio parahaemolyticus
  3ctp-assembly1_B  TM=8.542E-01  e=4.034E-18  Alkaliphilus metalliredigens QYMF
  3jvd-assembly1_B  TM=8.214E-01  e=1.195E-15  Corynebacterium glutamicum

pLDDT: mean 75.01, std 28.45, range [26.16, 98.69]

Radius of gyration: 33.2 Å; Cα contacts (8 Å, |Δi|>4): 625; chains: 1; bounding box: 93×83×100 Å